Protein AF-0000000076950188 (afdb_homodimer)

pLDDT: mean 85.74, std 15.19, range [21.48, 97.94]

Organism: Aegilops tauschii subsp. strangulata (NCBI:txid200361)

InterPro domains:
  IPR053253 Sexual differentiation modulator [PTHR33087] (4-220)

Sequence (520 aa):
MAWSGDHSQRPAEVFTVIHGSPAMHQEAALLGSYTMVAWLDRDLRASTQDIAAAIAFELGALTDDVSVVKHFPEAYLVRFFHQHHCIDATGRRDLPFRETRLQLRPWSMEAHSRSVDLVHHVRLCLDGLPLQAWDDHAVAQAIGPGCSIDYIEAASRLKMDCEVLAVWAWTASPANVPRVNWVTLPTRAGDEPAFGRRGRERRVIIHLSIHEDPTQGPRVVTKGYNFQKGVVNGERQARDPRGRISRPDNNHRRDRDDDQMAWSGDHSQRPAEVFTVIHGSPAMHQEAALLGSYTMVAWLDRDLRASTQDIAAAIAFELGALTDDVSVVKHFPEAYLVRFFHQHHCIDATGRRDLPFRETRLQLRPWSMEAHSRSVDLVHHVRLCLDGLPLQAWDDHAVAQAIGPGCSIDYIEAASRLKMDCEVLAVWAWTASPANVPRVNWVTLPTRAGDEPAFGRRGRERRVIIHLSIHEDPTQGPRVVTKGYNFQKGVVNGERQARDPRGRISRPDNNHRRDRDDDQ

Nearest PDB structures (foldseek):
  8hni-assembly6_F  TM=4.416E-01  e=1.213E-01  Homo sapiens
  5wwe-assembly1_A  TM=4.268E-01  e=1.081E-01  Homo sapiens
  8s1u-assembly1_V  TM=3.968E-01  e=1.019E+00  Bacillus subtilis subsp. subtilis str. 168
  5mq0-assembly1_C  TM=3.886E-01  e=2.710E+00  Saccharomyces cerevisiae
  2npf-assembly2_B  TM=3.507E-01  e=1.812E+00  Saccharomyces cerevisiae

Radius of gyration: 26.9 Å; Cα contacts (8 Å, |Δi|>4): 1092; chains: 2; bounding box: 69×87×73 Å

Structure (mmCIF, N/CA/C/O backbone):
data_AF-0000000076950188-model_v1
#
loop_
_entity.id
_entity.type
_entity.pdbx_description
1 polymer 'DUF4283 domain-containing protein'
#
loop_
_atom_site.group_PDB
_atom_site.id
_atom_site.type_symbol
_atom_site.label_atom_id
_atom_site.label_alt_id
_atom_site.label_comp_id
_atom_site.label_asym_id
_atom_site.label_entity_id
_atom_site.label_seq_id
_atom_site.pdbx_PDB_ins_code
_atom_site.Cartn_x
_atom_site.Cartn_y
_atom_site.Cartn_z
_atom_site.occupancy
_atom_site.B_iso_or_equiv
_atom_site.auth_seq_id
_atom_site.auth_comp_id
_atom_site.auth_asym_id
_atom_site.auth_atom_id
_atom_site.pdbx_PDB_model_num
ATOM 1 N N . MET A 1 1 ? -21.359 1.715 -24.219 1 46.66 1 MET A N 1
ATOM 2 C CA . MET A 1 1 ? -20.453 2.322 -23.266 1 46.66 1 MET A CA 1
ATOM 3 C C . MET A 1 1 ? -19.688 1.254 -22.484 1 46.66 1 MET A C 1
ATOM 5 O O . MET A 1 1 ? -20.266 0.235 -22.094 1 46.66 1 MET A O 1
ATOM 9 N N . ALA A 1 2 ? -18.453 1.276 -22.625 1 59.12 2 ALA A N 1
ATOM 10 C CA . ALA A 1 2 ? -17.672 0.208 -21.984 1 59.12 2 ALA A CA 1
ATOM 11 C C . ALA A 1 2 ? -17.891 0.188 -20.484 1 59.12 2 ALA A C 1
ATOM 13 O O . ALA A 1 2 ? -18.078 1.238 -19.859 1 59.12 2 ALA A O 1
ATOM 14 N N . TRP A 1 3 ? -18.141 -0.943 -20 1 73.12 3 TRP A N 1
ATOM 15 C CA . TRP A 1 3 ? -18.297 -1.155 -18.578 1 73.12 3 TRP A CA 1
ATOM 16 C C . TRP A 1 3 ? -17.047 -0.692 -17.828 1 73.12 3 TRP A C 1
ATOM 18 O O . TRP A 1 3 ? -15.938 -0.784 -18.344 1 73.12 3 TRP A O 1
ATOM 28 N N . SER A 1 4 ? -17.188 0.014 -16.812 1 75.75 4 SER A N 1
ATOM 29 C CA . SER A 1 4 ? -16.109 0.582 -16 1 75.75 4 SER A CA 1
ATOM 30 C C . SER A 1 4 ? -15.055 -0.468 -15.672 1 75.75 4 SER A C 1
ATOM 32 O O . SER A 1 4 ? -13.883 -0.137 -15.477 1 75.75 4 SER A O 1
ATOM 34 N N . GLY A 1 5 ? -15.406 -1.711 -15.891 1 77.31 5 GLY A N 1
ATOM 35 C CA . GLY A 1 5 ? -14.477 -2.787 -15.602 1 77.31 5 GLY A CA 1
ATOM 36 C C . GLY A 1 5 ? -13.703 -3.258 -16.812 1 77.31 5 GLY A C 1
ATOM 37 O O . GLY A 1 5 ? -12.836 -4.129 -16.719 1 77.31 5 GLY A O 1
ATOM 38 N N . ASP A 1 6 ? -13.953 -2.549 -17.922 1 85.62 6 ASP A N 1
ATOM 39 C CA . ASP A 1 6 ? -13.258 -2.916 -19.156 1 85.62 6 ASP A CA 1
ATOM 40 C C . ASP A 1 6 ? -11.75 -2.699 -19.016 1 85.62 6 ASP A C 1
ATOM 42 O O . ASP A 1 6 ? -11.312 -1.683 -18.469 1 85.62 6 ASP A O 1
ATOM 46 N N . HIS A 1 7 ? -10.977 -3.664 -19.562 1 86.69 7 HIS A N 1
ATOM 47 C CA . HIS A 1 7 ? -9.531 -3.627 -19.422 1 86.69 7 HIS A CA 1
ATOM 48 C C . HIS A 1 7 ? -8.945 -2.371 -20.047 1 86.69 7 HIS A C 1
ATOM 50 O O . HIS A 1 7 ? -7.895 -1.884 -19.625 1 86.69 7 HIS A O 1
ATOM 56 N N . SER A 1 8 ? -9.57 -1.855 -21.078 1 83.75 8 SER A N 1
ATOM 57 C CA . SER A 1 8 ? -9.055 -0.696 -21.797 1 83.75 8 SER A CA 1
ATOM 58 C C . SER A 1 8 ? -9.102 0.56 -20.922 1 83.75 8 SER A C 1
ATOM 60 O O . SER A 1 8 ? -8.398 1.532 -21.188 1 83.75 8 SER A O 1
ATOM 62 N N . GLN A 1 9 ? -9.898 0.505 -19.891 1 82.25 9 GLN A N 1
ATOM 63 C CA . GLN A 1 9 ? -10.062 1.67 -19.031 1 82.25 9 GLN A CA 1
ATOM 64 C C . GLN A 1 9 ? -9.164 1.571 -17.797 1 82.25 9 GLN A C 1
ATOM 66 O O . GLN A 1 9 ? -9.031 2.535 -17.031 1 82.25 9 GLN A O 1
ATOM 71 N N . ARG A 1 10 ? -8.578 0.5 -17.656 1 85.5 10 ARG A N 1
ATOM 72 C CA . ARG A 1 10 ? -7.797 0.243 -16.453 1 85.5 10 ARG A CA 1
ATOM 73 C C . ARG A 1 10 ? -6.328 0.598 -16.656 1 85.5 10 ARG A C 1
ATOM 75 O O . ARG A 1 10 ? -5.809 0.465 -17.766 1 85.5 10 ARG A O 1
ATOM 82 N N . PRO A 1 11 ? -5.699 1.09 -15.609 1 80.12 11 PRO A N 1
ATOM 83 C CA . PRO A 1 11 ? -4.262 1.333 -15.75 1 80.12 11 PRO A CA 1
ATOM 84 C C . PRO A 1 11 ? -3.494 0.091 -16.203 1 80.12 11 PRO A C 1
ATOM 86 O O . PRO A 1 11 ? -3.795 -1.02 -15.75 1 80.12 11 PRO A O 1
ATOM 89 N N . ALA A 1 12 ? -2.473 0.297 -17.016 1 84.44 12 ALA A N 1
ATOM 90 C CA . ALA A 1 12 ? -1.725 -0.828 -17.578 1 84.44 12 ALA A CA 1
ATOM 91 C C . ALA A 1 12 ? -0.834 -1.471 -16.516 1 84.44 12 ALA A C 1
ATOM 93 O O . ALA A 1 12 ? -0.873 -2.688 -16.312 1 84.44 12 ALA A O 1
ATOM 94 N N . GLU A 1 13 ? -0.074 -0.646 -15.852 1 86.44 13 GLU A N 1
ATOM 95 C CA . GLU A 1 13 ? 0.845 -1.197 -14.859 1 86.44 13 GLU A CA 1
ATOM 96 C C . GLU A 1 13 ? 1.058 -0.224 -13.703 1 86.44 13 GLU A C 1
ATOM 98 O O . GLU A 1 13 ? 0.966 0.992 -13.883 1 86.44 13 GLU A O 1
ATOM 103 N N . VAL A 1 14 ? 1.215 -0.782 -12.555 1 82.56 14 VAL A N 1
ATOM 104 C CA . VAL A 1 14 ? 1.592 -0.034 -11.359 1 82.56 14 VAL A CA 1
ATOM 105 C C . VAL A 1 14 ? 2.736 -0.748 -10.648 1 82.56 14 VAL A C 1
ATOM 107 O O . VAL A 1 14 ? 3.1 -1.869 -11.008 1 82.56 14 VAL A O 1
ATOM 110 N N . PHE A 1 15 ? 3.398 -0.055 -9.727 1 83.06 15 PHE A N 1
ATOM 111 C CA . PHE A 1 15 ? 4.508 -0.584 -8.945 1 83.06 15 PHE A CA 1
ATOM 112 C C . PHE A 1 15 ? 4.219 -0.472 -7.449 1 83.06 15 PHE A C 1
ATOM 114 O O . PHE A 1 15 ? 3.691 0.543 -6.992 1 83.06 15 PHE A O 1
ATOM 121 N N . THR A 1 16 ? 4.461 -1.588 -6.766 1 87.19 16 THR A N 1
ATOM 122 C CA . THR A 1 16 ? 4.195 -1.586 -5.332 1 87.19 16 THR A CA 1
ATOM 123 C C . THR A 1 16 ? 5.316 -2.291 -4.57 1 87.19 16 THR A C 1
ATOM 125 O O . THR A 1 16 ? 5.766 -3.365 -4.977 1 87.19 16 THR A O 1
ATOM 128 N N . VAL A 1 17 ? 5.785 -1.635 -3.551 1 87.56 17 VAL A N 1
ATOM 129 C CA . VAL A 1 17 ? 6.707 -2.279 -2.619 1 87.56 17 VAL A CA 1
ATOM 130 C C . VAL A 1 17 ? 5.941 -2.766 -1.391 1 87.56 17 VAL A C 1
ATOM 132 O O . VAL A 1 17 ? 5.25 -1.983 -0.732 1 87.56 17 VAL A O 1
ATOM 135 N N . ILE A 1 18 ? 6.012 -4.039 -1.143 1 88.19 18 ILE A N 1
ATOM 136 C CA . ILE A 1 18 ? 5.348 -4.625 0.016 1 88.19 18 ILE A CA 1
ATOM 137 C C . ILE A 1 18 ? 6.387 -5.059 1.045 1 88.19 18 ILE A C 1
ATOM 139 O O . ILE A 1 18 ? 7.203 -5.949 0.778 1 88.19 18 ILE A O 1
ATOM 143 N N . HIS A 1 19 ? 6.266 -4.414 2.184 1 83.62 19 HIS A N 1
ATOM 144 C CA . HIS A 1 19 ? 7.18 -4.812 3.252 1 83.62 19 HIS A CA 1
ATOM 145 C C . HIS A 1 19 ? 6.754 -6.137 3.877 1 83.62 19 HIS A C 1
ATOM 147 O O . HIS A 1 19 ? 5.566 -6.359 4.121 1 83.62 19 HIS A O 1
ATOM 153 N N . GLY A 1 20 ? 7.781 -6.91 4.113 1 83.38 20 GLY A N 1
ATOM 154 C CA . GLY A 1 20 ? 7.516 -8.227 4.68 1 83.38 20 GLY A CA 1
ATOM 155 C C . GLY A 1 20 ? 6.941 -8.164 6.082 1 83.38 20 GLY A C 1
ATOM 156 O O . GLY A 1 20 ? 7.34 -7.312 6.883 1 83.38 20 GLY A O 1
ATOM 157 N N . SER A 1 21 ? 5.984 -9.008 6.297 1 82.94 21 SER A N 1
ATOM 158 C CA . SER A 1 21 ? 5.441 -9.203 7.637 1 82.94 21 SER A CA 1
ATOM 159 C C . SER A 1 21 ? 6.023 -10.453 8.289 1 82.94 21 SER A C 1
ATOM 161 O O . SER A 1 21 ? 6.562 -11.32 7.602 1 82.94 21 SER A O 1
ATOM 163 N N . PRO A 1 22 ? 5.926 -10.492 9.625 1 85.69 22 PRO A N 1
ATOM 164 C CA . PRO A 1 22 ? 6.371 -11.727 10.273 1 85.69 22 PRO A CA 1
ATOM 165 C C . PRO A 1 22 ? 5.664 -12.969 9.727 1 85.69 22 PRO A C 1
ATOM 167 O O . PRO A 1 22 ? 6.293 -14.016 9.562 1 85.69 22 PRO A O 1
ATOM 170 N N . ALA A 1 23 ? 4.406 -12.844 9.406 1 89.38 23 ALA A N 1
ATOM 171 C CA . ALA A 1 23 ? 3.645 -13.969 8.859 1 89.38 23 ALA A CA 1
ATOM 172 C C . ALA A 1 23 ? 4.188 -14.383 7.5 1 89.38 23 ALA A C 1
ATOM 174 O O . ALA A 1 23 ? 4.289 -15.578 7.203 1 89.38 23 ALA A O 1
ATOM 175 N N . MET A 1 24 ? 4.562 -13.469 6.723 1 90.12 24 MET A N 1
ATOM 176 C CA . MET A 1 24 ? 5.129 -13.758 5.406 1 90.12 24 MET A CA 1
ATOM 177 C C . MET A 1 24 ? 6.449 -14.508 5.539 1 90.12 24 MET A C 1
ATOM 179 O O . MET A 1 24 ? 6.711 -15.445 4.781 1 90.12 24 MET A O 1
ATOM 183 N N . HIS A 1 25 ? 7.238 -14.031 6.488 1 89.38 25 HIS A N 1
ATOM 184 C CA . HIS A 1 25 ? 8.531 -14.68 6.695 1 89.38 25 HIS A CA 1
ATOM 185 C C . HIS A 1 25 ? 8.359 -16.109 7.176 1 89.38 25 HIS A C 1
ATOM 187 O O . HIS A 1 25 ? 9.086 -17.016 6.734 1 89.38 25 HIS A O 1
ATOM 193 N N . GLN A 1 26 ? 7.457 -16.266 8.047 1 92.62 26 GLN A N 1
ATOM 194 C CA . GLN A 1 26 ? 7.168 -17.609 8.539 1 92.62 26 GLN A CA 1
ATOM 195 C C . GLN A 1 26 ? 6.676 -18.516 7.414 1 92.62 26 GLN A C 1
ATOM 197 O O . GLN A 1 26 ? 7.117 -19.656 7.293 1 92.62 26 GLN A O 1
ATOM 202 N N . GLU A 1 27 ? 5.816 -17.984 6.633 1 94 27 GLU A N 1
ATOM 203 C CA . GLU A 1 27 ? 5.293 -18.75 5.508 1 94 27 GLU A CA 1
ATOM 204 C C . GLU A 1 27 ? 6.402 -19.109 4.523 1 94 27 GLU A C 1
ATOM 206 O O . GLU A 1 27 ? 6.445 -20.234 4.012 1 94 27 GLU A O 1
ATOM 211 N N . ALA A 1 28 ? 7.215 -18.203 4.289 1 92.38 28 ALA A N 1
ATOM 212 C CA . ALA A 1 28 ? 8.336 -18.469 3.383 1 92.38 28 ALA A CA 1
ATOM 213 C C . ALA A 1 28 ? 9.227 -19.578 3.912 1 92.38 28 ALA A C 1
ATOM 215 O O . ALA A 1 28 ? 9.664 -20.453 3.152 1 92.38 28 ALA A O 1
ATOM 216 N N . ALA A 1 29 ? 9.5 -19.5 5.145 1 93.31 29 ALA A N 1
ATOM 217 C CA . ALA A 1 29 ? 10.32 -20.531 5.77 1 93.31 29 ALA A CA 1
ATOM 218 C C . ALA A 1 29 ? 9.664 -21.906 5.656 1 93.31 29 ALA A C 1
ATOM 220 O O . ALA A 1 29 ? 10.328 -22.891 5.332 1 93.31 29 ALA A O 1
ATOM 221 N N . LEU A 1 30 ? 8.383 -21.938 5.895 1 94.81 30 LEU A N 1
ATOM 222 C CA . LEU A 1 30 ? 7.637 -23.188 5.809 1 94.81 30 LEU A CA 1
ATOM 223 C C . LEU A 1 30 ? 7.645 -23.734 4.383 1 94.81 30 LEU A C 1
ATOM 225 O O . LEU A 1 30 ? 7.922 -24.922 4.164 1 94.81 30 LEU A O 1
ATOM 229 N N . LEU A 1 31 ? 7.387 -22.891 3.479 1 94.75 31 LEU A N 1
ATOM 230 C CA . LEU A 1 31 ? 7.395 -23.281 2.076 1 94.75 31 LEU A CA 1
ATOM 231 C C . LEU A 1 31 ? 8.773 -23.781 1.661 1 94.75 31 LEU A C 1
ATOM 233 O O . LEU A 1 31 ? 8.891 -24.812 0.985 1 94.75 31 LEU A O 1
ATOM 237 N N . GLY A 1 32 ? 9.758 -23.078 2.088 1 93.69 32 GLY A N 1
ATOM 238 C CA . GLY A 1 32 ? 11.117 -23.453 1.742 1 93.69 32 GLY A CA 1
ATOM 239 C C . GLY A 1 32 ? 11.531 -24.797 2.303 1 93.69 32 GLY A C 1
ATOM 240 O O . GLY A 1 32 ? 12.359 -25.5 1.714 1 93.69 32 GLY A O 1
ATOM 241 N N . SER A 1 33 ? 10.914 -25.203 3.371 1 95.12 33 SER A N 1
ATOM 242 C CA . SER A 1 33 ? 11.359 -26.391 4.078 1 95.12 33 SER A CA 1
ATOM 243 C C . SER A 1 33 ? 10.492 -27.594 3.719 1 95.12 33 SER A C 1
ATOM 245 O O . SER A 1 33 ? 10.93 -28.75 3.852 1 95.12 33 SER A O 1
ATOM 247 N N . TYR A 1 34 ? 9.273 -27.359 3.18 1 96.75 34 TYR A N 1
ATOM 248 C CA . TYR A 1 34 ? 8.336 -28.484 3.119 1 96.75 34 TYR A CA 1
ATOM 249 C C . TYR A 1 34 ? 7.719 -28.594 1.729 1 96.75 34 TYR A C 1
ATOM 251 O O . TYR A 1 34 ? 6.871 -29.469 1.491 1 96.75 34 TYR A O 1
ATOM 259 N N . THR A 1 35 ? 8.164 -27.734 0.864 1 96.75 35 THR A N 1
ATOM 260 C CA . THR A 1 35 ? 7.418 -27.688 -0.388 1 96.75 35 THR A CA 1
ATOM 261 C C . THR A 1 35 ? 8.359 -27.828 -1.583 1 96.75 35 THR A C 1
ATOM 263 O O . THR A 1 35 ? 9.5 -27.375 -1.532 1 96.75 35 THR A O 1
ATOM 266 N N . MET A 1 36 ? 7.832 -28.422 -2.648 1 96.12 36 MET A N 1
ATOM 267 C CA . MET A 1 36 ? 8.477 -28.562 -3.953 1 96.12 36 MET A CA 1
ATOM 268 C C . MET A 1 36 ? 7.52 -28.156 -5.07 1 96.12 36 MET A C 1
ATOM 270 O O . MET A 1 36 ? 6.309 -28.078 -4.859 1 96.12 36 MET A O 1
ATOM 274 N N . VAL A 1 37 ? 8.078 -27.797 -6.152 1 95.88 37 VAL A N 1
ATOM 275 C CA . VAL A 1 37 ? 7.293 -27.609 -7.371 1 95.88 37 VAL A CA 1
ATOM 276 C C . VAL A 1 37 ? 7.586 -28.75 -8.352 1 95.88 37 VAL A C 1
ATOM 278 O O . VAL A 1 37 ? 8.703 -29.266 -8.391 1 95.88 37 VAL A O 1
ATOM 281 N N . ALA A 1 38 ? 6.523 -29.141 -9.117 1 95.19 38 ALA A N 1
ATOM 282 C CA . ALA A 1 38 ? 6.656 -30.281 -10.008 1 95.19 38 ALA A CA 1
ATOM 283 C C . ALA A 1 38 ? 5.953 -30.031 -11.344 1 95.19 38 ALA A C 1
ATOM 285 O O . ALA A 1 38 ? 4.984 -29.266 -11.398 1 95.19 38 ALA A O 1
ATOM 286 N N . TRP A 1 39 ? 6.469 -30.562 -12.32 1 94.06 39 TRP A N 1
ATOM 287 C CA . TRP A 1 39 ? 5.836 -30.516 -13.633 1 94.06 39 TRP A CA 1
ATOM 288 C C . TRP A 1 39 ? 6.188 -31.766 -14.445 1 94.06 39 TRP A C 1
ATOM 290 O O . TRP A 1 39 ? 7.164 -32.438 -14.141 1 94.06 39 TRP A O 1
ATOM 300 N N . LEU A 1 40 ? 5.375 -32.094 -15.383 1 93.31 40 LEU A N 1
ATOM 301 C CA . LEU A 1 40 ? 5.586 -33.25 -16.234 1 93.31 40 LEU A CA 1
ATOM 302 C C . LEU A 1 40 ? 6.328 -32.875 -17.5 1 93.31 40 LEU A C 1
ATOM 304 O O . LEU A 1 40 ? 6.078 -31.797 -18.078 1 93.31 40 LEU A O 1
ATOM 308 N N . ASP A 1 41 ? 7.176 -33.656 -17.969 1 87.5 41 ASP A N 1
ATOM 309 C CA . ASP A 1 41 ? 7.91 -33.406 -19.203 1 87.5 41 ASP A CA 1
ATOM 310 C C . ASP A 1 41 ? 6.973 -33.375 -20.406 1 87.5 41 ASP A C 1
ATOM 312 O O . ASP A 1 41 ? 7.215 -32.656 -21.375 1 87.5 41 ASP A O 1
ATOM 316 N N . ARG A 1 42 ? 5.945 -34.25 -20.25 1 81.25 42 ARG A N 1
ATOM 317 C CA . ARG A 1 42 ? 4.945 -34.312 -21.312 1 81.25 42 ARG A CA 1
ATOM 318 C C . ARG A 1 42 ? 3.609 -33.75 -20.828 1 81.25 42 ARG A C 1
ATOM 320 O O . ARG A 1 42 ? 3.309 -33.812 -19.641 1 81.25 42 ARG A O 1
ATOM 327 N N . ASP A 1 43 ? 3.078 -33.031 -21.734 1 69.19 43 ASP A N 1
ATOM 328 C CA . ASP A 1 43 ? 1.779 -32.438 -21.406 1 69.19 43 ASP A CA 1
ATOM 329 C C . ASP A 1 43 ? 0.726 -33.531 -21.219 1 69.19 43 ASP A C 1
ATOM 331 O O . ASP A 1 43 ? 0.027 -33.906 -22.156 1 69.19 43 ASP A O 1
ATOM 335 N N . LEU A 1 44 ? 0.811 -34.156 -20.109 1 72.19 44 LEU A N 1
ATOM 336 C CA . LEU A 1 44 ? -0.192 -35.156 -19.75 1 72.19 44 LEU A CA 1
ATOM 337 C C . LEU A 1 44 ? -1.167 -34.625 -18.719 1 72.19 44 LEU A C 1
ATOM 339 O O . LEU A 1 44 ? -0.784 -33.812 -17.859 1 72.19 44 LEU A O 1
ATOM 343 N N . ARG A 1 45 ? -2.332 -34.781 -18.953 1 74.75 45 ARG A N 1
ATOM 344 C CA . ARG A 1 45 ? -3.334 -34.406 -17.953 1 74.75 45 ARG A CA 1
ATOM 345 C C . ARG A 1 45 ? -3.273 -35.344 -16.75 1 74.75 45 ARG A C 1
ATOM 347 O O . ARG A 1 45 ? -3.561 -36.562 -16.875 1 74.75 45 ARG A O 1
ATOM 354 N N . ALA A 1 46 ? -2.607 -35.031 -15.797 1 88.44 46 ALA A N 1
ATOM 355 C CA . ALA A 1 46 ? -2.559 -35.844 -14.57 1 88.44 46 ALA A CA 1
ATOM 356 C C . ALA A 1 46 ? -3.275 -35.125 -13.43 1 88.44 46 ALA A C 1
ATOM 358 O O . ALA A 1 46 ? -3.172 -33.906 -13.281 1 88.44 46 ALA A O 1
ATOM 359 N N . SER A 1 47 ? -4.09 -35.969 -12.727 1 92 47 SER A N 1
ATOM 360 C CA . SER A 1 47 ? -4.746 -35.406 -11.547 1 92 47 SER A CA 1
ATOM 361 C C . SER A 1 47 ? -3.748 -35.188 -10.414 1 92 47 SER A C 1
ATOM 363 O O . SER A 1 47 ? -2.709 -35.844 -10.359 1 92 47 SER A O 1
ATOM 365 N N . THR A 1 48 ? -4.102 -34.312 -9.555 1 94.31 48 THR A N 1
ATOM 366 C CA . THR A 1 48 ? -3.248 -34.031 -8.406 1 94.31 48 THR A CA 1
ATOM 367 C C . THR A 1 48 ? -3.146 -35.25 -7.5 1 94.31 48 THR A C 1
ATOM 369 O O . THR A 1 48 ? -2.1 -35.5 -6.898 1 94.31 48 THR A O 1
ATOM 372 N N . GLN A 1 49 ? -4.18 -36.031 -7.465 1 94.19 49 GLN A N 1
ATOM 373 C CA . GLN A 1 49 ? -4.188 -37.25 -6.645 1 94.19 49 GLN A CA 1
ATOM 374 C C . GLN A 1 49 ? -3.215 -38.281 -7.184 1 94.19 49 GLN A C 1
ATOM 376 O O . GLN A 1 49 ? -2.51 -38.938 -6.414 1 94.19 49 GLN A O 1
ATOM 381 N N . ASP A 1 50 ? -3.189 -38.406 -8.484 1 94 50 ASP A N 1
ATOM 382 C CA . ASP A 1 50 ? -2.275 -39.344 -9.109 1 94 50 ASP A CA 1
ATOM 383 C C . ASP A 1 50 ? -0.82 -38.969 -8.859 1 94 50 ASP A C 1
ATOM 385 O O . ASP A 1 50 ? 0.022 -39.844 -8.602 1 94 50 ASP A O 1
ATOM 389 N N . ILE A 1 51 ? -0.584 -37.719 -8.969 1 94.88 51 ILE A N 1
ATOM 390 C CA . ILE A 1 51 ? 0.765 -37.219 -8.742 1 94.88 51 ILE A CA 1
ATOM 391 C C . ILE A 1 51 ? 1.172 -37.438 -7.293 1 94.88 51 ILE A C 1
ATOM 393 O O . ILE A 1 51 ? 2.283 -37.906 -7.02 1 94.88 51 ILE A O 1
ATOM 397 N N . ALA A 1 52 ? 0.259 -37.156 -6.375 1 96.38 52 ALA A N 1
ATOM 398 C CA . ALA A 1 52 ? 0.527 -37.375 -4.953 1 96.38 52 ALA A CA 1
ATOM 399 C C . ALA A 1 52 ? 0.843 -38.844 -4.652 1 96.38 52 ALA A C 1
ATOM 401 O O . ALA A 1 52 ? 1.795 -39.125 -3.93 1 96.38 52 ALA A O 1
ATOM 402 N N . ALA A 1 53 ? 0.098 -39.656 -5.238 1 95.62 53 ALA A N 1
ATOM 403 C CA . ALA A 1 53 ? 0.279 -41.094 -5.02 1 95.62 53 ALA A CA 1
ATOM 404 C C . ALA A 1 53 ? 1.632 -41.562 -5.547 1 95.62 53 ALA A C 1
ATOM 406 O O . ALA A 1 53 ? 2.312 -42.375 -4.902 1 95.62 53 ALA A O 1
ATOM 407 N N . ALA A 1 54 ? 1.954 -41.062 -6.688 1 94.69 54 ALA A N 1
ATOM 408 C CA . ALA A 1 54 ? 3.227 -41.438 -7.293 1 94.69 54 ALA A CA 1
ATOM 409 C C . ALA A 1 54 ? 4.402 -41 -6.434 1 94.69 54 ALA A C 1
ATOM 411 O O . ALA A 1 54 ? 5.348 -41.75 -6.211 1 94.69 54 ALA A O 1
ATOM 412 N N . ILE A 1 55 ? 4.344 -39.812 -5.934 1 96 55 ILE A N 1
ATOM 413 C CA . ILE A 1 55 ? 5.414 -39.281 -5.109 1 96 55 ILE A CA 1
ATOM 414 C C . ILE A 1 55 ? 5.512 -40.062 -3.801 1 96 55 ILE A C 1
ATOM 416 O O . ILE A 1 55 ? 6.605 -40.438 -3.381 1 96 55 ILE A O 1
ATOM 420 N N . ALA A 1 56 ? 4.367 -40.281 -3.213 1 96.31 56 ALA A N 1
ATOM 421 C CA . ALA A 1 56 ? 4.336 -41 -1.954 1 96.31 56 ALA A CA 1
ATOM 422 C C . ALA A 1 56 ? 4.941 -42.406 -2.119 1 96.31 56 ALA A C 1
ATOM 424 O O . ALA A 1 56 ? 5.742 -42.844 -1.287 1 96.31 56 ALA A O 1
ATOM 425 N N . PHE A 1 57 ? 4.629 -43.031 -3.197 1 95.44 57 PHE A N 1
ATOM 426 C CA . PHE A 1 57 ? 5.121 -44.375 -3.482 1 95.44 57 PHE A CA 1
ATOM 427 C C . PHE A 1 57 ? 6.637 -44.375 -3.633 1 95.44 57 PHE A C 1
ATOM 429 O O . PHE A 1 57 ? 7.324 -45.188 -3.01 1 95.44 57 PHE A O 1
ATOM 436 N N . GLU A 1 58 ? 7.125 -43.469 -4.379 1 94.31 58 GLU A N 1
ATOM 437 C CA . GLU A 1 58 ? 8.555 -43.406 -4.68 1 94.31 58 GLU A CA 1
ATOM 438 C C . GLU A 1 58 ? 9.367 -43.031 -3.439 1 94.31 58 GLU A C 1
ATOM 440 O O . GLU A 1 58 ? 10.516 -43.469 -3.295 1 94.31 58 GLU A O 1
ATOM 445 N N . LEU A 1 59 ? 8.781 -42.281 -2.594 1 94.12 59 LEU A N 1
ATOM 446 C CA . LEU A 1 59 ? 9.523 -41.812 -1.428 1 94.12 59 LEU A CA 1
ATOM 447 C C . LEU A 1 59 ? 9.266 -42.688 -0.219 1 94.12 59 LEU A C 1
ATOM 449 O O . LEU A 1 59 ? 9.867 -42.5 0.839 1 94.12 59 LEU A O 1
ATOM 453 N N . GLY A 1 60 ? 8.328 -43.625 -0.355 1 93.5 60 GLY A N 1
ATOM 454 C CA . GLY A 1 60 ? 7.969 -44.469 0.772 1 93.5 60 GLY A CA 1
ATOM 455 C C . GLY A 1 60 ? 7.199 -43.719 1.851 1 93.5 60 GLY A C 1
ATOM 456 O O . GLY A 1 60 ? 7.387 -44 3.041 1 93.5 60 GLY A O 1
ATOM 457 N N . ALA A 1 61 ? 6.48 -42.75 1.43 1 94.31 61 ALA A N 1
ATOM 458 C CA . ALA A 1 61 ? 5.68 -41.938 2.361 1 94.31 61 ALA A CA 1
ATOM 459 C C . ALA A 1 61 ? 4.219 -42.406 2.342 1 94.31 61 ALA A C 1
ATOM 461 O O . ALA A 1 61 ? 3.803 -43.125 1.451 1 94.31 61 ALA A O 1
ATOM 462 N N . LEU A 1 62 ? 3.494 -42 3.422 1 94.38 62 LEU A N 1
ATOM 463 C CA . LEU A 1 62 ? 2.045 -42.156 3.379 1 94.38 62 LEU A CA 1
ATOM 464 C C . LEU A 1 62 ? 1.414 -41.156 2.422 1 94.38 62 LEU A C 1
ATOM 466 O O . LEU A 1 62 ? 1.859 -40 2.338 1 94.38 62 LEU A O 1
ATOM 470 N N . THR A 1 63 ? 0.472 -41.594 1.753 1 91.62 63 THR A N 1
ATOM 471 C CA . THR A 1 63 ? -0.19 -40.75 0.777 1 91.62 63 THR A CA 1
ATOM 472 C C . THR A 1 63 ? -0.729 -39.469 1.443 1 91.62 63 THR A C 1
ATOM 474 O O . THR A 1 63 ? -0.694 -38.406 0.854 1 91.62 63 THR A O 1
ATOM 477 N N . ASP A 1 64 ? -1.1 -39.594 2.709 1 92.69 64 ASP A N 1
ATOM 478 C CA . ASP A 1 64 ? -1.688 -38.469 3.42 1 92.69 64 ASP A CA 1
ATOM 479 C C . ASP A 1 64 ? -0.612 -37.469 3.859 1 92.69 64 ASP A C 1
ATOM 481 O O . ASP A 1 64 ? -0.921 -36.344 4.25 1 92.69 64 ASP A O 1
ATOM 485 N N . ASP A 1 65 ? 0.612 -37.938 3.701 1 95.44 65 ASP A N 1
ATOM 486 C CA . ASP A 1 65 ? 1.722 -37.062 4.105 1 95.44 65 ASP A CA 1
ATOM 487 C C . ASP A 1 65 ? 2.213 -36.219 2.938 1 95.44 65 ASP A C 1
ATOM 489 O O . ASP A 1 65 ? 3.174 -35.469 3.078 1 95.44 65 ASP A O 1
ATOM 493 N N . VAL A 1 66 ? 1.557 -36.438 1.796 1 96.62 66 VAL A N 1
ATOM 494 C CA . VAL A 1 66 ? 1.911 -35.688 0.603 1 96.62 66 VAL A CA 1
ATOM 495 C C . VAL A 1 66 ? 0.67 -34.969 0.044 1 96.62 66 VAL A C 1
ATOM 497 O O . VAL A 1 66 ? -0.348 -35.625 -0.211 1 96.62 66 VAL A O 1
ATOM 500 N N . SER A 1 67 ? 0.726 -33.656 -0.048 1 96.44 67 SER A N 1
ATOM 501 C CA . SER A 1 67 ? -0.346 -32.875 -0.654 1 96.44 67 SER A CA 1
ATOM 502 C C . SER A 1 67 ? 0.111 -32.219 -1.955 1 96.44 67 SER A C 1
ATOM 504 O O . SER A 1 67 ? 1.195 -31.641 -2.016 1 96.44 67 SER A O 1
ATOM 506 N N . VAL A 1 68 ? -0.71 -32.406 -2.975 1 96.62 68 VAL A N 1
ATOM 507 C CA . VAL A 1 68 ? -0.399 -31.828 -4.277 1 96.62 68 VAL A CA 1
ATOM 508 C C . VAL A 1 68 ? -1.556 -30.953 -4.738 1 96.62 68 VAL A C 1
ATOM 510 O O . VAL A 1 68 ? -2.719 -31.359 -4.672 1 96.62 68 VAL A O 1
ATOM 513 N N . VAL A 1 69 ? -1.213 -29.734 -5.121 1 96.12 69 VAL A N 1
ATOM 514 C CA . VAL A 1 69 ? -2.211 -28.828 -5.676 1 96.12 69 VAL A CA 1
ATOM 515 C C . VAL A 1 69 ? -1.702 -28.25 -6.992 1 96.12 69 VAL A C 1
ATOM 517 O O . VAL A 1 69 ? -0.504 -28.297 -7.281 1 96.12 69 VAL A O 1
ATOM 520 N N . LYS A 1 70 ? -2.637 -27.75 -7.789 1 94 70 LYS A N 1
ATOM 521 C CA . LYS A 1 70 ? -2.223 -27.078 -9.016 1 94 70 LYS A CA 1
ATOM 522 C C . LYS A 1 70 ? -1.452 -25.797 -8.695 1 94 70 LYS A C 1
ATOM 524 O O . LYS A 1 70 ? -1.736 -25.125 -7.707 1 94 70 LYS A O 1
ATOM 529 N N . HIS A 1 71 ? -0.457 -25.484 -9.516 1 93.31 71 HIS A N 1
ATOM 530 C CA . HIS A 1 71 ? 0.433 -24.359 -9.289 1 93.31 71 HIS A CA 1
ATOM 531 C C . HIS A 1 71 ? 0.89 -23.75 -10.609 1 93.31 71 HIS A C 1
ATOM 533 O O . HIS A 1 71 ? 1.339 -24.453 -11.508 1 93.31 71 HIS A O 1
ATOM 539 N N . PHE A 1 72 ? 0.721 -22.453 -10.711 1 84.81 72 PHE A N 1
ATOM 540 C CA . PHE A 1 72 ? 1.177 -21.734 -11.898 1 84.81 72 PHE A CA 1
ATOM 541 C C . PHE A 1 72 ? 2.471 -20.984 -11.617 1 84.81 72 PHE A C 1
ATOM 543 O O . PHE A 1 72 ? 2.619 -20.375 -10.555 1 84.81 72 PHE A O 1
ATOM 550 N N . PRO A 1 73 ? 3.373 -20.828 -12.453 1 81.5 73 PRO A N 1
ATOM 551 C CA . PRO A 1 73 ? 3.223 -21.297 -13.828 1 81.5 73 PRO A CA 1
ATOM 552 C C . PRO A 1 73 ? 3.578 -22.781 -13.992 1 81.5 73 PRO A C 1
ATOM 554 O O . PRO A 1 73 ? 3.391 -23.344 -15.07 1 81.5 73 PRO A O 1
ATOM 557 N N . GLU A 1 74 ? 4.137 -23.281 -12.891 1 80.75 74 GLU A N 1
ATOM 558 C CA . GLU A 1 74 ? 4.422 -24.719 -12.992 1 80.75 74 GLU A CA 1
ATOM 559 C C . GLU A 1 74 ? 3.145 -25.531 -12.883 1 80.75 74 GLU A C 1
ATOM 561 O O . GLU A 1 74 ? 2.064 -24.984 -12.648 1 80.75 74 GLU A O 1
ATOM 566 N N . ALA A 1 75 ? 3.189 -26.766 -12.953 1 87 75 ALA A N 1
ATOM 567 C CA . ALA A 1 75 ? 1.998 -27.609 -13.008 1 87 75 ALA A CA 1
ATOM 568 C C . ALA A 1 75 ? 1.475 -27.906 -11.602 1 87 75 ALA A C 1
ATOM 570 O O . ALA A 1 75 ? 0.274 -27.797 -11.344 1 87 75 ALA A O 1
ATOM 571 N N . TYR A 1 76 ? 2.496 -28.203 -10.68 1 95.25 76 TYR A N 1
ATOM 572 C CA . TYR A 1 76 ? 2.025 -28.672 -9.383 1 95.25 76 TYR A CA 1
ATOM 573 C C . TYR A 1 76 ? 2.875 -28.109 -8.25 1 95.25 76 TYR A C 1
ATOM 575 O O . TYR A 1 76 ? 4.078 -27.906 -8.414 1 95.25 76 TYR A O 1
ATOM 583 N N . LEU A 1 77 ? 2.219 -27.828 -7.102 1 96.44 77 LEU A N 1
ATOM 584 C CA . LEU A 1 77 ? 2.873 -27.578 -5.82 1 96.44 77 LEU A CA 1
ATOM 585 C C . LEU A 1 77 ? 2.732 -28.781 -4.895 1 96.44 77 LEU A C 1
ATOM 587 O O . LEU A 1 77 ? 1.618 -29.25 -4.633 1 96.44 77 LEU A O 1
ATOM 591 N N . VAL A 1 78 ? 3.844 -29.234 -4.469 1 97.06 78 VAL A N 1
ATOM 592 C CA . VAL A 1 78 ? 3.877 -30.422 -3.621 1 97.06 78 VAL A CA 1
ATOM 593 C C . VAL A 1 78 ? 4.25 -30.031 -2.193 1 97.06 78 VAL A C 1
ATOM 595 O O . VAL A 1 78 ? 5.305 -29.438 -1.962 1 97.06 78 VAL A O 1
ATOM 598 N N . ARG A 1 79 ? 3.432 -30.406 -1.26 1 97.06 79 ARG A N 1
ATOM 599 C CA . ARG A 1 79 ? 3.691 -30.141 0.152 1 97.06 79 ARG A CA 1
ATOM 600 C C . ARG A 1 79 ? 3.85 -31.453 0.932 1 97.06 79 ARG A C 1
ATOM 602 O O . ARG A 1 79 ? 3.012 -32.344 0.826 1 97.06 79 ARG A O 1
ATOM 609 N N . PHE A 1 80 ? 4.93 -31.484 1.704 1 97.19 80 PHE A N 1
ATOM 610 C CA . PHE A 1 80 ? 5.18 -32.656 2.543 1 97.19 80 PHE A CA 1
ATOM 611 C C . PHE A 1 80 ? 4.867 -32.344 4.004 1 97.19 80 PHE A C 1
ATOM 613 O O . PHE A 1 80 ? 5.168 -31.25 4.492 1 97.19 80 PHE A O 1
ATOM 620 N N . PHE A 1 81 ? 4.301 -33.25 4.629 1 95.44 81 PHE A N 1
ATOM 621 C CA . PHE A 1 81 ? 4.02 -33.125 6.051 1 95.44 81 PHE A CA 1
ATOM 622 C C . PHE A 1 81 ? 5.305 -33.188 6.867 1 95.44 81 PHE A C 1
ATOM 624 O O . PHE A 1 81 ? 5.445 -32.5 7.879 1 95.44 81 PHE A O 1
ATOM 631 N N . HIS A 1 82 ? 6.191 -34.031 6.348 1 94.88 82 HIS A N 1
ATOM 632 C CA . HIS A 1 82 ? 7.465 -34.188 7.039 1 94.88 82 HIS A CA 1
ATOM 633 C C . HIS A 1 82 ? 8.617 -33.625 6.211 1 94.88 82 HIS A C 1
ATOM 635 O O . HIS A 1 82 ? 8.75 -33.969 5.023 1 94.88 82 HIS A O 1
ATOM 641 N N . GLN A 1 83 ? 9.492 -32.906 6.891 1 94.75 83 GLN A N 1
ATOM 642 C CA . GLN A 1 83 ? 10.609 -32.219 6.234 1 94.75 83 GLN A CA 1
ATOM 643 C C . GLN A 1 83 ? 11.555 -33.219 5.582 1 94.75 83 GLN A C 1
ATOM 645 O O . GLN A 1 83 ? 12.133 -32.938 4.527 1 94.75 83 GLN A O 1
ATOM 650 N N . HIS A 1 84 ? 11.75 -34.375 6.195 1 94.75 84 HIS A N 1
ATOM 651 C CA . HIS A 1 84 ? 12.703 -35.375 5.668 1 94.75 84 HIS A CA 1
ATOM 652 C C . HIS A 1 84 ? 12.258 -35.875 4.309 1 94.75 84 HIS A C 1
ATOM 654 O O . HIS A 1 84 ? 13.102 -36.188 3.457 1 94.75 84 HIS A O 1
ATOM 660 N N . HIS A 1 85 ? 10.953 -36 4.074 1 94.62 85 HIS A N 1
ATOM 661 C CA . HIS A 1 85 ? 10.484 -36.375 2.754 1 94.62 85 HIS A CA 1
ATOM 662 C C . HIS A 1 85 ? 10.844 -35.344 1.702 1 94.62 85 HIS A C 1
ATOM 664 O O . HIS A 1 85 ? 11.164 -35.688 0.562 1 94.62 85 HIS A O 1
ATOM 670 N N . CYS A 1 86 ? 10.766 -34.125 2.172 1 95 86 CYS A N 1
ATOM 671 C CA . CYS A 1 86 ? 11.141 -33.031 1.26 1 95 86 CYS A CA 1
ATOM 672 C C . CYS A 1 86 ? 12.625 -33.125 0.915 1 95 86 CYS A C 1
ATOM 674 O O . CYS A 1 86 ? 13.008 -32.969 -0.246 1 95 86 CYS A O 1
ATOM 676 N N . ILE A 1 87 ? 13.445 -33.344 1.845 1 94.12 87 ILE A N 1
ATOM 677 C CA . ILE A 1 87 ? 14.883 -33.469 1.656 1 94.12 87 ILE A CA 1
ATOM 678 C C . ILE A 1 87 ? 15.18 -34.656 0.725 1 94.12 87 ILE A C 1
ATOM 680 O O . ILE A 1 87 ? 15.992 -34.531 -0.196 1 94.12 87 ILE A O 1
ATOM 684 N N . ASP A 1 88 ? 14.523 -35.75 0.899 1 93.62 88 ASP A N 1
ATOM 685 C CA . ASP A 1 88 ? 14.695 -36.938 0.06 1 93.62 88 ASP A CA 1
ATOM 686 C C . ASP A 1 88 ? 14.328 -36.625 -1.392 1 93.62 88 ASP A C 1
ATOM 688 O O . ASP A 1 88 ? 15.031 -37.062 -2.314 1 93.62 88 ASP A O 1
ATOM 692 N N . ALA A 1 89 ? 13.227 -35.938 -1.514 1 94.06 89 ALA A N 1
ATOM 693 C CA . ALA A 1 89 ? 12.773 -35.594 -2.855 1 94.06 89 ALA A CA 1
ATOM 694 C C . ALA A 1 89 ? 13.781 -34.688 -3.562 1 94.06 89 ALA A C 1
ATOM 696 O O . ALA A 1 89 ? 13.984 -34.812 -4.773 1 94.06 89 ALA A O 1
ATOM 697 N N . THR A 1 90 ? 14.312 -33.75 -2.828 1 91.69 90 THR A N 1
ATOM 698 C CA . THR A 1 90 ? 15.297 -32.812 -3.371 1 91.69 90 THR A CA 1
ATOM 699 C C . THR A 1 90 ? 16.5 -33.594 -3.939 1 91.69 90 THR A C 1
ATOM 701 O O . THR A 1 90 ? 17.094 -33.156 -4.938 1 91.69 90 THR A O 1
ATOM 704 N N . GLY A 1 91 ? 16.812 -34.688 -3.367 1 90.94 91 GLY A N 1
ATOM 705 C CA . GLY A 1 91 ? 17.938 -35.5 -3.811 1 90.94 91 GLY A CA 1
ATOM 706 C C . GLY A 1 91 ? 17.656 -36.219 -5.102 1 90.94 91 GLY A C 1
ATOM 707 O O . GLY A 1 91 ? 18.578 -36.625 -5.812 1 90.94 91 GLY A O 1
ATOM 708 N N . ARG A 1 92 ? 16.516 -36.531 -5.527 1 89.25 92 ARG A N 1
ATOM 709 C CA . ARG A 1 92 ? 16.156 -37.344 -6.691 1 89.25 92 ARG A CA 1
ATOM 710 C C . ARG A 1 92 ? 15.938 -36.469 -7.918 1 89.25 92 ARG A C 1
ATOM 712 O O . ARG A 1 92 ? 16.094 -36.938 -9.055 1 89.25 92 ARG A O 1
ATOM 719 N N . ARG A 1 93 ? 15.625 -35.281 -7.941 1 84.12 93 ARG A N 1
ATOM 720 C CA . ARG A 1 93 ? 15.398 -34.25 -8.977 1 84.12 93 ARG A CA 1
ATOM 721 C C . ARG A 1 93 ? 14.227 -34.656 -9.867 1 84.12 93 ARG A C 1
ATOM 723 O O . ARG A 1 93 ? 13.547 -33.781 -10.43 1 84.12 93 ARG A O 1
ATOM 730 N N . ASP A 1 94 ? 14.055 -36.031 -10.172 1 92.12 94 ASP A N 1
ATOM 731 C CA . ASP A 1 94 ? 12.898 -36.469 -10.93 1 92.12 94 ASP A CA 1
ATOM 732 C C . ASP A 1 94 ? 12.414 -37.844 -10.438 1 92.12 94 ASP A C 1
ATOM 734 O O . ASP A 1 94 ? 13.133 -38.531 -9.727 1 92.12 94 ASP A O 1
ATOM 738 N N . LEU A 1 95 ? 11.125 -38.188 -10.75 1 93.81 95 LEU A N 1
ATOM 739 C CA . LEU A 1 95 ? 10.484 -39.469 -10.391 1 93.81 95 LEU A CA 1
ATOM 740 C C . LEU A 1 95 ? 9.727 -40.031 -11.578 1 93.81 95 LEU A C 1
ATOM 742 O O . LEU A 1 95 ? 9.188 -39.312 -12.398 1 93.81 95 LEU A O 1
ATOM 746 N N . PRO A 1 96 ? 9.75 -41.344 -11.641 1 92.38 96 PRO A N 1
ATOM 747 C CA . PRO A 1 96 ? 8.93 -41.938 -12.688 1 92.38 96 PRO A CA 1
ATOM 748 C C . PRO A 1 96 ? 7.438 -41.688 -12.492 1 92.38 96 PRO A C 1
ATOM 750 O O . PRO A 1 96 ? 6.949 -41.688 -11.359 1 92.38 96 PRO A O 1
ATOM 753 N N . PHE A 1 97 ? 6.781 -41.312 -13.562 1 93.5 97 PHE A N 1
ATOM 754 C CA . PHE A 1 97 ? 5.336 -41.125 -13.562 1 93.5 97 PHE A CA 1
ATOM 755 C C . PHE A 1 97 ? 4.73 -41.625 -14.875 1 93.5 97 PHE A C 1
ATOM 757 O O . PHE A 1 97 ? 4.84 -40.969 -15.906 1 93.5 97 PHE A O 1
ATOM 764 N N . ARG A 1 98 ? 4.098 -42.781 -14.75 1 88.62 98 ARG A N 1
ATOM 765 C CA . ARG A 1 98 ? 3.521 -43.438 -15.93 1 88.62 98 ARG A CA 1
ATOM 766 C C . ARG A 1 98 ? 4.547 -43.531 -17.062 1 88.62 98 ARG A C 1
ATOM 768 O O . ARG A 1 98 ? 5.637 -44.062 -16.875 1 88.62 98 ARG A O 1
ATOM 775 N N . GLU A 1 99 ? 4.262 -42.938 -18.234 1 87.38 99 GLU A N 1
ATOM 776 C CA . GLU A 1 99 ? 5.152 -43.031 -19.391 1 87.38 99 GLU A CA 1
ATOM 777 C C . GLU A 1 99 ? 6.066 -41.812 -19.484 1 87.38 99 GLU A C 1
ATOM 779 O O . GLU A 1 99 ? 6.594 -41.5 -20.547 1 87.38 99 GLU A O 1
ATOM 784 N N . THR A 1 100 ? 6.129 -41.094 -18.453 1 92.38 100 THR A N 1
ATOM 785 C CA . THR A 1 100 ? 6.969 -39.906 -18.453 1 92.38 100 THR A CA 1
ATOM 786 C C . THR A 1 100 ? 7.672 -39.75 -17.125 1 92.38 100 THR A C 1
ATOM 788 O O . THR A 1 100 ? 7.855 -40.719 -16.375 1 92.38 100 THR A O 1
ATOM 791 N N . ARG A 1 101 ? 8.234 -38.562 -16.969 1 93.5 101 ARG A N 1
ATOM 792 C CA . ARG A 1 101 ? 8.922 -38.281 -15.719 1 93.5 101 ARG A CA 1
ATOM 793 C C . ARG A 1 101 ? 8.367 -37 -15.07 1 93.5 101 ARG A C 1
ATOM 795 O O . ARG A 1 101 ? 7.934 -36.094 -15.773 1 93.5 101 ARG A O 1
ATOM 802 N N . LEU A 1 102 ? 8.336 -37.094 -13.781 1 94.81 102 LEU A N 1
ATOM 803 C CA . LEU A 1 102 ? 7.953 -35.969 -12.961 1 94.81 102 LEU A CA 1
ATOM 804 C C . LEU A 1 102 ? 9.188 -35.219 -12.461 1 94.81 102 LEU A C 1
ATOM 806 O O . LEU A 1 102 ? 9.969 -35.75 -11.68 1 94.81 102 LEU A O 1
ATOM 810 N N . GLN A 1 103 ? 9.344 -34 -13.008 1 94.69 103 GLN A N 1
ATOM 811 C CA . GLN A 1 103 ? 10.453 -33.156 -12.555 1 94.69 103 GLN A CA 1
ATOM 812 C C . GLN A 1 103 ? 10.117 -32.469 -11.234 1 94.69 103 GLN A C 1
ATOM 814 O O . GLN A 1 103 ? 8.977 -32.031 -11.031 1 94.69 103 GLN A O 1
ATOM 819 N N . LEU A 1 104 ? 11.109 -32.469 -10.328 1 94.81 104 LEU A N 1
ATOM 820 C CA . LEU A 1 104 ? 10.914 -31.828 -9.031 1 94.81 104 LEU A CA 1
ATOM 821 C C . LEU A 1 104 ? 12.039 -30.844 -8.742 1 94.81 104 LEU A C 1
ATOM 823 O O . LEU A 1 104 ? 13.203 -31.094 -9.055 1 94.81 104 LEU A O 1
ATOM 827 N N . ARG A 1 105 ? 11.672 -29.703 -8.234 1 94.31 105 ARG A N 1
ATOM 828 C CA . ARG A 1 105 ? 12.625 -28.734 -7.707 1 94.31 105 ARG A CA 1
ATOM 829 C C . ARG A 1 105 ? 12.109 -28.094 -6.426 1 94.31 105 ARG A C 1
ATOM 831 O O . ARG A 1 105 ? 10.898 -27.922 -6.262 1 94.31 105 ARG A O 1
ATOM 838 N N . PRO A 1 106 ? 13.016 -27.75 -5.527 1 94.56 106 PRO A N 1
ATOM 839 C CA . PRO A 1 106 ? 12.562 -27.062 -4.312 1 94.56 106 PRO A CA 1
ATOM 840 C C . PRO A 1 106 ? 11.883 -25.734 -4.609 1 94.56 106 PRO A C 1
ATOM 842 O O . PRO A 1 106 ? 12.289 -25.016 -5.531 1 94.56 106 PRO A O 1
ATOM 845 N N . TRP A 1 107 ? 10.836 -25.5 -3.855 1 93.62 107 TRP A N 1
ATOM 846 C CA . TRP A 1 107 ? 10.219 -24.172 -3.943 1 93.62 107 TRP A CA 1
ATOM 847 C C . TRP A 1 107 ? 11.211 -23.078 -3.574 1 93.62 107 TRP A C 1
ATOM 849 O O . TRP A 1 107 ? 12.008 -23.25 -2.645 1 93.62 107 TRP A O 1
ATOM 859 N N . SER A 1 108 ? 11.195 -22.031 -4.355 1 89.56 108 SER A N 1
ATOM 860 C CA . SER A 1 108 ? 12.078 -20.906 -4.07 1 89.56 108 SER A CA 1
ATOM 861 C C . SER A 1 108 ? 11.359 -19.578 -4.234 1 89.56 108 SER A C 1
ATOM 863 O O . SER A 1 108 ? 10.578 -19.391 -5.176 1 89.56 108 SER A O 1
ATOM 865 N N . MET A 1 109 ? 11.719 -18.688 -3.316 1 82.44 109 MET A N 1
ATOM 866 C CA . MET A 1 109 ? 11.156 -17.344 -3.373 1 82.44 109 MET A CA 1
ATOM 867 C C . MET A 1 109 ? 11.68 -16.594 -4.59 1 82.44 109 MET A C 1
ATOM 869 O O . MET A 1 109 ? 11.039 -15.656 -5.066 1 82.44 109 MET A O 1
ATOM 873 N N . GLU A 1 110 ? 12.75 -16.984 -5.059 1 82.31 110 GLU A N 1
ATOM 874 C CA . GLU A 1 110 ? 13.445 -16.25 -6.113 1 82.31 110 GLU A CA 1
ATOM 875 C C . GLU A 1 110 ? 12.945 -16.672 -7.492 1 82.31 110 GLU A C 1
ATOM 877 O O . GLU A 1 110 ? 13.188 -15.984 -8.484 1 82.31 110 GLU A O 1
ATOM 882 N N . ALA A 1 111 ? 12.219 -17.766 -7.379 1 85.19 111 ALA A N 1
ATOM 883 C CA . ALA A 1 111 ? 11.766 -18.25 -8.68 1 85.19 111 ALA A CA 1
ATOM 884 C C . ALA A 1 111 ? 10.852 -17.234 -9.359 1 85.19 111 ALA A C 1
ATOM 886 O O . ALA A 1 111 ? 9.992 -16.641 -8.711 1 85.19 111 ALA A O 1
ATOM 887 N N . HIS A 1 112 ? 11.094 -16.906 -10.531 1 84.94 112 HIS A N 1
ATOM 888 C CA . HIS A 1 112 ? 10.297 -16.062 -11.406 1 84.94 112 HIS A CA 1
ATOM 889 C C . HIS A 1 112 ? 10.367 -14.602 -10.977 1 84.94 112 HIS A C 1
ATOM 891 O O . HIS A 1 112 ? 9.508 -13.797 -11.344 1 84.94 112 HIS A O 1
ATOM 897 N N . SER A 1 113 ? 11.227 -14.312 -10.062 1 88.56 113 SER A N 1
ATOM 898 C CA . SER A 1 113 ? 11.422 -12.938 -9.633 1 88.56 113 SER A CA 1
ATOM 899 C C . SER A 1 113 ? 12.672 -12.328 -10.258 1 88.56 113 SER A C 1
ATOM 901 O O . SER A 1 113 ? 13.547 -13.055 -10.734 1 88.56 113 SER A O 1
ATOM 903 N N . ARG A 1 114 ? 12.664 -11.078 -10.328 1 88.25 114 ARG A N 1
ATOM 904 C CA . ARG A 1 114 ? 13.859 -10.344 -10.734 1 88.25 114 ARG A CA 1
ATOM 905 C C . ARG A 1 114 ? 14.391 -9.492 -9.578 1 88.25 114 ARG A C 1
ATOM 907 O O . ARG A 1 114 ? 13.609 -8.945 -8.797 1 88.25 114 ARG A O 1
ATOM 914 N N . SER A 1 115 ? 15.703 -9.477 -9.586 1 87.19 115 SER A N 1
ATOM 915 C CA . SER A 1 115 ? 16.312 -8.633 -8.57 1 87.19 115 SER A CA 1
ATOM 916 C C . SER A 1 115 ? 16.203 -7.156 -8.93 1 87.19 115 SER A C 1
ATOM 918 O O . SER A 1 115 ? 16.375 -6.777 -10.094 1 87.19 115 SER A O 1
ATOM 920 N N . VAL A 1 116 ? 15.719 -6.449 -7.973 1 85.75 116 VAL A N 1
ATOM 921 C CA . VAL A 1 116 ? 15.664 -5 -8.148 1 85.75 116 VAL A CA 1
ATOM 922 C C . VAL A 1 116 ? 16.422 -4.312 -7.02 1 85.75 116 VAL A C 1
ATOM 924 O O . VAL A 1 116 ? 16.344 -4.727 -5.859 1 85.75 116 VAL A O 1
ATOM 927 N N . ASP A 1 117 ? 17.172 -3.334 -7.43 1 85.88 117 ASP A N 1
ATOM 928 C CA . ASP A 1 117 ? 17.922 -2.547 -6.449 1 85.88 117 ASP A CA 1
ATOM 929 C C . ASP A 1 117 ? 17.266 -1.181 -6.238 1 85.88 117 ASP A C 1
ATOM 931 O O . ASP A 1 117 ? 17.125 -0.405 -7.188 1 85.88 117 ASP A O 1
ATOM 935 N N . LEU A 1 118 ? 16.844 -0.975 -5.09 1 89.19 118 LEU A N 1
ATOM 936 C CA . LEU A 1 118 ? 16.391 0.354 -4.695 1 89.19 118 LEU A CA 1
ATOM 937 C C . LEU A 1 118 ? 17.547 1.193 -4.176 1 89.19 118 LEU A C 1
ATOM 939 O O . LEU A 1 118 ? 17.844 1.182 -2.979 1 89.19 118 LEU A O 1
ATOM 943 N N . VAL A 1 119 ? 18.094 1.963 -5.094 1 88.75 119 VAL A N 1
ATOM 944 C CA . VAL A 1 119 ? 19.391 2.566 -4.754 1 88.75 119 VAL A CA 1
ATOM 945 C C . VAL A 1 119 ? 19.219 4.074 -4.574 1 88.75 119 VAL A C 1
ATOM 947 O O . VAL A 1 119 ? 20.094 4.742 -4.035 1 88.75 119 VAL A O 1
ATOM 950 N N . HIS A 1 120 ? 18.125 4.559 -5.082 1 90.81 120 HIS A N 1
ATOM 951 C CA . HIS A 1 120 ? 17.891 5.988 -4.926 1 90.81 120 HIS A CA 1
ATOM 952 C C . HIS A 1 120 ? 17.297 6.305 -3.561 1 90.81 120 HIS A C 1
ATOM 954 O O . HIS A 1 120 ? 16.25 5.754 -3.191 1 90.81 120 HIS A O 1
ATOM 960 N N . HIS A 1 121 ? 17.953 7.117 -2.875 1 94.19 121 HIS A N 1
ATOM 961 C CA . HIS A 1 121 ? 17.484 7.582 -1.579 1 94.19 121 HIS A CA 1
ATOM 962 C C . HIS A 1 121 ? 16.828 8.953 -1.693 1 94.19 121 HIS A C 1
ATOM 964 O O . HIS A 1 121 ? 17.438 9.898 -2.203 1 94.19 121 HIS A O 1
ATOM 970 N N . VAL A 1 122 ? 15.57 8.984 -1.28 1 95.19 122 VAL A N 1
ATOM 971 C CA . VAL A 1 122 ? 14.836 10.227 -1.497 1 95.19 122 VAL A CA 1
ATOM 972 C C . VAL A 1 122 ? 14.211 10.695 -0.181 1 95.19 122 VAL A C 1
ATOM 974 O O . VAL A 1 122 ? 13.781 9.875 0.634 1 95.19 122 VAL A O 1
ATOM 977 N N . ARG A 1 123 ? 14.234 12 -0.022 1 97.19 123 ARG A N 1
ATOM 978 C CA . ARG A 1 123 ? 13.453 12.641 1.032 1 97.19 123 ARG A CA 1
ATOM 979 C C . ARG A 1 123 ? 12.125 13.164 0.491 1 97.19 123 ARG A C 1
ATOM 981 O O . ARG A 1 123 ? 12.109 13.984 -0.427 1 97.19 123 ARG A O 1
ATOM 988 N N . LEU A 1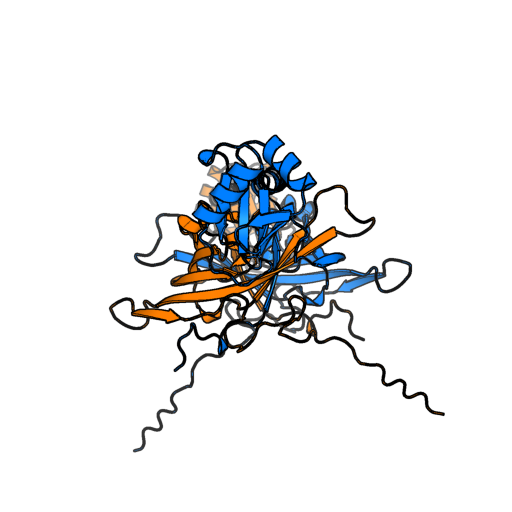 124 ? 11.094 12.633 1.024 1 97.06 124 LEU A N 1
ATOM 989 C CA . LEU A 1 124 ? 9.75 13.008 0.604 1 97.06 124 LEU A CA 1
ATOM 990 C C . LEU A 1 124 ? 9.031 13.781 1.705 1 97.06 124 LEU A C 1
ATOM 992 O O . LEU A 1 124 ? 9.156 13.453 2.887 1 97.06 124 LEU A O 1
ATOM 996 N N . CYS A 1 125 ? 8.352 14.812 1.312 1 97.31 125 CYS A N 1
ATOM 997 C CA . CYS A 1 125 ? 7.496 15.57 2.217 1 97.31 125 CYS A CA 1
ATOM 998 C C . CYS A 1 125 ? 6.027 15.391 1.854 1 97.31 125 CYS A C 1
ATOM 1000 O O . CYS A 1 125 ? 5.59 15.82 0.786 1 97.31 125 CYS A O 1
ATOM 1002 N N . LEU A 1 126 ? 5.348 14.703 2.697 1 96.94 126 LEU A N 1
ATOM 1003 C CA . LEU A 1 126 ? 3.928 14.453 2.482 1 96.94 126 LEU A CA 1
ATOM 1004 C C . LEU A 1 126 ? 3.084 15.594 3.043 1 96.94 126 LEU A C 1
ATOM 1006 O O . LEU A 1 126 ? 3.074 15.828 4.254 1 96.94 126 LEU A O 1
ATOM 1010 N N . ASP A 1 127 ? 2.4 16.234 2.15 1 95.69 127 ASP A N 1
ATOM 1011 C CA . ASP A 1 127 ? 1.535 17.375 2.457 1 95.69 127 ASP A CA 1
ATOM 1012 C C . ASP A 1 127 ? 0.062 16.984 2.363 1 95.69 127 ASP A C 1
ATOM 1014 O O . ASP A 1 127 ? -0.46 16.766 1.269 1 95.69 127 ASP A O 1
ATOM 1018 N N . GLY A 1 128 ? -0.521 16.859 3.65 1 93.44 128 GLY A N 1
ATOM 1019 C CA . GLY A 1 128 ? -1.945 16.562 3.625 1 93.44 128 GLY A CA 1
ATOM 1020 C C . GLY A 1 128 ? -2.289 15.219 4.223 1 93.44 128 GLY A C 1
ATOM 1021 O O . GLY A 1 128 ? -3.465 14.875 4.363 1 93.44 128 GLY A O 1
ATOM 1022 N N . LEU A 1 129 ? -1.299 14.406 4.531 1 94.25 129 LEU A N 1
ATOM 1023 C CA . LEU A 1 129 ? -1.604 13.141 5.195 1 94.25 129 LEU A CA 1
ATOM 1024 C C . LEU A 1 129 ? -2.209 13.383 6.574 1 94.25 129 LEU A C 1
ATOM 1026 O O . LEU A 1 129 ? -1.645 14.125 7.383 1 94.25 129 LEU A O 1
ATOM 1030 N N . PRO A 1 130 ? -3.385 12.828 6.801 1 92.56 130 PRO A N 1
ATOM 1031 C CA . PRO A 1 130 ? -3.992 13.07 8.109 1 92.56 130 PRO A CA 1
ATOM 1032 C C . PRO A 1 130 ? -3.088 12.648 9.266 1 92.56 130 PRO A C 1
ATOM 1034 O O . PRO A 1 130 ? -2.379 11.641 9.164 1 92.56 130 PRO A O 1
ATOM 1037 N N . LEU A 1 131 ? -3.23 13.281 10.383 1 93.5 131 LEU A N 1
ATOM 1038 C CA . LEU A 1 131 ? -2.277 13.141 11.477 1 93.5 131 LEU A CA 1
ATOM 1039 C C . LEU A 1 131 ? -2.34 11.742 12.07 1 93.5 131 LEU A C 1
ATOM 1041 O O . LEU A 1 131 ? -1.322 11.211 12.523 1 93.5 131 LEU A O 1
ATOM 1045 N N . GLN A 1 132 ? -3.514 11.156 12.102 1 92.19 132 GLN A N 1
ATOM 1046 C CA . GLN A 1 132 ? -3.635 9.82 12.68 1 92.19 132 GLN A CA 1
ATOM 1047 C C . GLN A 1 132 ? -2.896 8.789 11.828 1 92.19 132 GLN A C 1
ATOM 1049 O O . GLN A 1 132 ? -2.662 7.664 12.281 1 92.19 132 GLN A O 1
ATOM 1054 N N . ALA A 1 133 ? -2.545 9.172 10.625 1 93.06 133 ALA A N 1
ATOM 1055 C CA . ALA A 1 133 ? -1.883 8.25 9.703 1 93.06 133 ALA A CA 1
ATOM 1056 C C . ALA A 1 133 ? -0.38 8.516 9.648 1 93.06 133 ALA A C 1
ATOM 1058 O O . ALA A 1 133 ? 0.313 8.023 8.758 1 93.06 133 ALA A O 1
ATOM 1059 N N . TRP A 1 134 ? 0.126 9.359 10.594 1 95.06 134 TRP A N 1
ATOM 1060 C CA . TRP A 1 134 ? 1.56 9.625 10.633 1 95.06 134 TRP A CA 1
ATOM 1061 C C . TRP A 1 134 ? 2.309 8.5 11.336 1 95.06 134 TRP A C 1
ATOM 1063 O O . TRP A 1 134 ? 2.959 8.727 12.359 1 95.06 134 TRP A O 1
ATOM 1073 N N . ASP A 1 135 ? 2.246 7.34 10.82 1 92.06 135 ASP A N 1
ATOM 1074 C CA . ASP A 1 135 ? 2.984 6.18 11.312 1 92.06 135 ASP A CA 1
ATOM 1075 C C . ASP A 1 135 ? 3.582 5.383 10.156 1 92.06 135 ASP A C 1
ATOM 1077 O O . ASP A 1 135 ? 3.307 5.668 8.984 1 92.06 135 ASP A O 1
ATOM 1081 N N . ASP A 1 136 ? 4.453 4.43 10.477 1 89.75 136 ASP A N 1
ATOM 1082 C CA . ASP A 1 136 ? 5.215 3.705 9.469 1 89.75 136 ASP A CA 1
ATOM 1083 C C . ASP A 1 136 ? 4.281 2.953 8.516 1 89.75 136 ASP A C 1
ATOM 1085 O O . ASP A 1 136 ? 4.523 2.908 7.309 1 89.75 136 ASP A O 1
ATOM 1089 N N . HIS A 1 137 ? 3.25 2.426 9.031 1 85.81 137 HIS A N 1
ATOM 1090 C CA . HIS A 1 137 ? 2.328 1.611 8.25 1 85.81 137 HIS A CA 1
ATOM 1091 C C . HIS A 1 137 ? 1.624 2.443 7.18 1 85.81 137 HIS A C 1
ATOM 1093 O O . HIS A 1 137 ? 1.672 2.111 5.996 1 85.81 137 HIS A O 1
ATOM 1099 N N . ALA A 1 138 ? 1.018 3.463 7.582 1 90.56 138 ALA A N 1
ATOM 1100 C CA . ALA A 1 138 ? 0.265 4.312 6.664 1 90.56 138 ALA A CA 1
ATOM 1101 C C . ALA A 1 138 ? 1.199 5.051 5.711 1 90.56 138 ALA A C 1
ATOM 1103 O O . ALA A 1 138 ? 0.912 5.168 4.516 1 90.56 138 ALA A O 1
ATOM 1104 N N . VAL A 1 139 ? 2.303 5.5 6.227 1 93.88 139 VAL A N 1
ATOM 1105 C CA . VAL A 1 139 ? 3.236 6.281 5.426 1 93.88 139 VAL A CA 1
ATOM 1106 C C . VAL A 1 139 ? 3.83 5.406 4.324 1 93.88 139 VAL A C 1
ATOM 1108 O O . VAL A 1 139 ? 3.971 5.852 3.182 1 93.88 139 VAL A O 1
ATOM 1111 N N . ALA A 1 140 ? 4.125 4.203 4.613 1 90.12 140 ALA A N 1
ATOM 1112 C CA . ALA A 1 140 ? 4.668 3.279 3.619 1 90.12 140 ALA A CA 1
ATOM 1113 C C . ALA A 1 140 ? 3.723 3.133 2.432 1 90.12 140 ALA A C 1
ATOM 1115 O O . ALA A 1 140 ? 4.164 3.016 1.286 1 90.12 140 ALA A O 1
ATOM 1116 N N . GLN A 1 141 ? 2.523 3.203 2.711 1 87.44 141 GLN A N 1
ATOM 1117 C CA . GLN A 1 141 ? 1.53 3.057 1.652 1 87.44 141 GLN A CA 1
ATOM 1118 C C . GLN A 1 141 ? 1.293 4.379 0.934 1 87.44 141 GLN A C 1
ATOM 1120 O O . GLN A 1 141 ? 1.066 4.402 -0.278 1 87.44 141 GLN A O 1
ATOM 1125 N N . ALA A 1 142 ? 1.412 5.422 1.638 1 90.69 142 ALA A N 1
ATOM 1126 C CA . ALA A 1 142 ? 1.1 6.742 1.1 1 90.69 142 ALA A CA 1
ATOM 1127 C C . ALA A 1 142 ? 2.172 7.203 0.115 1 90.69 142 ALA A C 1
ATOM 1129 O O . ALA A 1 142 ? 1.874 7.902 -0.854 1 90.69 142 ALA A O 1
ATOM 1130 N N . ILE A 1 143 ? 3.408 6.961 0.416 1 89.62 143 ILE A N 1
ATOM 1131 C CA . ILE A 1 143 ? 4.496 7.48 -0.409 1 89.62 143 ILE A CA 1
ATOM 1132 C C . ILE A 1 143 ? 4.527 6.738 -1.744 1 89.62 143 ILE A C 1
ATOM 1134 O O . ILE A 1 143 ? 5.223 7.148 -2.674 1 89.62 143 ILE A O 1
ATOM 1138 N N . GLY A 1 144 ? 3.727 5.883 -1.857 1 70.62 144 GLY A N 1
ATOM 1139 C CA . GLY A 1 144 ? 3.52 5.305 -3.176 1 70.62 144 GLY A CA 1
ATOM 1140 C C . GLY A 1 144 ? 4.191 3.955 -3.346 1 70.62 144 GLY A C 1
ATOM 1141 O O . GLY A 1 144 ? 5.09 3.602 -2.576 1 70.62 144 GLY A O 1
ATOM 1142 N N . PRO A 1 145 ? 3.693 3.381 -4.43 1 64.81 145 PRO A N 1
ATOM 1143 C CA . PRO A 1 145 ? 3.955 1.954 -4.629 1 64.81 145 PRO A CA 1
ATOM 1144 C C . PRO A 1 145 ? 5.414 1.666 -4.977 1 64.81 145 PRO A C 1
ATOM 1146 O O . PRO A 1 145 ? 5.918 0.576 -4.691 1 64.81 145 PRO A O 1
ATOM 1149 N N . GLY A 1 146 ? 6.129 2.635 -5.379 1 75.69 146 GLY A N 1
ATOM 1150 C CA . GLY A 1 146 ? 7.48 2.301 -5.805 1 75.69 146 GLY A CA 1
ATOM 1151 C C . GLY A 1 146 ? 8.539 2.67 -4.781 1 75.69 146 GLY A C 1
ATOM 1152 O O . GLY A 1 146 ? 9.727 2.711 -5.098 1 75.69 146 GLY A O 1
ATOM 1153 N N . CYS A 1 147 ? 8.086 2.902 -3.557 1 88.44 147 CYS A N 1
ATOM 1154 C CA . CYS A 1 147 ? 9.023 3.359 -2.535 1 88.44 147 CYS A CA 1
ATOM 1155 C C . CYS A 1 147 ? 8.992 2.439 -1.32 1 88.44 147 CYS A C 1
ATOM 1157 O O . CYS A 1 147 ? 7.941 1.908 -0.96 1 88.44 147 CYS A O 1
ATOM 1159 N N . SER A 1 148 ? 10.188 2.293 -0.771 1 89.56 148 SER A N 1
ATOM 1160 C CA . SER A 1 148 ? 10.344 1.612 0.51 1 89.56 148 SER A CA 1
ATOM 1161 C C . SER A 1 148 ? 10.766 2.584 1.606 1 89.56 148 SER A C 1
ATOM 1163 O O . SER A 1 148 ? 11.828 3.205 1.517 1 89.56 148 SER A O 1
ATOM 1165 N N . ILE A 1 149 ? 9.977 2.596 2.602 1 91.31 149 ILE A N 1
ATOM 1166 C CA . ILE A 1 149 ? 10.266 3.537 3.68 1 91.31 149 ILE A CA 1
ATOM 1167 C C . ILE A 1 149 ? 11.578 3.154 4.359 1 91.31 149 ILE A C 1
ATOM 1169 O O . ILE A 1 149 ? 11.844 1.973 4.586 1 91.31 149 ILE A O 1
ATOM 1173 N N . ASP A 1 150 ? 12.469 4.117 4.539 1 92.81 150 ASP A N 1
ATOM 1174 C CA . ASP A 1 150 ? 13.641 3.949 5.391 1 92.81 150 ASP A CA 1
ATOM 1175 C C . ASP A 1 150 ? 13.352 4.418 6.816 1 92.81 150 ASP A C 1
ATOM 1177 O O . ASP A 1 150 ? 13.375 3.621 7.754 1 92.81 150 ASP A O 1
ATOM 1181 N N . TYR A 1 151 ? 12.969 5.723 6.875 1 93.88 151 TYR A N 1
ATOM 1182 C CA . TYR A 1 151 ? 12.562 6.203 8.195 1 93.88 151 TYR A CA 1
ATOM 1183 C C . TYR A 1 151 ? 11.781 7.508 8.078 1 93.88 151 TYR A C 1
ATOM 1185 O O . TYR A 1 151 ? 11.961 8.258 7.117 1 93.88 151 TYR A O 1
ATOM 1193 N N . ILE A 1 152 ? 10.93 7.734 9.031 1 96.19 152 ILE A N 1
ATOM 1194 C CA . ILE A 1 152 ? 10.273 9.023 9.211 1 96.19 152 ILE A CA 1
ATOM 1195 C C . ILE A 1 152 ? 11.156 9.938 10.062 1 96.19 152 ILE A C 1
ATOM 1197 O O . ILE A 1 152 ? 11.672 9.516 11.102 1 96.19 152 ILE A O 1
ATOM 1201 N N . GLU A 1 153 ? 11.344 11.133 9.633 1 97.25 153 GLU A N 1
ATOM 1202 C CA . GLU A 1 153 ? 12.18 12.047 10.406 1 97.25 153 GLU A CA 1
ATOM 1203 C C . GLU A 1 153 ? 11.625 12.258 11.812 1 97.25 153 GLU A C 1
ATOM 1205 O O . GLU A 1 153 ? 10.414 12.297 12 1 97.25 153 GLU A O 1
ATOM 1210 N N . ALA A 1 154 ? 12.492 12.484 12.703 1 95.5 154 ALA A N 1
ATOM 1211 C CA . ALA A 1 154 ? 12.148 12.555 14.125 1 95.5 154 ALA A CA 1
ATOM 1212 C C . ALA A 1 154 ? 11.141 13.672 14.391 1 95.5 154 ALA A C 1
ATOM 1214 O O . ALA A 1 154 ? 10.172 13.484 15.133 1 95.5 154 ALA A O 1
ATOM 1215 N N . ALA A 1 155 ? 11.336 14.828 13.812 1 94.06 155 ALA A N 1
ATOM 1216 C CA . ALA A 1 155 ? 10.43 15.953 14.016 1 94.06 155 ALA A CA 1
ATOM 1217 C C . ALA A 1 155 ? 9.008 15.594 13.586 1 94.06 155 ALA A C 1
ATOM 1219 O O . ALA A 1 155 ? 8.039 15.984 14.242 1 94.06 155 ALA A O 1
ATOM 1220 N N . SER A 1 156 ? 8.891 14.836 12.516 1 95 156 SER A N 1
ATOM 1221 C CA . SER A 1 156 ? 7.586 14.398 12.031 1 95 156 SER A CA 1
ATOM 1222 C C . SER A 1 156 ? 7.008 13.297 12.914 1 95 156 SER A C 1
ATOM 1224 O O . SER A 1 156 ? 5.816 13.305 13.219 1 95 156 SER A O 1
ATOM 1226 N N . ARG A 1 157 ? 7.828 12.414 13.297 1 93.25 157 ARG A N 1
ATOM 1227 C CA . ARG A 1 157 ? 7.395 11.305 14.141 1 93.25 157 ARG A CA 1
ATOM 1228 C C . ARG A 1 157 ? 6.828 11.812 15.461 1 93.25 157 ARG A C 1
ATOM 1230 O O . ARG A 1 157 ? 5.84 11.273 15.969 1 93.25 157 ARG A O 1
ATOM 1237 N N . LEU A 1 158 ? 7.48 12.844 15.961 1 91.69 158 LEU A N 1
ATOM 1238 C CA . LEU A 1 158 ? 7.078 13.406 17.25 1 91.69 158 LEU A CA 1
ATOM 1239 C C . LEU A 1 158 ? 6.051 14.516 17.062 1 91.69 158 LEU A C 1
ATOM 1241 O O . LEU A 1 158 ? 5.625 15.141 18.031 1 91.69 158 LEU A O 1
ATOM 1245 N N . LYS A 1 159 ? 5.719 14.781 15.82 1 92.62 159 LYS A N 1
ATOM 1246 C CA . LYS A 1 159 ? 4.73 15.789 15.461 1 92.62 159 LYS A CA 1
ATOM 1247 C C . LYS A 1 159 ? 5.082 17.141 16.078 1 92.62 159 LYS A C 1
ATOM 1249 O O . LYS A 1 159 ? 4.219 17.812 16.656 1 92.62 159 LYS A O 1
ATOM 1254 N N . MET A 1 160 ? 6.398 17.469 15.945 1 90.94 160 MET A N 1
ATOM 1255 C CA . MET A 1 160 ? 6.887 18.766 16.406 1 90.94 160 MET A CA 1
ATOM 1256 C C . MET A 1 160 ? 6.488 19.875 15.445 1 90.94 160 MET A C 1
ATOM 1258 O O . MET A 1 160 ? 6.516 21.062 15.797 1 90.94 160 MET A O 1
ATOM 1262 N N . ASP A 1 161 ? 6.246 19.5 14.281 1 90.25 161 ASP A N 1
ATOM 1263 C CA . ASP A 1 161 ? 5.723 20.297 13.172 1 90.25 161 ASP A CA 1
ATOM 1264 C C . ASP A 1 161 ? 4.805 19.453 12.281 1 90.25 161 ASP A C 1
ATOM 1266 O O . ASP A 1 161 ? 5.191 18.391 11.812 1 90.25 161 ASP A O 1
ATOM 1270 N N . CYS A 1 162 ? 3.598 19.984 12.148 1 92.94 162 CYS A N 1
ATOM 1271 C CA . CYS A 1 162 ? 2.611 19.156 11.477 1 92.94 162 CYS A CA 1
ATOM 1272 C C . CYS A 1 162 ? 2.223 19.734 10.125 1 92.94 162 CYS A C 1
ATOM 1274 O O . CYS A 1 162 ? 1.126 19.484 9.625 1 92.94 162 CYS A O 1
ATOM 1276 N N . GLU A 1 163 ? 3.086 20.547 9.609 1 93 163 GLU A N 1
ATOM 1277 C CA . GLU A 1 163 ? 2.793 21.109 8.297 1 93 163 GLU A CA 1
ATOM 1278 C C . GLU A 1 163 ? 2.975 20.078 7.191 1 93 163 GLU A C 1
ATOM 1280 O O . GLU A 1 163 ? 2.146 19.984 6.281 1 93 163 GLU A O 1
ATOM 1285 N N . VAL A 1 164 ? 4.078 19.391 7.34 1 95.12 164 VAL A N 1
ATOM 1286 C CA . VAL A 1 164 ? 4.367 18.312 6.387 1 95.12 164 VAL A CA 1
ATOM 1287 C C . VAL A 1 164 ? 5.047 17.156 7.102 1 95.12 164 VAL A C 1
ATOM 1289 O O . VAL A 1 164 ? 5.773 17.359 8.078 1 95.12 164 VAL A O 1
ATOM 1292 N N . LEU A 1 165 ? 4.777 15.992 6.645 1 97.06 165 LEU A N 1
ATOM 1293 C CA . LEU A 1 165 ? 5.473 14.812 7.148 1 97.06 165 LEU A CA 1
ATOM 1294 C C . LEU A 1 165 ? 6.684 14.484 6.281 1 97.06 165 LEU A C 1
ATOM 1296 O O . LEU A 1 165 ? 6.543 14.227 5.082 1 97.06 165 LEU A O 1
ATOM 1300 N N . ALA A 1 166 ? 7.805 14.5 6.977 1 97.88 166 ALA A N 1
ATOM 1301 C CA . ALA A 1 166 ? 9.039 14.211 6.246 1 97.88 166 ALA A CA 1
ATOM 1302 C C . ALA A 1 166 ? 9.477 12.766 6.457 1 97.88 166 ALA A C 1
ATOM 1304 O O . ALA A 1 166 ? 9.547 12.297 7.594 1 97.88 166 ALA A O 1
ATOM 1305 N N . VAL A 1 167 ? 9.766 12.117 5.324 1 97.5 167 VAL A N 1
ATOM 1306 C CA . VAL A 1 167 ? 10.133 10.703 5.367 1 97.5 167 VAL A CA 1
ATOM 1307 C C . VAL A 1 167 ? 11.242 10.43 4.352 1 97.5 167 VAL A C 1
ATOM 1309 O O . VAL A 1 167 ? 11.273 11.039 3.277 1 97.5 167 VAL A O 1
ATOM 1312 N N . TRP A 1 168 ? 12.094 9.609 4.746 1 96.44 168 TRP A N 1
ATOM 1313 C CA . TRP A 1 168 ? 13.109 9.102 3.83 1 96.44 168 TRP A CA 1
ATOM 1314 C C . TRP A 1 168 ? 12.742 7.715 3.314 1 96.44 168 TRP A C 1
ATOM 1316 O O . TRP A 1 168 ? 12.266 6.871 4.078 1 96.44 168 TRP A O 1
ATOM 1326 N N . ALA A 1 169 ? 12.961 7.559 1.99 1 94.81 169 ALA A N 1
ATOM 1327 C CA . ALA A 1 169 ? 12.578 6.297 1.365 1 94.81 169 ALA A CA 1
ATOM 1328 C C . ALA A 1 169 ? 13.602 5.871 0.312 1 94.81 169 ALA A C 1
ATOM 1330 O O . ALA A 1 169 ? 14.367 6.699 -0.185 1 94.81 169 ALA A O 1
ATOM 1331 N N . TRP A 1 170 ? 13.656 4.637 0.029 1 92.38 170 TRP A N 1
ATOM 1332 C CA . TRP A 1 170 ? 14.414 4.062 -1.074 1 92.38 170 TRP A CA 1
ATOM 1333 C C . TRP A 1 170 ? 13.508 3.75 -2.26 1 92.38 170 TRP A C 1
ATOM 1335 O O . TRP A 1 170 ? 12.391 3.266 -2.082 1 92.38 170 TRP A O 1
ATOM 1345 N N . THR A 1 171 ? 13.977 4.043 -3.453 1 90.56 171 THR A N 1
ATOM 1346 C CA . THR A 1 171 ? 13.227 3.729 -4.664 1 90.56 171 THR A CA 1
ATOM 1347 C C . THR A 1 171 ? 14.164 3.307 -5.789 1 90.56 171 THR A C 1
ATOM 1349 O O . THR A 1 171 ? 15.352 3.645 -5.773 1 90.56 171 THR A O 1
ATOM 1352 N N . ALA A 1 172 ? 13.617 2.465 -6.695 1 86.12 172 ALA A N 1
ATOM 1353 C CA . ALA A 1 172 ? 14.391 2.088 -7.871 1 86.12 172 ALA A CA 1
ATOM 1354 C C . ALA A 1 172 ? 14.547 3.268 -8.828 1 86.12 172 ALA A C 1
ATOM 1356 O O . ALA A 1 172 ? 15.539 3.359 -9.555 1 86.12 172 ALA A O 1
ATOM 1357 N N . SER A 1 173 ? 13.555 4.09 -8.805 1 85.88 173 SER A N 1
ATOM 1358 C CA . SER A 1 173 ? 13.547 5.266 -9.664 1 85.88 173 SER A CA 1
ATOM 1359 C C . SER A 1 173 ? 12.703 6.387 -9.055 1 85.88 173 SER A C 1
ATOM 1361 O O . SER A 1 173 ? 11.508 6.219 -8.828 1 85.88 173 SER A O 1
ATOM 1363 N N . PRO A 1 174 ? 13.297 7.535 -8.891 1 88.88 174 PRO A N 1
ATOM 1364 C CA . PRO A 1 174 ? 12.523 8.656 -8.359 1 88.88 174 PRO A CA 1
ATOM 1365 C C . PRO A 1 174 ? 11.359 9.047 -9.273 1 88.88 174 PRO A C 1
ATOM 1367 O O . PRO A 1 174 ? 10.422 9.719 -8.828 1 88.88 174 PRO A O 1
ATOM 1370 N N . ALA A 1 175 ? 11.469 8.633 -10.523 1 84.88 175 ALA A N 1
ATOM 1371 C CA . ALA A 1 175 ? 10.398 8.914 -11.469 1 84.88 175 ALA A CA 1
ATOM 1372 C C . ALA A 1 175 ? 9.133 8.141 -11.117 1 84.88 175 ALA A C 1
ATOM 1374 O O . ALA A 1 175 ? 8.047 8.438 -11.625 1 84.88 175 ALA A O 1
ATOM 1375 N N . ASN A 1 176 ? 9.266 7.254 -10.172 1 80.88 176 ASN A N 1
ATOM 1376 C CA . ASN A 1 176 ? 8.117 6.449 -9.758 1 80.88 176 ASN A CA 1
ATOM 1377 C C . ASN A 1 176 ? 7.371 7.094 -8.602 1 80.88 176 ASN A C 1
ATOM 1379 O O . ASN A 1 176 ? 6.297 6.629 -8.211 1 80.88 176 ASN A O 1
ATOM 1383 N N . VAL A 1 177 ? 7.887 8.156 -8.102 1 89 177 VAL A N 1
ATOM 1384 C CA . VAL A 1 177 ? 7.242 8.836 -6.98 1 89 177 VAL A CA 1
ATOM 1385 C C . VAL A 1 177 ? 6.105 9.719 -7.492 1 89 177 VAL A C 1
ATOM 1387 O O . VAL A 1 177 ? 6.34 10.664 -8.25 1 89 177 VAL A O 1
ATOM 1390 N N . PRO A 1 178 ? 4.961 9.43 -7.074 1 89.06 178 PRO A N 1
ATOM 1391 C CA . PRO A 1 178 ? 3.865 10.266 -7.555 1 89.06 178 PRO A CA 1
ATOM 1392 C C . PRO A 1 178 ? 3.898 11.68 -6.969 1 89.06 178 PRO A C 1
ATOM 1394 O O . PRO A 1 178 ? 4.512 11.898 -5.918 1 89.06 178 PRO A O 1
ATOM 1397 N N . ARG A 1 179 ? 3.232 12.562 -7.625 1 92.94 179 ARG A N 1
ATOM 1398 C CA . ARG A 1 179 ? 3.143 13.93 -7.117 1 92.94 179 ARG A CA 1
ATOM 1399 C C . ARG A 1 179 ? 1.962 14.086 -6.168 1 92.94 179 ARG A C 1
ATOM 1401 O O . ARG A 1 179 ? 2.018 14.875 -5.223 1 92.94 179 ARG A O 1
ATOM 1408 N N . VAL A 1 180 ? 0.922 13.359 -6.527 1 92.06 180 VAL A N 1
ATOM 1409 C CA . VAL A 1 180 ? -0.262 13.375 -5.676 1 92.06 180 VAL A CA 1
ATOM 1410 C C . VAL A 1 180 ? -0.734 11.945 -5.418 1 92.06 180 VAL A C 1
ATOM 1412 O O . VAL A 1 180 ? -0.759 11.117 -6.336 1 92.06 180 VAL A O 1
ATOM 1415 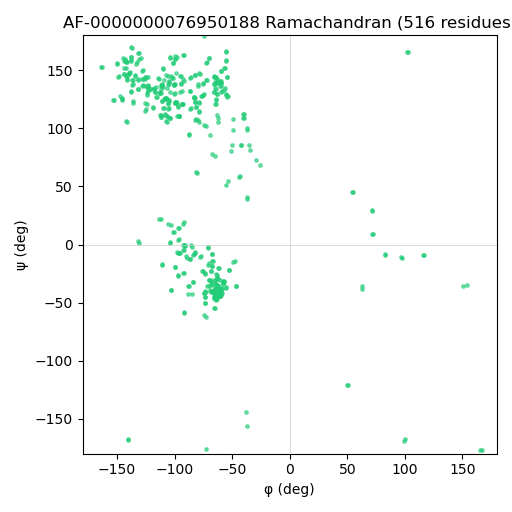N N . ASN A 1 181 ? -1.013 11.68 -4.199 1 91.62 181 ASN A N 1
ATOM 1416 C CA . ASN A 1 181 ? -1.686 10.438 -3.814 1 91.62 181 ASN A CA 1
ATOM 1417 C C . ASN A 1 181 ? -3.025 10.719 -3.139 1 91.62 181 ASN A C 1
ATOM 1419 O O . ASN A 1 181 ? -3.076 11.375 -2.1 1 91.62 181 ASN A O 1
ATOM 1423 N N . TRP A 1 182 ? -4.051 10.25 -3.748 1 90.5 182 TRP A N 1
ATOM 1424 C CA . TRP A 1 182 ? -5.355 10.289 -3.092 1 90.5 182 TRP A CA 1
ATOM 1425 C C . TRP A 1 182 ? -5.52 9.125 -2.129 1 90.5 182 TRP A C 1
ATOM 1427 O O . TRP A 1 182 ? -5.734 7.984 -2.553 1 90.5 182 TRP A O 1
ATOM 1437 N N . VAL A 1 183 ? -5.457 9.445 -0.902 1 91 183 VAL A N 1
ATOM 1438 C CA . VAL A 1 183 ? -5.449 8.422 0.133 1 91 183 VAL A CA 1
ATOM 1439 C C . VAL A 1 183 ? -6.848 8.266 0.726 1 91 183 VAL A C 1
ATOM 1441 O O . VAL A 1 183 ? -7.426 9.234 1.227 1 91 183 VAL A O 1
ATOM 1444 N N . THR A 1 184 ? -7.352 7.07 0.657 1 90.19 184 THR A N 1
ATOM 1445 C CA . THR A 1 184 ? -8.656 6.77 1.232 1 90.19 184 THR A CA 1
ATOM 1446 C C . THR A 1 184 ? -8.508 5.93 2.498 1 90.19 184 THR A C 1
ATOM 1448 O O . THR A 1 184 ? -7.836 4.895 2.488 1 90.19 184 THR A O 1
ATOM 1451 N N . LEU A 1 185 ? -9.07 6.391 3.518 1 89.12 185 LEU A N 1
ATOM 1452 C CA . LEU A 1 185 ? -9.164 5.637 4.766 1 89.12 185 LEU A CA 1
ATOM 1453 C C . LEU A 1 185 ? -10.586 5.129 4.984 1 89.12 185 LEU A C 1
ATOM 1455 O O . LEU A 1 185 ? -11.5 5.914 5.25 1 89.12 185 LEU A O 1
ATOM 1459 N N . PRO A 1 186 ? -10.68 3.855 4.875 1 81.62 186 PRO A N 1
ATOM 1460 C CA . PRO A 1 186 ? -12.023 3.326 5.113 1 81.62 186 PRO A CA 1
ATOM 1461 C C . PRO A 1 186 ? -12.516 3.58 6.539 1 81.62 186 PRO A C 1
ATOM 1463 O O . PRO A 1 186 ? -11.727 3.539 7.484 1 81.62 186 PRO A O 1
ATOM 1466 N N . THR A 1 187 ? -13.758 3.857 6.555 1 76.12 187 THR A N 1
ATOM 1467 C CA . THR A 1 187 ? -14.359 4.102 7.859 1 76.12 187 THR A CA 1
ATOM 1468 C C . THR A 1 187 ? -14.641 2.785 8.578 1 76.12 187 THR A C 1
ATOM 1470 O O . THR A 1 187 ? -14.68 1.724 7.953 1 76.12 187 THR A O 1
ATOM 1473 N N . ARG A 1 188 ? -14.516 2.883 9.945 1 60.94 188 ARG A N 1
ATOM 1474 C CA . ARG A 1 188 ? -14.758 1.695 10.758 1 60.94 188 ARG A CA 1
ATOM 1475 C C . ARG A 1 188 ? -16.141 1.105 10.469 1 60.94 188 ARG A C 1
ATOM 1477 O O . ARG A 1 188 ? -17.016 1.794 9.945 1 60.94 188 ARG A O 1
ATOM 1484 N N . ALA A 1 189 ? -16.078 -0.206 11.07 1 54.47 189 ALA A N 1
ATOM 1485 C CA . ALA A 1 189 ? -17.281 -1.035 11.07 1 54.47 189 ALA A CA 1
ATOM 1486 C C . ALA A 1 189 ? -18.406 -0.371 11.859 1 54.47 189 ALA A C 1
ATOM 1488 O O . ALA A 1 189 ? -18.172 0.207 12.922 1 54.47 189 ALA A O 1
ATOM 1489 N N . GLY A 1 190 ? -19.516 0.161 11.234 1 54.12 190 GLY A N 1
ATOM 1490 C CA . GLY A 1 190 ? -20.766 0.703 11.742 1 54.12 190 GLY A CA 1
ATOM 1491 C C . GLY A 1 190 ? -21.359 1.773 10.852 1 54.12 190 GLY A C 1
ATOM 1492 O O . GLY A 1 190 ? -22.578 2.014 10.891 1 54.12 190 GLY A O 1
ATOM 1493 N N . ASP A 1 191 ? -20.5 2.432 10.367 1 55.88 191 ASP A N 1
ATOM 1494 C CA . ASP A 1 191 ? -21.031 3.461 9.477 1 55.88 191 ASP A CA 1
ATOM 1495 C C . ASP A 1 191 ? -21.109 2.953 8.039 1 55.88 191 ASP A C 1
ATOM 1497 O O . ASP A 1 191 ? -21.094 3.742 7.094 1 55.88 191 ASP A O 1
ATOM 1501 N N . GLU A 1 192 ? -21.078 1.677 8.016 1 61.62 192 GLU A N 1
ATOM 1502 C CA . GLU A 1 192 ? -21 1.116 6.672 1 61.62 192 GLU A CA 1
ATOM 1503 C C . GLU A 1 192 ? -22.359 1.156 5.973 1 61.62 192 GLU A C 1
ATOM 1505 O O . GLU A 1 192 ? -23.391 0.967 6.609 1 61.62 192 GLU A O 1
ATOM 1510 N N . PRO A 1 193 ? -22.25 1.729 4.816 1 60.78 193 PRO A N 1
ATOM 1511 C CA . PRO A 1 193 ? -23.469 1.688 4.004 1 60.78 193 PRO A CA 1
ATOM 1512 C C . PRO A 1 193 ? -24 0.269 3.801 1 60.78 193 PRO A C 1
ATOM 1514 O O . PRO A 1 193 ? -23.312 -0.701 4.141 1 60.78 193 PRO A O 1
ATOM 1517 N N . ALA A 1 194 ? -25.266 0.244 3.496 1 61.84 194 ALA A N 1
ATOM 1518 C CA . ALA A 1 194 ? -25.906 -1.035 3.197 1 61.84 194 ALA A CA 1
ATOM 1519 C C . ALA A 1 194 ? -25.062 -1.858 2.232 1 61.84 194 ALA A C 1
ATOM 1521 O O . ALA A 1 194 ? -24.984 -3.082 2.357 1 61.84 194 ALA A O 1
ATOM 1522 N N . PHE A 1 195 ? -24.406 -1.113 1.293 1 73.06 195 PHE A N 1
ATOM 1523 C CA . PHE A 1 195 ? -23.578 -1.767 0.293 1 73.06 195 PHE A CA 1
ATOM 1524 C C . PHE A 1 195 ? -22.25 -1.019 0.119 1 73.06 195 PHE A C 1
ATOM 1526 O O . PHE A 1 195 ? -22.234 0.211 0.036 1 73.06 195 PHE A O 1
ATOM 1533 N N . GLY A 1 196 ? -21.266 -1.82 0.357 1 82.19 196 GLY A N 1
ATOM 1534 C CA . GLY A 1 196 ? -19.969 -1.204 0.097 1 82.19 196 GLY A CA 1
ATOM 1535 C C . GLY A 1 196 ? -19.281 -0.712 1.355 1 82.19 196 GLY A C 1
ATOM 1536 O O . GLY A 1 196 ? -19.547 -1.214 2.449 1 82.19 196 GLY A O 1
ATOM 1537 N N . ARG A 1 197 ? -18.297 0.043 1.165 1 84.12 197 ARG A N 1
ATOM 1538 C CA . ARG A 1 197 ? -17.531 0.669 2.236 1 84.12 197 ARG A CA 1
ATOM 1539 C C . ARG A 1 197 ? -17.453 2.182 2.047 1 84.12 197 ARG A C 1
ATOM 1541 O O . ARG A 1 197 ? -17.438 2.67 0.915 1 84.12 197 ARG A O 1
ATOM 1548 N N . ARG A 1 198 ? -17.656 2.777 3.141 1 86.75 198 ARG A N 1
ATOM 1549 C CA . ARG A 1 198 ? -17.453 4.223 3.111 1 86.75 198 ARG A CA 1
ATOM 1550 C C . ARG A 1 198 ? -16.031 4.578 3.557 1 86.75 198 ARG A C 1
ATOM 1552 O O . ARG A 1 198 ? -15.469 3.918 4.43 1 86.75 198 ARG A O 1
ATOM 1559 N N . GLY A 1 199 ? -15.484 5.566 2.797 1 87.56 199 GLY A N 1
ATOM 1560 C CA . GLY A 1 199 ? -14.148 6.016 3.166 1 87.56 199 GLY A CA 1
ATOM 1561 C C . GLY A 1 199 ? -13.984 7.52 3.096 1 87.56 199 GLY A C 1
ATOM 1562 O O . GLY A 1 199 ? -14.875 8.227 2.613 1 87.56 199 GLY A O 1
ATOM 1563 N N . ARG A 1 200 ? -13.008 7.98 3.736 1 89.5 200 ARG A N 1
ATOM 1564 C CA . ARG A 1 200 ? -12.602 9.375 3.656 1 89.5 200 ARG A CA 1
ATOM 1565 C C . ARG A 1 200 ? -11.328 9.531 2.826 1 89.5 200 ARG A C 1
ATOM 1567 O O . ARG A 1 200 ? -10.312 8.898 3.117 1 89.5 200 ARG A O 1
ATOM 1574 N N . GLU A 1 201 ? -11.508 10.305 1.82 1 91.19 201 GLU A N 1
ATOM 1575 C CA . GLU A 1 201 ? -10.383 10.5 0.905 1 91.19 201 GLU A CA 1
ATOM 1576 C C . GLU A 1 201 ? -9.742 11.867 1.104 1 91.19 201 GLU A C 1
ATOM 1578 O O . GLU A 1 201 ? -10.438 12.867 1.276 1 91.19 201 GLU A O 1
ATOM 1583 N N . ARG A 1 202 ? -8.422 11.875 1.072 1 92.12 202 ARG A N 1
ATOM 1584 C CA . ARG A 1 202 ? -7.641 13.102 1.197 1 92.12 202 ARG A CA 1
ATOM 1585 C C . ARG A 1 202 ? -6.57 13.18 0.112 1 92.12 202 ARG A C 1
ATOM 1587 O O . ARG A 1 202 ? -5.973 12.164 -0.252 1 92.12 202 ARG A O 1
ATOM 1594 N N . ARG A 1 203 ? -6.434 14.391 -0.329 1 93.56 203 ARG A N 1
ATOM 1595 C CA . ARG A 1 203 ? -5.32 14.633 -1.241 1 93.56 203 ARG A CA 1
ATOM 1596 C C . ARG A 1 203 ? -4.004 14.758 -0.48 1 93.56 203 ARG A C 1
ATOM 1598 O O . ARG A 1 203 ? -3.875 15.602 0.409 1 93.56 203 ARG A O 1
ATOM 1605 N N . VAL A 1 204 ? -3.094 13.938 -0.831 1 94.31 204 VAL A N 1
ATOM 1606 C CA . VAL A 1 204 ? -1.747 14.031 -0.276 1 94.31 204 VAL A CA 1
ATOM 1607 C C . VAL A 1 204 ? -0.764 14.438 -1.372 1 94.31 204 VAL A C 1
ATOM 1609 O O . VAL A 1 204 ? -0.512 13.664 -2.303 1 94.31 204 VAL A O 1
ATOM 1612 N N . ILE A 1 205 ? -0.263 15.633 -1.24 1 95.31 205 ILE A N 1
ATOM 1613 C CA . ILE A 1 205 ? 0.769 16.078 -2.172 1 95.31 205 ILE A CA 1
ATOM 1614 C C . ILE A 1 205 ? 2.131 15.555 -1.717 1 95.31 205 ILE A C 1
ATOM 1616 O O . ILE A 1 205 ? 2.518 15.734 -0.559 1 95.31 205 ILE A O 1
ATOM 1620 N N . ILE A 1 206 ? 2.816 14.875 -2.615 1 96 206 ILE A N 1
ATOM 1621 C CA . ILE A 1 206 ? 4.121 14.297 -2.299 1 96 206 ILE A CA 1
ATOM 1622 C C . ILE A 1 206 ? 5.223 15.141 -2.936 1 96 206 ILE A C 1
ATOM 1624 O O . ILE A 1 206 ? 5.418 15.102 -4.152 1 96 206 ILE A O 1
ATOM 1628 N N . HIS A 1 207 ? 5.934 15.844 -2.096 1 96.12 207 HIS A N 1
ATOM 1629 C CA . HIS A 1 207 ? 7.047 16.672 -2.555 1 96.12 207 HIS A CA 1
ATOM 1630 C C . HIS A 1 207 ? 8.367 15.906 -2.479 1 96.12 207 HIS A C 1
ATOM 1632 O O . HIS A 1 207 ? 8.734 15.398 -1.414 1 96.12 207 HIS A O 1
ATOM 1638 N N . LEU A 1 208 ? 8.977 15.789 -3.57 1 95.88 208 LEU A N 1
ATOM 1639 C CA . LEU A 1 208 ? 10.367 15.344 -3.541 1 95.88 208 LEU A CA 1
ATOM 1640 C C . LEU A 1 208 ? 11.297 16.484 -3.158 1 95.88 208 LEU A C 1
ATOM 1642 O O . LEU A 1 208 ? 11.414 17.469 -3.893 1 95.88 208 LEU A O 1
ATOM 1646 N N . SER A 1 209 ? 11.922 16.359 -2.018 1 96.31 209 SER A N 1
ATOM 1647 C CA . SER A 1 209 ? 12.727 17.469 -1.521 1 96.31 209 SER A CA 1
ATOM 1648 C C . SER A 1 209 ? 14.211 17.219 -1.726 1 96.31 209 SER A C 1
ATOM 1650 O O . SER A 1 209 ? 14.977 18.156 -1.978 1 96.31 209 SER A O 1
ATOM 1652 N N . ILE A 1 210 ? 14.625 16 -1.524 1 96.19 210 ILE A N 1
ATOM 1653 C CA . ILE A 1 210 ? 16.031 15.641 -1.726 1 96.19 210 ILE A CA 1
ATOM 1654 C C . ILE A 1 210 ? 16.109 14.312 -2.475 1 96.19 210 ILE A C 1
ATOM 1656 O O . ILE A 1 210 ? 15.328 13.398 -2.223 1 96.19 210 ILE A O 1
ATOM 1660 N N . HIS A 1 211 ? 17 14.227 -3.412 1 94.56 211 HIS A N 1
ATOM 1661 C CA . HIS A 1 211 ? 17.328 13 -4.129 1 94.56 211 HIS A CA 1
ATOM 1662 C C . HIS A 1 211 ? 18.828 12.703 -4.051 1 94.56 211 HIS A C 1
ATOM 1664 O O . HIS A 1 211 ? 19.641 13.508 -4.516 1 94.56 211 HIS A O 1
ATOM 1670 N N . GLU A 1 212 ? 19.156 11.648 -3.426 1 92.5 212 GLU A N 1
ATOM 1671 C CA . GLU A 1 212 ? 20.516 11.109 -3.432 1 92.5 212 GLU A CA 1
ATOM 1672 C C . GLU A 1 212 ? 20.672 10.023 -4.492 1 92.5 212 GLU A C 1
ATOM 1674 O O . GLU A 1 212 ? 20.109 8.938 -4.363 1 92.5 212 GLU A O 1
ATOM 1679 N N . ASP A 1 213 ? 21.422 10.312 -5.516 1 87.12 213 ASP A N 1
ATOM 1680 C CA . ASP A 1 213 ? 21.578 9.445 -6.676 1 87.12 213 ASP A CA 1
ATOM 1681 C C . ASP A 1 213 ? 22.969 8.805 -6.699 1 87.12 213 ASP A C 1
ATOM 1683 O O . ASP A 1 213 ? 23.969 9.477 -6.941 1 87.12 213 ASP A O 1
ATOM 1687 N N . PRO A 1 214 ? 23 7.547 -6.52 1 83.5 214 PRO A N 1
ATOM 1688 C CA . PRO A 1 214 ? 24.297 6.879 -6.543 1 83.5 214 PRO A CA 1
ATOM 1689 C C . PRO A 1 214 ? 24.781 6.566 -7.961 1 83.5 214 PRO A C 1
ATOM 1691 O O . PRO A 1 214 ? 25.906 6.102 -8.148 1 83.5 214 PRO A O 1
ATOM 1694 N N . THR A 1 215 ? 23.953 6.793 -8.922 1 78.69 215 THR A N 1
ATOM 1695 C CA . THR A 1 215 ? 24.281 6.336 -10.273 1 78.69 215 THR A CA 1
ATOM 1696 C C . 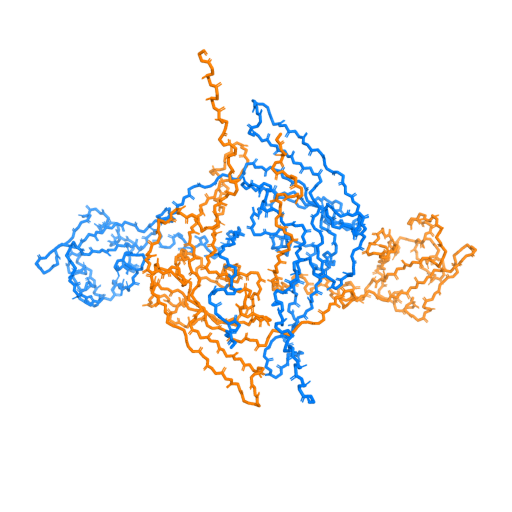THR A 1 215 ? 25.047 7.406 -11.039 1 78.69 215 THR A C 1
ATOM 1698 O O . THR A 1 215 ? 25.531 7.16 -12.141 1 78.69 215 THR A O 1
ATOM 1701 N N . GLN A 1 216 ? 25.172 8.594 -10.602 1 74.44 216 GLN A N 1
ATOM 1702 C CA . GLN A 1 216 ? 25.75 9.711 -11.336 1 74.44 216 GLN A CA 1
ATOM 1703 C C . GLN A 1 216 ? 27.266 9.734 -11.172 1 74.44 216 GLN A C 1
ATOM 1705 O O . GLN A 1 216 ? 27.953 10.523 -11.828 1 74.44 216 GLN A O 1
ATOM 1710 N N . GLY A 1 217 ? 27.891 8.922 -10.508 1 68.81 217 GLY A N 1
ATOM 1711 C CA . GLY A 1 217 ? 29.344 8.945 -10.336 1 68.81 217 GLY A CA 1
ATOM 1712 C C . GLY A 1 217 ? 29.812 8.062 -9.195 1 68.81 217 GLY A C 1
ATOM 1713 O O . GLY A 1 217 ? 29.062 7.242 -8.68 1 68.81 217 GLY A O 1
ATOM 1714 N N . PRO A 1 218 ? 31.062 8.156 -9.023 1 75.62 218 PRO A N 1
ATOM 1715 C CA . PRO A 1 218 ? 31.672 7.34 -7.969 1 75.62 218 PRO A CA 1
ATOM 1716 C C . PRO A 1 218 ? 31.156 7.699 -6.578 1 75.62 218 PRO A C 1
ATOM 1718 O O . PRO A 1 218 ? 31.219 6.875 -5.66 1 75.62 218 PRO A O 1
ATOM 1721 N N . ARG A 1 219 ? 30.797 8.977 -6.531 1 82.38 219 ARG A N 1
ATOM 1722 C CA . ARG A 1 219 ? 30.219 9.414 -5.262 1 82.38 219 ARG A CA 1
ATOM 1723 C C . ARG A 1 219 ? 28.719 9.695 -5.41 1 82.38 219 ARG A C 1
ATOM 1725 O O . ARG A 1 219 ? 28.25 10.008 -6.508 1 82.38 219 ARG A O 1
ATOM 1732 N N . VAL A 1 220 ? 27.969 9.523 -4.316 1 85.62 220 VAL A N 1
ATOM 1733 C CA . VAL A 1 220 ? 26.547 9.828 -4.285 1 85.62 220 VAL A CA 1
ATOM 1734 C C . VAL A 1 220 ? 26.328 11.328 -4.508 1 85.62 220 VAL A C 1
ATOM 1736 O O . VAL A 1 220 ? 26.953 12.156 -3.846 1 85.62 220 VAL A O 1
ATOM 1739 N N . VAL A 1 221 ? 25.578 11.625 -5.551 1 88.38 221 VAL A N 1
ATOM 1740 C CA . VAL A 1 221 ? 25.25 13.016 -5.836 1 88.38 221 VAL A CA 1
ATOM 1741 C C . VAL A 1 221 ? 23.891 13.367 -5.223 1 88.38 221 VAL A C 1
ATOM 1743 O O . VAL A 1 221 ? 22.938 12.609 -5.359 1 88.38 221 VAL A O 1
ATOM 1746 N N . THR A 1 222 ? 23.859 14.5 -4.512 1 91.56 222 THR A N 1
ATOM 1747 C CA . THR A 1 222 ? 22.641 14.938 -3.844 1 91.56 222 THR A CA 1
ATOM 1748 C C . THR A 1 222 ? 22.031 16.141 -4.555 1 91.56 222 THR A C 1
ATOM 1750 O O . THR A 1 222 ? 22.719 17.109 -4.855 1 91.56 222 THR A O 1
ATOM 1753 N N . LYS A 1 223 ? 20.812 16.016 -4.891 1 92.38 223 LYS A N 1
ATOM 1754 C CA . LYS A 1 223 ? 20.078 17.109 -5.492 1 92.38 223 LYS A CA 1
ATOM 1755 C C . LYS A 1 223 ? 18.906 17.531 -4.609 1 92.38 223 LYS A C 1
ATOM 1757 O O . LYS A 1 223 ? 18.141 16.688 -4.133 1 92.38 223 LYS A O 1
ATOM 1762 N N . GLY A 1 224 ? 18.766 18.844 -4.426 1 93.19 224 GLY A N 1
ATOM 1763 C CA . GLY A 1 224 ? 17.641 19.391 -3.689 1 93.19 224 GLY A CA 1
ATOM 1764 C C . GLY A 1 224 ? 16.562 19.969 -4.59 1 93.19 224 GLY A C 1
ATOM 1765 O O . GLY A 1 224 ? 16.844 20.469 -5.672 1 93.19 224 GLY A O 1
ATOM 1766 N N . TYR A 1 225 ? 15.359 19.766 -4.16 1 92.88 225 TYR A N 1
ATOM 1767 C CA . TYR A 1 225 ? 14.211 20.328 -4.859 1 92.88 225 TYR A CA 1
ATOM 1768 C C . TYR A 1 225 ? 13.406 21.25 -3.943 1 92.88 225 TYR A C 1
ATOM 1770 O O . TYR A 1 225 ? 13.133 20.891 -2.793 1 92.88 225 TYR A O 1
ATOM 1778 N N . ASN A 1 226 ? 13.086 22.391 -4.504 1 92.38 226 ASN A N 1
ATOM 1779 C CA . ASN A 1 226 ? 12.203 23.281 -3.766 1 92.38 226 ASN A CA 1
ATOM 1780 C C . ASN A 1 226 ? 10.734 22.969 -4.02 1 92.38 226 ASN A C 1
ATOM 1782 O O . ASN A 1 226 ? 10.375 22.484 -5.094 1 92.38 226 ASN A O 1
ATOM 1786 N N . PHE A 1 227 ? 10.016 23.125 -2.996 1 93.69 227 PHE A N 1
ATOM 1787 C CA . PHE A 1 227 ? 8.578 22.953 -3.154 1 93.69 227 PHE A CA 1
ATOM 1788 C C . PHE A 1 227 ? 7.809 23.953 -2.303 1 93.69 227 PHE A C 1
ATOM 1790 O O . PHE A 1 227 ? 8.375 24.578 -1.402 1 93.69 227 PHE A O 1
ATOM 1797 N N . GLN A 1 228 ? 6.621 24.188 -2.691 1 93.69 228 GLN A N 1
ATOM 1798 C CA . GLN A 1 228 ? 5.691 25.016 -1.937 1 93.69 228 GLN A CA 1
ATOM 1799 C C . GLN A 1 228 ? 4.547 24.188 -1.36 1 93.69 228 GLN A C 1
ATOM 1801 O O . GLN A 1 228 ? 3.896 23.438 -2.084 1 93.69 228 GLN A O 1
ATOM 1806 N N . LYS A 1 229 ? 4.352 24.406 -0.107 1 92.44 229 LYS A N 1
ATOM 1807 C CA . LYS A 1 229 ? 3.258 23.688 0.543 1 92.44 229 LYS A CA 1
ATOM 1808 C C . LYS A 1 229 ? 1.921 24.016 -0.118 1 92.44 229 LYS A C 1
ATOM 1810 O O . LYS A 1 229 ? 1.648 25.172 -0.45 1 92.44 229 LYS A O 1
ATOM 1815 N N . GLY A 1 230 ? 1.16 22.938 -0.251 1 93.25 230 GLY A N 1
ATOM 1816 C CA . GLY A 1 230 ? -0.171 23.109 -0.811 1 93.25 230 GLY A CA 1
ATOM 1817 C C . GLY A 1 230 ? -0.181 23.141 -2.326 1 93.25 230 GLY A C 1
ATOM 1818 O O . GLY A 1 230 ? -1.247 23.125 -2.947 1 93.25 230 GLY A O 1
ATOM 1819 N N . VAL A 1 231 ? 0.981 23.188 -2.928 1 94.69 231 VAL A N 1
ATOM 1820 C CA . VAL A 1 231 ? 1.062 23.281 -4.383 1 94.69 231 VAL A CA 1
ATOM 1821 C C . VAL A 1 231 ? 1.738 22.031 -4.941 1 94.69 231 VAL A C 1
ATOM 1823 O O . VAL A 1 231 ? 2.834 21.672 -4.512 1 94.69 231 VAL A O 1
ATOM 1826 N N . VAL A 1 232 ? 1.086 21.422 -5.867 1 94.75 232 VAL A N 1
ATOM 1827 C CA . VAL A 1 232 ? 1.636 20.234 -6.496 1 94.75 232 VAL A CA 1
ATOM 1828 C C . VAL A 1 232 ? 2.932 20.578 -7.223 1 94.75 232 VAL A C 1
ATOM 1830 O O . VAL A 1 232 ? 3.016 21.609 -7.898 1 94.75 232 VAL A O 1
ATOM 1833 N N . ASN A 1 233 ? 3.916 19.672 -7.102 1 92.94 233 ASN A N 1
ATOM 1834 C CA . ASN A 1 233 ? 5.184 19.906 -7.785 1 92.94 233 ASN A CA 1
ATOM 1835 C C . ASN A 1 233 ? 4.98 20.125 -9.281 1 92.94 233 ASN A C 1
ATOM 1837 O O . ASN A 1 233 ? 4.32 19.328 -9.945 1 92.94 233 ASN A O 1
ATOM 1841 N N . GLY A 1 234 ? 5.527 21.188 -9.836 1 90.44 234 GLY A N 1
ATOM 1842 C CA . GLY A 1 234 ? 5.395 21.484 -11.25 1 90.44 234 GLY A CA 1
ATOM 1843 C C . GLY A 1 234 ? 4.289 22.484 -11.547 1 90.44 234 GLY A C 1
ATOM 1844 O O . GLY A 1 234 ? 4.18 22.984 -12.664 1 90.44 234 GLY A O 1
ATOM 1845 N N . GLU A 1 235 ? 3.471 22.75 -10.547 1 91.62 235 GLU A N 1
ATOM 1846 C CA . GLU A 1 235 ? 2.4 23.719 -10.719 1 91.62 235 GLU A CA 1
ATOM 1847 C C . GLU A 1 235 ? 2.746 25.047 -10.039 1 91.62 235 GLU A C 1
ATOM 1849 O O . GLU A 1 235 ? 3.623 25.094 -9.18 1 91.62 235 GLU A O 1
ATOM 1854 N N . ARG A 1 236 ? 2.1 26.094 -10.406 1 90.12 236 ARG A N 1
ATOM 1855 C CA . ARG A 1 236 ? 2.432 27.422 -9.906 1 90.12 236 ARG A CA 1
ATOM 1856 C C . ARG A 1 236 ? 1.527 27.812 -8.742 1 90.12 236 ARG A C 1
ATOM 1858 O O . ARG A 1 236 ? 1.919 28.594 -7.879 1 90.12 236 ARG A O 1
ATOM 1865 N N . GLN A 1 237 ? 0.354 27.203 -8.812 1 90.88 237 GLN A N 1
ATOM 1866 C CA . GLN A 1 237 ? -0.609 27.562 -7.77 1 90.88 237 GLN A CA 1
ATOM 1867 C C . GLN A 1 237 ? -1.334 26.312 -7.254 1 90.88 237 GLN A C 1
ATOM 1869 O O . GLN A 1 237 ? -1.359 25.281 -7.922 1 90.88 237 GLN A O 1
ATOM 1874 N N . ALA A 1 238 ? -1.837 26.562 -6.062 1 90.56 238 ALA A N 1
ATOM 1875 C CA . ALA A 1 238 ? -2.598 25.484 -5.445 1 90.56 238 ALA A CA 1
ATOM 1876 C C . ALA A 1 238 ? -3.863 25.188 -6.242 1 90.56 238 ALA A C 1
ATOM 1878 O O . ALA A 1 238 ? -4.52 26.094 -6.75 1 90.56 238 ALA A O 1
ATOM 1879 N N . ARG A 1 239 ? -4.176 23.906 -6.27 1 85.44 239 ARG A N 1
ATOM 1880 C CA . ARG A 1 239 ? -5.406 23.453 -6.914 1 85.44 239 ARG A CA 1
ATOM 1881 C C . ARG A 1 239 ? -6.551 23.375 -5.91 1 85.44 239 ARG A C 1
ATOM 1883 O O . ARG A 1 239 ? -6.328 23.422 -4.699 1 85.44 239 ARG A O 1
ATOM 1890 N N . ASP A 1 240 ? -7.707 23.328 -6.594 1 84.88 240 ASP A N 1
ATOM 1891 C CA . ASP A 1 240 ? -8.836 22.938 -5.758 1 84.88 240 ASP A CA 1
ATOM 1892 C C . ASP A 1 240 ? -8.562 21.625 -5.035 1 84.88 240 ASP A C 1
ATOM 1894 O O . ASP A 1 240 ? -8.094 20.672 -5.645 1 84.88 240 ASP A O 1
ATOM 1898 N N . PRO A 1 241 ? -8.758 21.719 -3.76 1 79.56 241 PRO A N 1
ATOM 1899 C CA . PRO A 1 241 ? -8.453 20.516 -2.965 1 79.56 241 PRO A CA 1
ATOM 1900 C C . PRO A 1 241 ? -9.141 19.266 -3.488 1 79.56 241 PRO A C 1
ATOM 1902 O O . PRO A 1 241 ? -8.703 18.156 -3.201 1 79.56 241 PRO A O 1
ATOM 1905 N N . ARG A 1 242 ? -10.18 19.422 -4.215 1 78.25 242 ARG A N 1
ATOM 1906 C CA . ARG A 1 242 ? -10.914 18.281 -4.73 1 78.25 242 ARG A CA 1
ATOM 1907 C C . ARG A 1 242 ? -10.617 18.062 -6.211 1 78.25 242 ARG A C 1
ATOM 1909 O O . ARG A 1 242 ? -11.086 17.094 -6.805 1 78.25 242 ARG A O 1
ATOM 1916 N N . GLY A 1 243 ? -9.789 18.875 -6.711 1 80.06 243 GLY A N 1
ATOM 1917 C CA . GLY A 1 243 ? -9.508 18.812 -8.133 1 80.06 243 GLY A CA 1
ATOM 1918 C C . GLY A 1 243 ? -8.477 17.766 -8.492 1 80.06 243 GLY A C 1
ATOM 1919 O O . GLY A 1 243 ? -7.391 17.734 -7.914 1 80.06 243 GLY A O 1
ATOM 1920 N N . ARG A 1 244 ? -8.852 16.875 -9.469 1 81.19 244 ARG A N 1
ATOM 1921 C CA . ARG A 1 244 ? -7.934 15.867 -9.977 1 81.19 244 ARG A CA 1
ATOM 1922 C C . ARG A 1 244 ? -7.016 16.453 -11.047 1 81.19 244 ARG A C 1
ATOM 1924 O O . ARG A 1 244 ? -7.348 17.453 -11.68 1 81.19 244 ARG A O 1
ATOM 1931 N N . ILE A 1 245 ? -5.801 15.883 -11 1 75.31 245 ILE A N 1
ATOM 1932 C CA . ILE A 1 245 ? -4.891 16.328 -12.047 1 75.31 245 ILE A CA 1
ATOM 1933 C C . ILE A 1 245 ? -5.285 15.703 -13.383 1 75.31 245 ILE A C 1
ATOM 1935 O O . ILE A 1 245 ? -5.363 16.391 -14.398 1 75.31 245 ILE A O 1
ATOM 1939 N N . SER A 1 246 ? -5.23 14.406 -13.352 1 63.41 246 SER A N 1
ATOM 1940 C CA . SER A 1 246 ? -5.605 13.695 -14.57 1 63.41 246 SER A CA 1
ATOM 1941 C C . SER A 1 246 ? -7.117 13.617 -14.727 1 63.41 246 SER A C 1
ATOM 1943 O O . SER A 1 246 ? -7.844 13.484 -13.742 1 63.41 246 SER A O 1
ATOM 1945 N N . ARG A 1 247 ? -7.789 14.43 -15.672 1 50.44 247 ARG A N 1
ATOM 1946 C CA . ARG A 1 247 ? -9.219 14.344 -15.953 1 50.44 247 ARG A CA 1
ATOM 1947 C C . ARG A 1 247 ? -9.695 12.898 -15.961 1 50.44 247 ARG A C 1
ATOM 1949 O O . ARG A 1 247 ? -9.086 12.047 -16.609 1 50.44 247 ARG A O 1
ATOM 1956 N N . PRO A 1 248 ? -10.43 12.555 -14.961 1 42.44 248 PRO A N 1
ATOM 1957 C CA . PRO A 1 248 ? -11.07 11.281 -15.312 1 42.44 248 PRO A CA 1
ATOM 1958 C C . PRO A 1 248 ? -11.539 11.227 -16.766 1 42.44 248 PRO A C 1
ATOM 1960 O O . PRO A 1 248 ? -11.875 12.266 -17.344 1 42.44 248 PRO A O 1
ATOM 1963 N N . ASP A 1 249 ? -10.969 10.438 -17.578 1 38.03 249 ASP A N 1
ATOM 1964 C CA . ASP A 1 249 ? -11.695 10.32 -18.844 1 38.03 249 ASP A CA 1
ATOM 1965 C C . ASP A 1 249 ? -13.211 10.336 -18.609 1 38.03 249 ASP A C 1
ATOM 1967 O O . ASP A 1 249 ? -13.797 9.312 -18.266 1 38.03 249 ASP A O 1
ATOM 1971 N N . ASN A 1 250 ? -13.672 11.094 -17.812 1 35.06 250 ASN A N 1
ATOM 1972 C CA . ASN A 1 250 ? -15.125 11.062 -17.797 1 35.06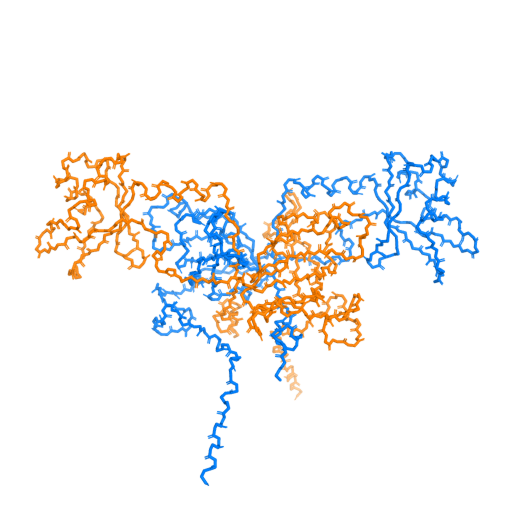 250 ASN A CA 1
ATOM 1973 C C . ASN A 1 250 ? -15.703 10.883 -19.188 1 35.06 250 ASN A C 1
ATOM 1975 O O . ASN A 1 250 ? -14.992 11.078 -20.188 1 35.06 250 ASN A O 1
ATOM 1979 N N . ASN A 1 251 ? -17.109 11.398 -19.328 1 32.56 251 ASN A N 1
ATOM 1980 C CA . ASN A 1 251 ? -18.344 11.414 -20.109 1 32.56 251 ASN A CA 1
ATOM 1981 C C . ASN A 1 251 ? -18.125 12.023 -21.484 1 32.56 251 ASN A C 1
ATOM 1983 O O . ASN A 1 251 ? -17.531 13.094 -21.609 1 32.56 251 ASN A O 1
ATOM 1987 N N . HIS A 1 252 ? -18.219 11.156 -22.469 1 31.42 252 HIS A N 1
ATOM 1988 C CA . HIS A 1 252 ? -19.094 11.43 -23.594 1 31.42 252 HIS A CA 1
ATOM 1989 C C . HIS A 1 252 ? -20.234 12.367 -23.203 1 31.42 252 HIS A C 1
ATOM 1991 O O . HIS A 1 252 ? -21.188 11.945 -22.547 1 31.42 252 HIS A O 1
ATOM 1997 N N . ARG A 1 253 ? -20.047 13.57 -22.906 1 30.28 253 ARG A N 1
ATOM 1998 C CA . ARG A 1 253 ? -21.234 14.406 -23.125 1 30.28 253 ARG A CA 1
ATOM 1999 C C . ARG A 1 253 ? -21.984 13.969 -24.375 1 30.28 253 ARG A C 1
ATOM 2001 O O . ARG A 1 253 ? -21.406 13.945 -25.469 1 30.28 253 ARG A O 1
ATOM 2008 N N . ARG A 1 254 ? -23.094 13.195 -24.172 1 33.25 254 ARG A N 1
ATOM 2009 C CA . ARG A 1 254 ? -24.141 13.148 -25.203 1 33.25 254 ARG A CA 1
ATOM 2010 C C . ARG A 1 254 ? -24.406 14.539 -25.766 1 33.25 254 ARG A C 1
ATOM 2012 O O . ARG A 1 254 ? -24.766 15.453 -25.016 1 33.25 254 ARG A O 1
ATOM 2019 N N . ASP A 1 255 ? -23.656 14.875 -26.703 1 31.36 255 ASP A N 1
ATOM 2020 C CA . ASP A 1 255 ? -24.25 15.875 -27.578 1 31.36 255 ASP A CA 1
ATOM 2021 C C . ASP A 1 255 ? -25.766 15.664 -27.703 1 31.36 255 ASP A C 1
ATOM 2023 O O . ASP A 1 255 ? -26.203 14.633 -28.219 1 31.36 255 ASP A O 1
ATOM 2027 N N . ARG A 1 256 ? -26.672 16.094 -26.781 1 32.72 256 ARG A N 1
ATOM 2028 C CA . ARG A 1 256 ? -28.062 16.375 -27.094 1 32.72 256 ARG A CA 1
ATOM 2029 C C . ARG A 1 256 ? -28.188 17.172 -28.391 1 32.72 256 ARG A C 1
ATOM 2031 O O . ARG A 1 256 ? -27.969 18.375 -28.406 1 32.72 256 ARG A O 1
ATOM 2038 N N . ASP A 1 257 ? -27.656 16.578 -29.453 1 31.48 257 ASP A N 1
ATOM 2039 C CA . ASP A 1 257 ? -28.281 17.078 -30.672 1 31.48 257 ASP A CA 1
ATOM 2040 C C . ASP A 1 257 ? -29.812 16.938 -30.609 1 31.48 257 ASP A C 1
ATOM 2042 O O . ASP A 1 257 ? -30.328 15.82 -30.703 1 31.48 257 ASP A O 1
ATOM 2046 N N . ASP A 1 258 ? -30.484 17.5 -29.547 1 30.95 258 ASP A N 1
ATOM 2047 C CA . ASP A 1 258 ? -31.875 17.828 -29.859 1 30.95 258 ASP A CA 1
ATOM 2048 C C . ASP A 1 258 ? -31.953 18.625 -31.172 1 30.95 258 ASP A C 1
ATOM 2050 O O . ASP A 1 258 ? -31.422 19.719 -31.266 1 30.95 258 ASP A O 1
ATOM 2054 N N . ASP A 1 259 ? -31.984 17.844 -32.219 1 30.2 259 ASP A N 1
ATOM 2055 C CA . ASP A 1 259 ? -32.719 18.281 -33.406 1 30.2 259 ASP A CA 1
ATOM 2056 C C . ASP A 1 259 ? -34.125 18.766 -33.031 1 30.2 259 ASP A C 1
ATOM 2058 O O . ASP A 1 259 ? -34.906 18.016 -32.438 1 30.2 259 ASP A O 1
ATOM 2062 N N . GLN A 1 260 ? -34.281 20.125 -32.906 1 21.48 260 GLN A N 1
ATOM 2063 C CA . GLN A 1 260 ? -35.469 20.75 -33.5 1 21.48 260 GLN A CA 1
ATOM 2064 C C . GLN A 1 260 ? -35.5 20.484 -35 1 21.48 260 GLN A C 1
ATOM 2066 O O . GLN A 1 260 ? -34.469 20.5 -35.688 1 21.48 260 GLN A O 1
ATOM 2071 N N . MET B 1 1 ? 19.781 16.719 -19.328 1 47.53 1 MET B N 1
ATOM 2072 C CA . MET B 1 1 ? 18.891 15.586 -19.094 1 47.53 1 MET B CA 1
ATOM 2073 C C . MET B 1 1 ? 18.203 15.711 -17.734 1 47.53 1 MET B C 1
ATOM 2075 O O . MET B 1 1 ? 18.812 16.125 -16.75 1 47.53 1 MET B O 1
ATOM 2079 N N . ALA B 1 2 ? 16.953 15.758 -17.781 1 59.47 2 ALA B N 1
ATOM 2080 C CA . ALA B 1 2 ? 16.234 15.984 -16.531 1 59.47 2 ALA B CA 1
ATOM 2081 C C . ALA B 1 2 ? 16.531 14.883 -15.516 1 59.47 2 ALA B C 1
ATOM 2083 O O . ALA B 1 2 ? 16.734 13.727 -15.883 1 59.47 2 ALA B O 1
ATOM 2084 N N . TRP B 1 3 ? 16.844 15.312 -14.359 1 73.94 3 TRP B N 1
ATOM 2085 C CA . TRP B 1 3 ? 17.062 14.391 -13.258 1 73.94 3 TRP B CA 1
ATOM 2086 C C . TRP B 1 3 ? 15.859 13.492 -13.031 1 73.94 3 TRP B C 1
ATOM 2088 O O . TRP B 1 3 ? 14.719 13.914 -13.25 1 73.94 3 TRP B O 1
ATOM 2098 N N . SER B 1 4 ? 16.016 12.289 -12.852 1 76.06 4 SER B N 1
ATOM 2099 C CA . SER B 1 4 ? 14.977 11.289 -12.664 1 76.06 4 SER B CA 1
ATOM 2100 C C . SER B 1 4 ? 13.977 11.727 -11.609 1 76.06 4 SER B C 1
ATOM 2102 O O . SER B 1 4 ? 12.805 11.328 -11.641 1 76.06 4 SER B O 1
ATOM 2104 N N . GLY B 1 5 ? 14.375 12.734 -10.852 1 77.5 5 GLY B N 1
ATOM 2105 C CA . GLY B 1 5 ? 13.492 13.219 -9.797 1 77.5 5 GLY B CA 1
ATOM 2106 C C . GLY B 1 5 ? 12.656 14.414 -10.227 1 77.5 5 GLY B C 1
ATOM 2107 O O . GLY B 1 5 ? 11.82 14.898 -9.461 1 77.5 5 GLY B O 1
ATOM 2108 N N . ASP B 1 6 ? 12.812 14.742 -11.508 1 86 6 ASP B N 1
ATOM 2109 C CA . ASP B 1 6 ? 12.039 15.875 -12.023 1 86 6 ASP B CA 1
ATOM 2110 C C . ASP B 1 6 ? 10.547 15.57 -11.992 1 86 6 ASP B C 1
ATOM 2112 O O . ASP B 1 6 ? 10.117 14.469 -12.344 1 86 6 ASP B O 1
ATOM 2116 N N . HIS B 1 7 ? 9.773 16.594 -11.617 1 86.56 7 HIS B N 1
ATOM 2117 C CA . HIS B 1 7 ? 8.336 16.406 -11.445 1 86.56 7 HIS B CA 1
ATOM 2118 C C . HIS B 1 7 ? 7.672 16 -12.758 1 86.56 7 HIS B C 1
ATOM 2120 O O . HIS B 1 7 ? 6.648 15.312 -12.75 1 86.56 7 HIS B O 1
ATOM 2126 N N . SER B 1 8 ? 8.211 16.422 -13.875 1 83.38 8 SER B N 1
ATOM 2127 C CA . SER B 1 8 ? 7.617 16.125 -15.18 1 83.38 8 SER B CA 1
ATOM 2128 C C . SER B 1 8 ? 7.699 14.641 -15.508 1 83.38 8 SER B C 1
ATOM 2130 O O . SER B 1 8 ? 6.949 14.148 -16.344 1 83.38 8 SER B O 1
ATOM 2132 N N . GLN B 1 9 ? 8.57 13.953 -14.812 1 82.31 9 GLN B N 1
ATOM 2133 C CA . GLN B 1 9 ? 8.766 12.539 -15.086 1 82.31 9 GLN B CA 1
ATOM 2134 C C . GLN B 1 9 ? 7.965 11.672 -14.109 1 82.31 9 GLN B C 1
ATOM 2136 O O . GLN B 1 9 ? 7.871 10.461 -14.289 1 82.31 9 GLN B O 1
ATOM 2141 N N . ARG B 1 10 ? 7.406 12.281 -13.195 1 85.31 10 ARG B N 1
ATOM 2142 C CA . ARG B 1 10 ? 6.719 11.555 -12.133 1 85.31 10 ARG B CA 1
ATOM 2143 C C . ARG B 1 10 ? 5.23 11.422 -12.43 1 85.31 10 ARG B C 1
ATOM 2145 O O . ARG B 1 10 ? 4.633 12.305 -13.047 1 85.31 10 ARG B O 1
ATOM 2152 N N . PRO B 1 11 ? 4.664 10.289 -12.039 1 79.62 11 PRO B N 1
ATOM 2153 C CA . PRO B 1 11 ? 3.213 10.18 -12.211 1 79.62 11 PRO B CA 1
ATOM 2154 C C . PRO B 1 11 ? 2.453 11.336 -11.555 1 79.62 11 PRO B C 1
ATOM 2156 O O . PRO B 1 11 ? 2.818 11.781 -10.461 1 79.62 11 PRO B O 1
ATOM 2159 N N . ALA B 1 12 ? 1.366 11.766 -12.18 1 84.25 12 ALA B N 1
ATOM 2160 C CA . ALA B 1 12 ? 0.614 12.914 -11.695 1 84.25 12 ALA B CA 1
ATOM 2161 C C . ALA B 1 12 ? -0.188 12.555 -10.445 1 84.25 12 ALA B C 1
ATOM 2163 O O . ALA B 1 12 ? -0.115 13.258 -9.43 1 84.25 12 ALA B O 1
ATOM 2164 N N . GLU B 1 13 ? -0.919 11.492 -10.539 1 86.25 13 GLU B N 1
ATOM 2165 C CA . GLU B 1 13 ? -1.75 11.117 -9.398 1 86.25 13 GLU B CA 1
ATOM 2166 C C . GLU B 1 13 ? -1.918 9.602 -9.312 1 86.25 13 GLU B C 1
ATOM 2168 O O . GLU B 1 13 ? -1.896 8.906 -10.336 1 86.25 13 GLU B O 1
ATOM 2173 N N . VAL B 1 14 ? -1.955 9.141 -8.109 1 82.5 14 VAL B N 1
ATOM 2174 C CA . VAL B 1 14 ? -2.271 7.75 -7.816 1 82.5 14 VAL B CA 1
ATOM 2175 C C . VAL B 1 14 ? -3.336 7.68 -6.727 1 82.5 14 VAL B C 1
ATOM 2177 O O . VAL B 1 14 ? -3.689 8.695 -6.129 1 82.5 14 VAL B O 1
ATOM 2180 N N . PHE B 1 15 ? -3.949 6.508 -6.562 1 83.56 15 PHE B N 1
ATOM 2181 C CA . PHE B 1 15 ? -4.98 6.266 -5.562 1 83.56 15 PHE B CA 1
ATOM 2182 C C . PHE B 1 15 ? -4.586 5.113 -4.645 1 83.56 15 PHE B C 1
ATOM 2184 O O . PHE B 1 15 ? -4.055 4.102 -5.105 1 83.56 15 PHE B O 1
ATOM 2191 N N . THR B 1 16 ? -4.762 5.375 -3.338 1 87.06 16 THR B N 1
ATOM 2192 C CA . THR B 1 16 ? -4.395 4.336 -2.381 1 87.06 16 THR B CA 1
ATOM 2193 C C . THR B 1 16 ? -5.441 4.227 -1.275 1 87.06 16 THR B C 1
ATOM 2195 O O . THR B 1 16 ? -5.898 5.242 -0.744 1 87.06 16 THR B O 1
ATOM 2198 N N . VAL B 1 17 ? -5.844 3.023 -1.019 1 87.44 17 VAL B N 1
ATOM 2199 C CA . VAL B 1 17 ? -6.68 2.754 0.148 1 87.44 17 VAL B CA 1
ATOM 2200 C C . VAL B 1 17 ? -5.816 2.205 1.283 1 87.44 17 VAL B C 1
ATOM 2202 O O . VAL B 1 17 ? -5.117 1.205 1.11 1 87.44 17 VAL B O 1
ATOM 2205 N N . ILE B 1 18 ? -5.84 2.887 2.381 1 88.44 18 ILE B N 1
ATOM 2206 C CA . ILE B 1 18 ? -5.074 2.455 3.547 1 88.44 18 ILE B CA 1
ATOM 2207 C C . ILE B 1 18 ? -6.027 1.96 4.633 1 88.44 18 ILE B C 1
ATOM 2209 O O . ILE B 1 18 ? -6.82 2.734 5.172 1 88.44 18 ILE B O 1
ATOM 2213 N N . HIS B 1 19 ? -5.84 0.686 4.918 1 83.81 19 HIS B N 1
ATOM 2214 C CA . HIS B 1 19 ? -6.656 0.144 5.996 1 83.81 19 HIS B CA 1
ATOM 2215 C C . HIS B 1 19 ? -6.156 0.613 7.355 1 83.81 19 HIS B C 1
ATOM 2217 O O . HIS B 1 19 ? -4.945 0.644 7.602 1 83.81 19 HIS B O 1
ATOM 2223 N N . GLY B 1 20 ? -7.148 0.948 8.164 1 83.44 20 GLY B N 1
ATOM 2224 C CA . GLY B 1 20 ? -6.805 1.444 9.484 1 83.44 20 GLY B CA 1
ATOM 2225 C C . GLY B 1 20 ? -6.129 0.402 10.359 1 83.44 20 GLY B C 1
ATOM 2226 O O . GLY B 1 20 ? -6.488 -0.776 10.32 1 83.44 20 GLY B O 1
ATOM 2227 N N . SER B 1 21 ? -5.125 0.844 11.055 1 83.19 21 SER B N 1
ATOM 2228 C CA . SER B 1 21 ? -4.477 0.022 12.07 1 83.19 21 SER B CA 1
ATOM 2229 C C . SER B 1 21 ? -4.965 0.386 13.469 1 83.19 21 SER B C 1
ATOM 2231 O O . SER B 1 21 ? -5.523 1.465 13.68 1 83.19 21 SER B O 1
ATOM 2233 N N . PRO B 1 22 ? -4.77 -0.542 14.398 1 85.88 22 PRO B N 1
ATOM 2234 C CA . PRO B 1 22 ? -5.121 -0.185 15.773 1 85.88 22 PRO B CA 1
ATOM 2235 C C . PRO B 1 22 ? -4.418 1.084 16.25 1 85.88 22 PRO B C 1
ATOM 2237 O O . PRO B 1 22 ? -5.027 1.904 16.953 1 85.88 22 PRO B O 1
ATOM 2240 N N . ALA B 1 23 ? -3.189 1.261 15.844 1 89.31 23 ALA B N 1
ATOM 2241 C CA . ALA B 1 23 ? -2.436 2.451 16.234 1 89.31 23 ALA B CA 1
ATOM 2242 C C . ALA B 1 23 ? -3.061 3.713 15.648 1 89.31 23 ALA B C 1
ATOM 2244 O O . ALA B 1 23 ? -3.145 4.742 16.328 1 89.31 23 ALA B O 1
ATOM 2245 N N . MET B 1 24 ? -3.523 3.639 14.477 1 90.25 24 MET B N 1
ATOM 2246 C CA . MET B 1 24 ? -4.176 4.773 13.828 1 90.25 24 MET B CA 1
ATOM 2247 C C . MET B 1 24 ? -5.461 5.148 14.562 1 90.25 24 MET B C 1
ATOM 2249 O O . MET B 1 24 ? -5.75 6.332 14.75 1 90.25 24 MET B O 1
ATOM 2253 N N . HIS B 1 25 ? -6.191 4.117 14.93 1 89.56 25 HIS B N 1
ATOM 2254 C CA . HIS B 1 25 ? -7.445 4.363 15.633 1 89.56 25 HIS B CA 1
ATOM 2255 C C . HIS B 1 25 ? -7.195 5.004 17 1 89.56 25 HIS B C 1
ATOM 2257 O O . HIS B 1 25 ? -7.918 5.914 17.406 1 89.56 25 HIS B O 1
ATOM 2263 N N . GLN B 1 26 ? -6.234 4.5 17.625 1 92.62 26 GLN B N 1
ATOM 2264 C CA . GLN B 1 26 ? -5.875 5.062 18.922 1 92.62 26 GLN B CA 1
ATOM 2265 C C . GLN B 1 26 ? -5.434 6.516 18.797 1 92.62 26 GLN B C 1
ATOM 2267 O O . GLN B 1 26 ? -5.844 7.375 19.578 1 92.62 26 GLN B O 1
ATOM 2272 N N . GLU B 1 27 ? -4.645 6.762 17.797 1 93.94 27 GLU B N 1
ATOM 2273 C CA . GLU B 1 27 ? -4.18 8.125 17.562 1 93.94 27 GLU B CA 1
ATOM 2274 C C . GLU B 1 27 ? -5.34 9.055 17.234 1 93.94 27 GLU B C 1
ATOM 2276 O O . GLU B 1 27 ? -5.383 10.195 17.703 1 93.94 27 GLU B O 1
ATOM 2281 N N . ALA B 1 28 ? -6.207 8.578 16.469 1 92.44 28 ALA B N 1
ATOM 2282 C CA . ALA B 1 28 ? -7.379 9.383 16.125 1 92.44 28 ALA B CA 1
ATOM 2283 C C . ALA B 1 28 ? -8.195 9.734 17.359 1 92.44 28 ALA B C 1
ATOM 2285 O O . ALA B 1 28 ? -8.656 10.867 17.5 1 92.44 28 ALA B O 1
ATOM 2286 N N . ALA B 1 29 ? -8.375 8.766 18.156 1 93.25 29 ALA B N 1
ATOM 2287 C CA . ALA B 1 29 ? -9.117 8.984 19.391 1 93.25 29 ALA B CA 1
ATOM 2288 C C . ALA B 1 29 ? -8.422 10.023 20.281 1 93.25 29 ALA B C 1
ATOM 2290 O O . ALA B 1 29 ? -9.078 10.914 20.828 1 93.25 29 ALA B O 1
ATOM 2291 N N . LEU B 1 30 ? -7.137 9.922 20.375 1 94.88 30 LEU B N 1
ATOM 2292 C CA . LEU B 1 30 ? -6.363 10.867 21.188 1 94.88 30 LEU B CA 1
ATOM 2293 C C . LEU B 1 30 ? -6.453 12.273 20.609 1 94.88 30 LEU B C 1
ATOM 2295 O O . LEU B 1 30 ? -6.703 13.234 21.344 1 94.88 30 LEU B O 1
ATOM 2299 N N . LEU B 1 31 ? -6.27 12.367 19.359 1 94.69 31 LEU B N 1
ATOM 2300 C CA . LEU B 1 31 ? -6.363 13.664 18.688 1 94.69 31 LEU B CA 1
ATOM 2301 C C . LEU B 1 31 ? -7.754 14.273 18.875 1 94.69 31 LEU B C 1
ATOM 2303 O O . LEU B 1 31 ? -7.883 15.461 19.172 1 94.69 31 LEU B O 1
ATOM 2307 N N . GLY B 1 32 ? -8.727 13.453 18.719 1 93.56 32 GLY B N 1
ATOM 2308 C CA . GLY B 1 32 ? -10.094 13.914 18.859 1 93.56 32 GLY B CA 1
ATOM 2309 C C . GLY B 1 32 ? -10.422 14.414 20.266 1 93.56 32 GLY B C 1
ATOM 2310 O O . GLY B 1 32 ? -11.258 15.297 20.422 1 93.56 32 GLY B O 1
ATOM 2311 N N . SER B 1 33 ? -9.719 13.914 21.219 1 95.06 33 SER B N 1
ATOM 2312 C CA . SER B 1 33 ? -10.07 14.203 22.594 1 95.06 33 SER B CA 1
ATOM 2313 C C . SER B 1 33 ? -9.188 15.305 23.172 1 95.06 33 SER B C 1
ATOM 2315 O O . SER B 1 33 ? -9.578 15.977 24.141 1 95.06 33 SER B O 1
ATOM 2317 N N . TYR B 1 34 ? -8.023 15.57 22.562 1 96.69 34 TYR B N 1
ATOM 2318 C CA . TYR B 1 34 ? -7.055 16.406 23.266 1 96.69 34 TYR B CA 1
ATOM 2319 C C . TYR B 1 34 ? -6.543 17.516 22.375 1 96.69 34 TYR B C 1
ATOM 2321 O O . TYR B 1 34 ? -5.684 18.312 22.781 1 96.69 34 TYR B O 1
ATOM 2329 N N . THR B 1 35 ? -7.059 17.547 21.188 1 96.62 35 THR B N 1
ATOM 2330 C CA . THR B 1 35 ? -6.41 18.469 20.25 1 96.62 35 THR B CA 1
ATOM 2331 C C . THR B 1 35 ? -7.434 19.391 19.609 1 96.62 35 THR B C 1
ATOM 2333 O O . THR B 1 35 ? -8.586 19.016 19.406 1 96.62 35 THR B O 1
ATOM 2336 N N . MET B 1 36 ? -6.965 20.594 19.266 1 96 36 MET B N 1
ATOM 2337 C CA . MET B 1 36 ? -7.703 21.609 18.531 1 96 36 MET B CA 1
ATOM 2338 C C . MET B 1 36 ? -6.852 22.203 17.406 1 96 36 MET B C 1
ATOM 2340 O O . MET B 1 36 ? -5.629 22.031 17.391 1 96 36 MET B O 1
ATOM 2344 N N . VAL B 1 37 ? -7.508 22.719 16.422 1 95.75 37 VAL B N 1
ATOM 2345 C CA . VAL B 1 37 ? -6.832 23.5 15.406 1 95.75 37 VAL B CA 1
ATOM 2346 C C . VAL B 1 37 ? -7.156 24.984 15.609 1 95.75 37 VAL B C 1
ATOM 2348 O O . VAL B 1 37 ? -8.258 25.328 16.047 1 95.75 37 VAL B O 1
ATOM 2351 N N . ALA B 1 38 ? -6.133 25.844 15.312 1 95.19 38 ALA B N 1
ATOM 2352 C CA . ALA B 1 38 ? -6.293 27.266 15.562 1 95.19 38 ALA B CA 1
ATOM 2353 C C . ALA B 1 38 ? -5.711 28.094 14.414 1 95.19 38 ALA B C 1
ATOM 2355 O O . ALA B 1 38 ? -4.773 27.656 13.742 1 95.19 38 ALA B O 1
ATOM 2356 N N . TRP B 1 39 ? -6.27 29.156 14.188 1 94 39 TRP B N 1
ATOM 2357 C CA . TRP B 1 39 ? -5.746 30.109 13.219 1 94 39 TRP B CA 1
ATOM 2358 C C . TRP B 1 39 ? -6.113 31.547 13.609 1 94 39 TRP B C 1
ATOM 2360 O O . TRP B 1 39 ? -7.039 31.766 14.398 1 94 39 TRP B O 1
ATOM 2370 N N . LEU B 1 40 ? -5.355 32.469 13.164 1 93.38 40 LEU B N 1
ATOM 2371 C CA . LEU B 1 40 ? -5.598 33.875 13.453 1 93.38 40 LEU B CA 1
ATOM 2372 C C . LEU B 1 40 ? -6.457 34.531 12.367 1 93.38 40 LEU B C 1
ATOM 2374 O O . LEU B 1 40 ? -6.297 34.219 11.18 1 93.38 40 LEU B O 1
ATOM 2378 N N . ASP B 1 41 ? -7.316 35.344 12.711 1 87.81 41 ASP B N 1
ATOM 2379 C CA . ASP B 1 41 ? -8.164 36.062 11.75 1 87.81 41 ASP B CA 1
ATOM 2380 C C . ASP B 1 41 ? -7.332 36.969 10.844 1 87.81 41 ASP B C 1
ATOM 2382 O O . ASP B 1 41 ? -7.68 37.156 9.68 1 87.81 41 ASP B O 1
ATOM 2386 N N . ARG B 1 42 ? -6.27 37.5 11.516 1 81.56 42 ARG B N 1
ATOM 2387 C CA . ARG B 1 42 ? -5.363 38.344 10.75 1 81.56 42 ARG B CA 1
ATOM 2388 C C . ARG B 1 42 ? -4.02 37.656 10.531 1 81.56 42 ARG B C 1
ATOM 2390 O O . ARG B 1 42 ? -3.619 36.812 11.328 1 81.56 42 ARG B O 1
ATOM 2397 N N . ASP B 1 43 ? -3.594 37.906 9.359 1 71.56 43 ASP B N 1
ATOM 2398 C CA . ASP B 1 43 ? -2.291 37.312 9.039 1 71.56 43 ASP B CA 1
ATOM 2399 C C . ASP B 1 43 ? -1.188 37.969 9.883 1 71.56 43 ASP B C 1
ATOM 2401 O O . ASP B 1 43 ? -0.582 38.969 9.477 1 71.56 43 ASP B O 1
ATOM 2405 N N . LEU B 1 44 ? -1.132 37.562 11.094 1 74.12 44 LEU B N 1
ATOM 2406 C CA . LEU B 1 44 ? -0.075 38 11.984 1 74.12 44 LEU B CA 1
ATOM 2407 C C . LEU B 1 44 ? 0.94 36.906 12.234 1 74.12 44 LEU B C 1
ATOM 2409 O O . LEU B 1 44 ? 0.579 35.719 12.281 1 74.12 44 LEU B O 1
ATOM 2413 N N . ARG B 1 45 ? 2.102 37.25 12.164 1 75.5 45 ARG B N 1
ATOM 2414 C CA . ARG B 1 45 ? 3.148 36.281 12.523 1 75.5 45 ARG B CA 1
ATOM 2415 C C . ARG B 1 45 ? 3.182 36.062 14.031 1 75.5 45 ARG B C 1
ATOM 2417 O O . ARG B 1 45 ? 3.393 36.969 14.805 1 75.5 45 ARG B O 1
ATOM 2424 N N . ALA B 1 46 ? 2.684 35.062 14.469 1 88.44 46 ALA B N 1
ATOM 2425 C CA . ALA B 1 46 ? 2.738 34.688 15.883 1 88.44 46 ALA B CA 1
ATOM 2426 C C . ALA B 1 46 ? 3.523 33.406 16.078 1 88.44 46 ALA B C 1
ATOM 2428 O O . ALA B 1 46 ? 3.406 32.469 15.281 1 88.44 46 ALA B O 1
ATOM 2429 N N . SER B 1 47 ? 4.391 33.469 17.109 1 92.19 47 SER B N 1
ATOM 2430 C CA . SER B 1 47 ? 5.113 32.25 17.453 1 92.19 47 SER B CA 1
ATOM 2431 C C . SER B 1 47 ? 4.195 31.25 18.125 1 92.19 47 SER B C 1
ATOM 2433 O O . SER B 1 47 ? 3.184 31.609 18.719 1 92.19 47 SER B O 1
ATOM 2435 N N . THR B 1 48 ? 4.582 30.031 18.031 1 94.31 48 THR B N 1
ATOM 2436 C CA . THR B 1 48 ? 3.807 28.969 18.656 1 94.31 48 THR B CA 1
ATOM 2437 C C . THR B 1 48 ? 3.818 29.125 20.172 1 94.31 48 THR B C 1
ATOM 2439 O O . THR B 1 48 ? 2.828 28.828 20.844 1 94.31 48 THR B O 1
ATOM 2442 N N . GLN B 1 49 ? 4.883 29.672 20.688 1 94.19 49 GLN B N 1
ATOM 2443 C CA . GLN B 1 49 ? 5 29.891 22.125 1 94.19 49 GLN B CA 1
ATOM 2444 C C . GLN B 1 49 ? 4.023 30.953 22.609 1 94.19 49 GLN B C 1
ATOM 2446 O O . GLN B 1 49 ? 3.404 30.812 23.656 1 94.19 49 GLN B O 1
ATOM 2451 N N . ASP B 1 50 ? 3.896 32 21.812 1 94.06 50 ASP B N 1
ATOM 2452 C CA . ASP B 1 50 ? 2.975 33.062 22.156 1 94.06 50 ASP B CA 1
ATOM 2453 C C . ASP B 1 50 ? 1.528 32.594 22.156 1 94.06 50 ASP B C 1
ATOM 2455 O O . ASP B 1 50 ? 0.738 32.938 23.031 1 94.06 50 ASP B O 1
ATOM 2459 N N . ILE B 1 51 ? 1.236 31.797 21.188 1 94.94 51 ILE B N 1
ATOM 2460 C CA . ILE B 1 51 ? -0.11 31.25 21.062 1 94.94 51 ILE B CA 1
ATOM 2461 C C . ILE B 1 51 ? -0.402 30.328 22.25 1 94.94 51 ILE B C 1
ATOM 2463 O O . ILE B 1 51 ? -1.475 30.406 22.859 1 94.94 51 ILE B O 1
ATOM 2467 N N . ALA B 1 52 ? 0.568 29.5 22.578 1 96.44 52 ALA B N 1
ATOM 2468 C CA . ALA B 1 52 ? 0.41 28.578 23.703 1 96.44 52 ALA B CA 1
ATOM 2469 C C . ALA B 1 52 ? 0.168 29.344 25.016 1 96.44 52 ALA B C 1
ATOM 2471 O O . ALA B 1 52 ? -0.715 28.984 25.797 1 96.44 52 ALA B O 1
ATOM 2472 N N . ALA B 1 53 ? 0.913 30.359 25.188 1 95.62 53 ALA B N 1
ATOM 2473 C CA . ALA B 1 53 ? 0.799 31.156 26.391 1 95.62 53 ALA B CA 1
ATOM 2474 C C . ALA B 1 53 ? -0.571 31.828 26.484 1 95.62 53 ALA B C 1
ATOM 2476 O O . ALA B 1 53 ? -1.174 31.875 27.562 1 95.62 53 ALA B O 1
ATOM 2477 N N . ALA B 1 54 ? -0.991 32.312 25.375 1 94.75 54 ALA B N 1
ATOM 2478 C CA . ALA B 1 54 ? -2.289 32.969 25.328 1 94.75 54 ALA B CA 1
ATOM 2479 C C . ALA B 1 54 ? -3.416 32 25.672 1 94.75 54 ALA B C 1
ATOM 2481 O O . ALA B 1 54 ? -4.324 32.344 26.438 1 94.75 54 ALA B O 1
ATOM 2482 N N . ILE B 1 55 ? -3.367 30.859 25.141 1 96 55 ILE B N 1
ATOM 2483 C CA . ILE B 1 55 ? -4.395 29.844 25.359 1 96 55 ILE B CA 1
ATOM 2484 C C . ILE B 1 55 ? -4.375 29.406 26.828 1 96 55 ILE B C 1
ATOM 2486 O O . ILE B 1 55 ? -5.426 29.328 27.469 1 96 55 ILE B O 1
ATOM 2490 N N . ALA B 1 56 ? -3.176 29.156 27.312 1 96.31 56 ALA B N 1
ATOM 2491 C CA . ALA B 1 56 ? -3.029 28.734 28.703 1 96.31 56 ALA B CA 1
ATOM 2492 C C . ALA B 1 56 ? -3.602 29.781 29.656 1 96.31 56 ALA B C 1
ATOM 2494 O O . ALA B 1 56 ? -4.316 29.453 30.594 1 96.31 56 ALA B O 1
ATOM 2495 N N . PHE B 1 57 ? -3.33 31.016 29.359 1 95.5 57 PHE B N 1
ATOM 2496 C CA . PHE B 1 57 ? -3.793 32.125 30.188 1 95.5 57 PHE B CA 1
ATOM 2497 C C . PHE B 1 57 ? -5.316 32.188 30.203 1 95.5 57 PHE B C 1
ATOM 2499 O O . PHE B 1 57 ? -5.93 32.25 31.266 1 95.5 57 PHE B O 1
ATOM 2506 N N . GLU B 1 58 ? -5.891 32.094 29.062 1 94.38 58 GLU B N 1
ATOM 2507 C CA . GLU B 1 58 ? -7.336 32.219 28.922 1 94.38 58 GLU B CA 1
ATOM 2508 C C . GLU B 1 58 ? -8.07 31.047 29.562 1 94.38 58 GLU B C 1
ATOM 2510 O O . GLU B 1 58 ? -9.188 31.203 30.047 1 94.38 58 GLU B O 1
ATOM 2515 N N . LEU B 1 59 ? -7.461 29.938 29.531 1 94.12 59 LEU B N 1
ATOM 2516 C CA . LEU B 1 59 ? -8.125 28.734 30.016 1 94.12 59 LEU B CA 1
ATOM 2517 C C . LEU B 1 59 ? -7.75 28.453 31.469 1 94.12 59 LEU B C 1
ATOM 2519 O O . LEU B 1 59 ? -8.289 27.531 32.094 1 94.12 59 LEU B O 1
ATOM 2523 N N . GLY B 1 60 ? -6.801 29.219 32 1 93.19 60 GLY B N 1
ATOM 2524 C CA . GLY B 1 60 ? -6.336 28.969 33.375 1 93.19 60 GLY B CA 1
ATOM 2525 C C . GLY B 1 60 ? -5.512 27.703 33.5 1 93.19 60 GLY B C 1
ATOM 2526 O O . GLY B 1 60 ? -5.605 27 34.5 1 93.19 60 GLY B O 1
ATOM 2527 N N . ALA B 1 61 ? -4.863 27.359 32.438 1 94.19 61 ALA B N 1
ATOM 2528 C CA . ALA B 1 61 ? -4.016 26.172 32.406 1 94.19 61 ALA B CA 1
ATOM 2529 C C . ALA B 1 61 ? -2.551 26.531 32.625 1 94.19 61 ALA B C 1
ATOM 2531 O O . ALA B 1 61 ? -2.178 27.703 32.531 1 94.19 61 ALA B O 1
ATOM 2532 N N . LEU B 1 62 ? -1.757 25.516 33 1 94.44 62 LEU B N 1
ATOM 2533 C CA . LEU B 1 62 ? -0.31 25.703 33 1 94.44 62 LEU B CA 1
ATOM 2534 C C . LEU B 1 62 ? 0.215 25.734 31.562 1 94.44 62 LEU B C 1
ATOM 2536 O O . LEU B 1 62 ? -0.269 24.984 30.703 1 94.44 62 LEU B O 1
ATOM 2540 N N . THR B 1 63 ? 1.114 26.531 31.359 1 91.5 63 THR B N 1
ATOM 2541 C CA . THR B 1 63 ? 1.672 26.688 30.016 1 91.5 63 THR B CA 1
ATOM 2542 C C . THR B 1 63 ? 2.215 25.344 29.516 1 91.5 63 THR B C 1
ATOM 2544 O O . THR B 1 63 ? 2.1 25.031 28.328 1 91.5 63 THR B O 1
ATOM 2547 N N . ASP B 1 64 ? 2.699 24.531 30.438 1 92.56 64 ASP B N 1
ATOM 2548 C CA . ASP B 1 64 ? 3.297 23.266 30.047 1 92.56 64 ASP B CA 1
ATOM 2549 C C . ASP B 1 64 ? 2.221 22.234 29.703 1 92.56 64 ASP B C 1
ATOM 2551 O O . ASP B 1 64 ? 2.52 21.188 29.109 1 92.56 64 ASP B O 1
ATOM 2555 N N . ASP B 1 65 ? 1.004 22.625 30.016 1 95.44 65 ASP B N 1
ATOM 2556 C CA . ASP B 1 65 ? -0.102 21.703 29.734 1 95.44 65 ASP B CA 1
ATOM 2557 C C . ASP B 1 65 ? -0.707 21.969 28.359 1 95.44 65 ASP B C 1
ATOM 2559 O O . ASP B 1 65 ? -1.681 21.328 27.969 1 95.44 65 ASP B O 1
ATOM 2563 N N . VAL B 1 66 ? -0.134 22.969 27.688 1 96.5 66 VAL B N 1
ATOM 2564 C CA . VAL B 1 66 ? -0.599 23.312 26.359 1 96.5 66 VAL B CA 1
ATOM 2565 C C . VAL B 1 66 ? 0.576 23.297 25.375 1 96.5 66 VAL B C 1
ATOM 2567 O O . VAL B 1 66 ? 1.591 23.969 25.609 1 96.5 66 VAL B O 1
ATOM 2570 N N . SER B 1 67 ? 0.477 22.484 24.344 1 96.44 67 SER B N 1
ATOM 2571 C CA . SER B 1 67 ? 1.475 22.438 23.281 1 96.44 67 SER B CA 1
ATOM 2572 C C . SER B 1 67 ? 0.895 22.938 21.969 1 96.44 67 SER B C 1
ATOM 2574 O O . SER B 1 67 ? -0.207 22.531 21.578 1 96.44 67 SER B O 1
ATOM 2576 N N . VAL B 1 68 ? 1.632 23.828 21.328 1 96.5 68 VAL B N 1
ATOM 2577 C CA . VAL B 1 68 ? 1.201 24.375 20.031 1 96.5 68 VAL B CA 1
ATOM 2578 C C . VAL B 1 68 ? 2.291 24.141 19 1 96.5 68 VAL B C 1
ATOM 2580 O O . VAL B 1 68 ? 3.467 24.406 19.25 1 96.5 68 VAL B O 1
ATOM 2583 N N . VAL B 1 69 ? 1.893 23.609 17.875 1 96.06 69 VAL B N 1
ATOM 2584 C CA . VAL B 1 69 ? 2.816 23.422 16.766 1 96.06 69 VAL B CA 1
ATOM 2585 C C . VAL B 1 69 ? 2.193 23.969 15.484 1 96.06 69 VAL B C 1
ATOM 2587 O O . VAL B 1 69 ? 0.979 24.172 15.414 1 96.06 69 VAL B O 1
ATOM 2590 N N . LYS B 1 70 ? 3.047 24.25 14.516 1 93.88 70 LYS B N 1
ATOM 2591 C CA . LYS B 1 70 ? 2.521 24.672 13.219 1 93.88 70 LYS B CA 1
ATOM 2592 C C . LYS B 1 70 ? 1.748 23.531 12.547 1 93.88 70 LYS B C 1
ATOM 2594 O O . LYS B 1 70 ? 2.098 22.359 12.703 1 93.88 70 LYS B O 1
ATOM 2599 N N . HIS B 1 71 ? 0.687 23.875 11.852 1 93.19 71 HIS B N 1
ATOM 2600 C CA . HIS B 1 71 ? -0.203 22.891 11.234 1 93.19 71 HIS B CA 1
ATOM 2601 C C . HIS B 1 71 ? -0.765 23.422 9.914 1 93.19 71 HIS B C 1
ATOM 2603 O O . HIS B 1 71 ? -1.306 24.516 9.859 1 93.19 71 HIS B O 1
ATOM 2609 N N . PHE B 1 72 ? -0.585 22.641 8.883 1 83.94 72 PHE B N 1
ATOM 2610 C CA . PHE B 1 72 ? -1.147 23 7.586 1 83.94 72 PHE B CA 1
ATOM 2611 C C . PHE B 1 72 ? -2.449 22.25 7.34 1 83.94 72 PHE B C 1
ATOM 2613 O O . PHE B 1 72 ? -2.549 21.047 7.641 1 83.94 72 PHE B O 1
ATOM 2620 N N . PRO B 1 73 ? -3.395 22.703 6.703 1 80.75 73 PRO B N 1
ATOM 2621 C CA . PRO B 1 73 ? -3.326 24.031 6.094 1 80.75 73 PRO B CA 1
ATOM 2622 C C . PRO B 1 73 ? -3.66 25.156 7.078 1 80.75 73 PRO B C 1
ATOM 2624 O O . PRO B 1 73 ? -3.553 26.328 6.734 1 80.75 73 PRO B O 1
ATOM 2627 N N . GLU B 1 74 ? -4.109 24.672 8.25 1 80 74 GLU B N 1
ATOM 2628 C CA . GLU B 1 74 ? -4.379 25.703 9.242 1 80 74 GLU B CA 1
ATOM 2629 C C . GLU B 1 74 ? -3.086 26.297 9.797 1 80 74 GLU B C 1
ATOM 2631 O O . GLU B 1 74 ? -1.992 25.875 9.414 1 80 74 GLU B O 1
ATOM 2636 N N . ALA B 1 75 ? -3.172 27.141 10.711 1 86.19 75 ALA B N 1
ATOM 2637 C CA . ALA B 1 75 ? -1.979 27.828 11.211 1 86.19 75 ALA B CA 1
ATOM 2638 C C . ALA B 1 75 ? -1.333 27.016 12.344 1 86.19 75 ALA B C 1
ATOM 2640 O O . ALA B 1 75 ? -0.123 26.781 12.328 1 86.19 75 ALA B O 1
ATOM 2641 N N . TYR B 1 76 ? -2.279 26.5 13.242 1 95.19 76 TYR B N 1
ATOM 2642 C CA . TYR B 1 76 ? -1.691 25.891 14.438 1 95.19 76 TYR B CA 1
ATOM 2643 C C . TYR B 1 76 ? -2.473 24.656 14.859 1 95.19 76 TYR B C 1
ATOM 2645 O O . TYR B 1 76 ? -3.693 24.594 14.695 1 95.19 76 TYR B O 1
ATOM 2653 N N . LEU B 1 77 ? -1.733 23.641 15.391 1 96.25 77 LEU B N 1
ATOM 2654 C CA . LEU B 1 77 ? -2.295 22.516 16.125 1 96.25 77 LEU B CA 1
ATOM 2655 C C . LEU B 1 77 ? -2.047 22.656 17.625 1 96.25 77 LEU B C 1
ATOM 2657 O O . LEU B 1 77 ? -0.903 22.828 18.062 1 96.25 77 LEU B O 1
ATOM 2661 N N . VAL B 1 78 ? -3.109 22.625 18.344 1 97 78 VAL B N 1
ATOM 2662 C CA . VAL B 1 78 ? -3.041 22.812 19.781 1 97 78 VAL B CA 1
ATOM 2663 C C . VAL B 1 78 ? -3.318 21.484 20.5 1 97 78 VAL B C 1
ATOM 2665 O O . VAL B 1 78 ? -4.371 20.875 20.297 1 97 78 VAL B O 1
ATOM 2668 N N . ARG B 1 79 ? -2.42 21.094 21.344 1 97 79 ARG B N 1
ATOM 2669 C CA . ARG B 1 79 ? -2.58 19.859 22.125 1 97 79 ARG B CA 1
ATOM 2670 C C . ARG B 1 79 ? -2.637 20.172 23.609 1 97 79 ARG B C 1
ATOM 2672 O O . ARG B 1 79 ? -1.784 20.891 24.141 1 97 79 ARG B O 1
ATOM 2679 N N . PHE B 1 80 ? -3.648 19.594 24.25 1 97.25 80 PHE B N 1
ATOM 2680 C CA . PHE B 1 80 ? -3.799 19.766 25.688 1 97.25 80 PHE B CA 1
ATOM 2681 C C . PHE B 1 80 ? -3.387 18.5 26.422 1 97.25 80 PHE B C 1
ATOM 2683 O O . PHE B 1 80 ? -3.686 17.391 25.984 1 97.25 80 PHE B O 1
ATOM 2690 N N . PHE B 1 81 ? -2.76 18.672 27.484 1 95.44 81 PHE B N 1
ATOM 2691 C CA . PHE B 1 81 ? -2.383 17.531 28.328 1 95.44 81 PHE B CA 1
ATOM 2692 C C . PHE B 1 81 ? -3.604 16.953 29.016 1 95.44 81 PHE B C 1
ATOM 2694 O O . PHE B 1 81 ? -3.697 15.734 29.203 1 95.44 81 PHE B O 1
ATOM 2701 N N . HIS B 1 82 ? -4.484 17.875 29.359 1 94.88 82 HIS B N 1
ATOM 2702 C CA . HIS B 1 82 ? -5.695 17.453 30.047 1 94.88 82 HIS B CA 1
ATOM 2703 C C . HIS B 1 82 ? -6.926 17.641 29.172 1 94.88 82 HIS B C 1
ATOM 2705 O O . HIS B 1 82 ? -7.133 18.719 28.609 1 94.88 82 HIS B O 1
ATOM 2711 N N . GLN B 1 83 ? -7.777 16.609 29.141 1 94.81 83 GLN B N 1
ATOM 2712 C CA . GLN B 1 83 ? -8.961 16.594 28.297 1 94.81 83 GLN B CA 1
ATOM 2713 C C . GLN B 1 83 ? -9.922 17.734 28.656 1 94.81 83 GLN B C 1
ATOM 2715 O O . GLN B 1 83 ? -10.586 18.281 27.781 1 94.81 83 GLN B O 1
ATOM 2720 N N . HIS B 1 84 ? -10.023 18.062 29.938 1 94.69 84 HIS B N 1
ATOM 2721 C CA . HIS B 1 84 ? -10.984 19.078 30.359 1 94.69 84 HIS B CA 1
ATOM 2722 C C . HIS B 1 84 ? -10.633 20.438 29.781 1 94.69 84 HIS B C 1
ATOM 2724 O O . HIS B 1 84 ? -11.523 21.25 29.5 1 94.69 84 HIS B O 1
ATOM 2730 N N . HIS B 1 85 ? -9.344 20.719 29.609 1 94.56 85 HIS B N 1
ATOM 2731 C CA . HIS B 1 85 ? -8.961 21.984 28.969 1 94.56 85 HIS B CA 1
ATOM 2732 C C . HIS B 1 85 ? -9.438 22.031 27.516 1 94.56 85 HIS B C 1
ATOM 2734 O O . HIS B 1 85 ? -9.82 23.094 27.031 1 94.56 85 HIS B O 1
ATOM 2740 N N . CYS B 1 86 ? -9.359 20.875 26.938 1 94.81 86 CYS B N 1
ATOM 2741 C CA . CYS B 1 86 ? -9.844 20.797 25.562 1 94.81 86 CYS B CA 1
ATOM 2742 C C . CYS B 1 86 ? -11.344 21.047 25.484 1 94.81 86 CYS B C 1
ATOM 2744 O O . CYS B 1 86 ? -11.812 21.766 24.609 1 94.81 86 CYS B O 1
ATOM 2746 N N . ILE B 1 87 ? -12.07 20.484 26.344 1 93.94 87 ILE B N 1
ATOM 2747 C CA . ILE B 1 87 ? -13.516 20.672 26.422 1 93.94 87 ILE B CA 1
ATOM 2748 C C . ILE B 1 87 ? -13.844 22.141 26.672 1 93.94 87 ILE B C 1
ATOM 2750 O O . ILE B 1 87 ? -14.727 22.703 26.031 1 93.94 87 ILE B O 1
ATOM 2754 N N . ASP B 1 88 ? -13.141 22.75 27.562 1 93.56 88 ASP B N 1
ATOM 2755 C CA . ASP B 1 88 ? -13.336 24.172 27.859 1 93.56 88 ASP B CA 1
ATOM 2756 C C . ASP B 1 88 ? -13.086 25.047 26.641 1 93.56 88 ASP B C 1
ATOM 2758 O O . ASP B 1 88 ? -13.844 25.984 26.375 1 93.56 88 ASP B O 1
ATOM 2762 N N . ALA B 1 89 ? -12.023 24.703 25.953 1 94 89 ALA B N 1
ATOM 2763 C CA . ALA B 1 89 ? -11.672 25.469 24.75 1 94 89 ALA B CA 1
ATOM 2764 C C . ALA B 1 89 ? -12.758 25.328 23.688 1 94 89 ALA B C 1
ATOM 2766 O O . ALA B 1 89 ? -13.047 26.297 22.969 1 94 89 ALA B O 1
ATOM 2767 N N . THR B 1 90 ? -13.266 24.141 23.547 1 91.56 90 THR B N 1
ATOM 2768 C CA . THR B 1 90 ? -14.32 23.875 22.562 1 91.56 90 THR B CA 1
ATOM 2769 C C . THR B 1 90 ? -15.531 24.766 22.828 1 91.56 90 THR B C 1
ATOM 2771 O O . THR B 1 90 ? -16.203 25.188 21.891 1 91.56 90 THR B O 1
ATOM 2774 N N . GLY B 1 91 ? -15.758 25.062 24.031 1 90.81 91 GLY B N 1
ATOM 2775 C CA . GLY B 1 91 ? -16.891 25.906 24.406 1 90.81 91 GLY B CA 1
ATOM 2776 C C . GLY B 1 91 ? -16.672 27.359 24.062 1 90.81 91 GLY B C 1
ATOM 2777 O O . GLY B 1 91 ? -17.641 28.125 23.938 1 90.81 91 GLY B O 1
ATOM 2778 N N . ARG B 1 92 ? -15.555 27.906 23.938 1 89.12 92 ARG B N 1
ATOM 2779 C CA . ARG B 1 92 ? -15.258 29.328 23.719 1 89.12 92 ARG B CA 1
ATOM 2780 C C . ARG B 1 92 ? -15.164 29.641 22.219 1 89.12 92 ARG B C 1
ATOM 2782 O O . ARG B 1 92 ? -15.398 30.781 21.812 1 89.12 92 ARG B O 1
ATOM 2789 N N . ARG B 1 93 ? -14.891 28.859 21.297 1 84.19 93 ARG B N 1
ATOM 2790 C CA . ARG B 1 93 ? -14.773 28.953 19.844 1 84.19 93 ARG B CA 1
ATOM 2791 C C . ARG B 1 93 ? -13.648 29.906 19.438 1 84.19 93 ARG B C 1
ATOM 2793 O O . ARG B 1 93 ? -13.039 29.734 18.391 1 84.19 93 ARG B O 1
ATOM 2800 N N . ASP B 1 94 ? -13.492 31.078 20.234 1 92.12 94 ASP B N 1
ATOM 2801 C CA . ASP B 1 94 ? -12.375 31.969 19.969 1 92.12 94 ASP B CA 1
ATOM 2802 C C . ASP B 1 94 ? -11.805 32.562 21.25 1 92.12 94 ASP B C 1
ATOM 2804 O O . ASP B 1 94 ? -12.445 32.469 22.312 1 92.12 94 ASP B O 1
ATOM 2808 N N . LEU B 1 95 ? -10.539 33.062 21.203 1 93.75 95 LEU B N 1
ATOM 2809 C CA . LEU B 1 95 ? -9.828 33.656 22.328 1 93.75 95 LEU B CA 1
ATOM 2810 C C . LEU B 1 95 ? -9.141 34.969 21.906 1 93.75 95 LEU B C 1
ATOM 2812 O O . LEU B 1 95 ? -8.695 35.094 20.766 1 93.75 95 LEU B O 1
ATOM 2816 N N . PRO B 1 96 ? -9.109 35.875 22.812 1 92.19 96 PRO B N 1
ATOM 2817 C CA . PRO B 1 96 ? -8.344 37.094 22.5 1 92.19 96 PRO B CA 1
ATOM 2818 C C . PRO B 1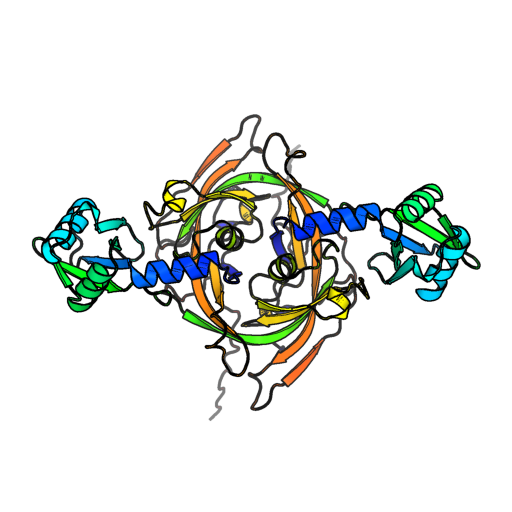 96 ? -6.852 36.812 22.312 1 92.19 96 PRO B C 1
ATOM 2820 O O . PRO B 1 96 ? -6.285 36 23.047 1 92.19 96 PRO B O 1
ATOM 2823 N N . PHE B 1 97 ? -6.297 37.375 21.266 1 93.5 97 PHE B N 1
ATOM 2824 C CA . PHE B 1 97 ? -4.863 37.281 21.031 1 93.5 97 PHE B CA 1
ATOM 2825 C C . PHE B 1 97 ? -4.336 38.594 20.453 1 93.5 97 PHE B C 1
ATOM 2827 O O . PHE B 1 97 ? -4.543 38.906 19.281 1 93.5 97 PHE B O 1
ATOM 2834 N N . ARG B 1 98 ? -3.654 39.281 21.328 1 88.5 98 ARG B N 1
ATOM 2835 C CA . ARG B 1 98 ? -3.143 40.625 20.953 1 88.5 98 ARG B CA 1
ATOM 2836 C C . ARG B 1 98 ? -4.242 41.469 20.344 1 88.5 98 ARG B C 1
ATOM 2838 O O . ARG B 1 98 ? -5.293 41.688 20.953 1 88.5 98 ARG B O 1
ATOM 2845 N N . GLU B 1 99 ? -4.082 41.938 19.094 1 87.5 99 GLU B N 1
ATOM 2846 C CA . GLU B 1 99 ? -5.051 42.844 18.453 1 87.5 99 GLU B CA 1
ATOM 2847 C C . GLU B 1 99 ? -6.012 42.031 17.562 1 87.5 99 GLU B C 1
ATOM 2849 O O . GLU B 1 99 ? -6.625 42.594 16.656 1 87.5 99 GLU B O 1
ATOM 2854 N N . THR B 1 100 ? -6.012 40.812 17.734 1 92.31 100 THR B N 1
ATOM 2855 C CA . THR B 1 100 ? -6.898 39.969 16.922 1 92.31 100 THR B CA 1
ATOM 2856 C C . THR B 1 100 ? -7.504 38.844 17.766 1 92.31 100 THR B C 1
ATOM 2858 O O . THR B 1 100 ? -7.586 38.969 18.984 1 92.31 100 THR B O 1
ATOM 2861 N N . ARG B 1 101 ? -8.102 37.938 17.047 1 93.5 101 ARG B N 1
ATOM 2862 C CA . ARG B 1 101 ? -8.703 36.781 17.734 1 93.5 101 ARG B CA 1
ATOM 2863 C C . ARG B 1 101 ? -8.141 35.469 17.203 1 93.5 101 ARG B C 1
ATOM 2865 O O . ARG B 1 101 ? -7.793 35.375 16.016 1 93.5 101 ARG B O 1
ATOM 2872 N N . LEU B 1 102 ? -8.023 34.594 18.156 1 94.88 102 LEU B N 1
ATOM 2873 C CA . LEU B 1 102 ? -7.617 33.25 17.844 1 94.88 102 LEU B CA 1
ATOM 2874 C C . LEU B 1 102 ? -8.836 32.312 17.734 1 94.88 102 LEU B C 1
ATOM 2876 O O . LEU B 1 102 ? -9.547 32.125 18.719 1 94.88 102 LEU B O 1
ATOM 2880 N N . GLN B 1 103 ? -9.07 31.906 16.484 1 94.69 103 GLN B N 1
ATOM 2881 C CA . GLN B 1 103 ? -10.164 30.969 16.266 1 94.69 103 GLN B CA 1
ATOM 2882 C C . GLN B 1 103 ? -9.75 29.547 16.625 1 94.69 103 GLN B C 1
ATOM 2884 O O . GLN B 1 103 ? -8.617 29.141 16.359 1 94.69 103 GLN B O 1
ATOM 2889 N N . LEU B 1 104 ? -10.68 28.844 17.297 1 94.69 104 LEU B N 1
ATOM 2890 C CA . LEU B 1 104 ? -10.414 27.469 17.703 1 94.69 104 LEU B CA 1
ATOM 2891 C C . LEU B 1 104 ? -11.539 26.547 17.25 1 94.69 104 LEU B C 1
ATOM 2893 O O . LEU B 1 104 ? -12.711 26.906 17.312 1 94.69 104 LEU B O 1
ATOM 2897 N N . ARG B 1 105 ? -11.156 25.422 16.734 1 94.06 105 ARG B N 1
ATOM 2898 C CA . ARG B 1 105 ? -12.094 24.344 16.438 1 94.06 105 ARG B CA 1
ATOM 2899 C C . ARG B 1 105 ? -11.5 22.984 16.797 1 94.06 105 ARG B C 1
ATOM 2901 O O . ARG B 1 105 ? -10.289 22.781 16.688 1 94.06 105 ARG B O 1
ATOM 2908 N N . PRO B 1 106 ? -12.367 22.078 17.234 1 94.38 106 PRO B N 1
ATOM 2909 C CA . PRO B 1 106 ? -11.852 20.734 17.516 1 94.38 106 PRO B CA 1
ATOM 2910 C C . PRO B 1 106 ? -11.242 20.078 16.297 1 94.38 106 PRO B C 1
ATOM 2912 O O . PRO B 1 106 ? -11.742 20.25 15.18 1 94.38 106 PRO B O 1
ATOM 2915 N N . TRP B 1 107 ? -10.148 19.375 16.547 1 93.5 107 TRP B N 1
ATOM 2916 C CA . TRP B 1 107 ? -9.586 18.562 15.469 1 93.5 107 TRP B CA 1
ATOM 2917 C C . TRP B 1 107 ? -10.594 17.516 15 1 93.5 107 TRP B C 1
ATOM 2919 O O . TRP B 1 107 ? -11.305 16.922 15.812 1 93.5 107 TRP B O 1
ATOM 2929 N N . SER B 1 108 ? -10.68 17.375 13.695 1 89.31 108 SER B N 1
ATOM 2930 C CA . SER B 1 108 ? -11.578 16.375 13.133 1 89.31 108 SER B CA 1
ATOM 2931 C C . SER B 1 108 ? -10.906 15.602 12 1 89.31 108 SER B C 1
ATOM 2933 O O . SER B 1 108 ? -10.219 16.188 11.164 1 89.31 108 SER B O 1
ATOM 2935 N N . MET B 1 109 ? -11.227 14.32 12 1 82.19 109 MET B N 1
ATOM 2936 C CA . MET B 1 109 ? -10.711 13.453 10.938 1 82.19 109 MET B CA 1
ATOM 2937 C C . MET B 1 109 ? -11.344 13.812 9.594 1 82.19 109 MET B C 1
ATOM 2939 O O . MET B 1 109 ? -10.766 13.547 8.539 1 82.19 109 MET B O 1
ATOM 2943 N N . GLU B 1 110 ? -12.43 14.391 9.633 1 82.31 110 GLU B N 1
ATOM 2944 C CA . GLU B 1 110 ? -13.219 14.648 8.438 1 82.31 110 GLU B CA 1
ATOM 2945 C C . GLU B 1 110 ? -12.805 15.953 7.77 1 82.31 110 GLU B C 1
ATOM 2947 O O . GLU B 1 110 ? -13.141 16.203 6.609 1 82.31 110 GLU B O 1
ATOM 2952 N N . ALA B 1 111 ? -12.039 16.641 8.586 1 85.25 111 ALA B N 1
ATOM 2953 C CA . ALA B 1 111 ? -11.656 17.938 8.031 1 85.25 111 ALA B CA 1
ATOM 2954 C C . ALA B 1 111 ? -10.828 17.766 6.766 1 85.25 111 ALA B C 1
ATOM 2956 O O . ALA B 1 111 ? -9.938 16.906 6.707 1 85.25 111 ALA B O 1
ATOM 2957 N N . HIS B 1 112 ? -11.148 18.391 5.738 1 84.69 112 HIS B N 1
ATOM 2958 C CA . HIS B 1 112 ? -10.445 18.469 4.465 1 84.69 112 HIS B CA 1
ATOM 2959 C C . HIS B 1 112 ? -10.531 17.156 3.699 1 84.69 112 HIS B C 1
ATOM 2961 O O . HIS B 1 112 ? -9.742 16.906 2.787 1 84.69 112 HIS B O 1
ATOM 2967 N N . SER B 1 113 ? -11.336 16.25 4.176 1 88.62 113 SER B N 1
ATOM 2968 C CA . SER B 1 113 ? -11.539 14.984 3.477 1 88.62 113 SER B CA 1
ATOM 2969 C C . SER B 1 113 ? -12.852 14.992 2.695 1 88.62 113 SER B C 1
ATOM 2971 O O . SER B 1 113 ? -13.734 15.805 2.961 1 88.62 113 SER B O 1
ATOM 2973 N N . ARG B 1 114 ? -12.867 14.188 1.731 1 88.38 114 ARG B N 1
ATOM 2974 C CA . ARG B 1 114 ? -14.109 13.945 1 1 88.38 114 ARG B CA 1
ATOM 2975 C C . ARG B 1 114 ? -14.586 12.508 1.197 1 88.38 114 ARG B C 1
ATOM 2977 O O . ARG B 1 114 ? -13.773 11.586 1.275 1 88.38 114 ARG B O 1
ATOM 2984 N N . SER B 1 115 ? -15.898 12.469 1.278 1 87.19 115 SER B N 1
ATOM 2985 C CA . SER B 1 115 ? -16.469 11.133 1.396 1 87.19 115 SER B CA 1
ATOM 2986 C C . SER B 1 115 ? -16.422 10.391 0.064 1 87.19 115 SER B C 1
ATOM 2988 O O . SER B 1 115 ? -16.688 10.977 -0.987 1 87.19 115 SER B O 1
ATOM 2990 N N . VAL B 1 116 ? -15.906 9.227 0.16 1 86 116 VAL B N 1
ATOM 2991 C CA . VAL B 1 116 ? -15.906 8.367 -1.021 1 86 116 VAL B CA 1
ATOM 2992 C C . VAL B 1 116 ? -16.609 7.055 -0.706 1 86 116 VAL B C 1
ATOM 2994 O O . VAL B 1 116 ? -16.438 6.492 0.376 1 86 116 VAL B O 1
ATOM 2997 N N . ASP B 1 117 ? -17.406 6.668 -1.649 1 86.12 117 ASP B N 1
ATOM 2998 C CA . ASP B 1 117 ? -18.109 5.398 -1.51 1 86.12 117 ASP B CA 1
ATOM 2999 C C . ASP B 1 117 ? -17.5 4.328 -2.406 1 86.12 117 ASP B C 1
ATOM 3001 O O . ASP B 1 117 ? -17.438 4.488 -3.627 1 86.12 117 ASP B O 1
ATOM 3005 N N . LEU B 1 118 ? -17 3.365 -1.784 1 89.31 118 LEU B N 1
ATOM 3006 C CA . LEU B 1 118 ? -16.547 2.184 -2.514 1 89.31 118 LEU B CA 1
ATOM 3007 C C . LEU B 1 118 ? -17.703 1.194 -2.699 1 89.31 118 LEU B C 1
ATOM 3009 O O . LEU B 1 118 ? -17.906 0.308 -1.865 1 89.31 118 LEU B O 1
ATOM 3013 N N . VAL B 1 119 ? -18.344 1.33 -3.855 1 89 119 VAL B N 1
ATOM 3014 C CA . VAL B 1 119 ? -19.625 0.631 -3.971 1 89 119 VAL B CA 1
ATOM 3015 C C . VAL B 1 119 ? -19.5 -0.516 -4.969 1 89 119 VAL B C 1
ATOM 3017 O O . VAL B 1 119 ? -20.359 -1.391 -5.035 1 89 119 VAL B O 1
ATOM 3020 N N . HIS B 1 120 ? -18.453 -0.453 -5.75 1 90.81 120 HIS B N 1
ATOM 3021 C CA . HIS B 1 120 ? -18.25 -1.537 -6.707 1 90.81 120 HIS B CA 1
ATOM 3022 C C . HIS B 1 120 ? -17.578 -2.732 -6.055 1 90.81 120 HIS B C 1
ATOM 3024 O O . HIS B 1 120 ? -16.5 -2.596 -5.473 1 90.81 120 HIS B O 1
ATOM 3030 N N . HIS B 1 121 ? -18.219 -3.803 -6.133 1 94.19 121 HIS B N 1
ATOM 3031 C CA . HIS B 1 121 ? -17.672 -5.051 -5.621 1 94.19 121 HIS B CA 1
ATOM 3032 C C . HIS B 1 121 ? -17.062 -5.887 -6.746 1 94.19 121 HIS B C 1
ATOM 3034 O O . HIS B 1 121 ? -17.719 -6.172 -7.742 1 94.19 121 HIS B O 1
ATOM 3040 N N . VAL B 1 122 ? -15.789 -6.188 -6.57 1 95.19 122 VAL B N 1
ATOM 3041 C CA . VAL B 1 122 ? -15.102 -6.852 -7.672 1 95.19 122 VAL B CA 1
ATOM 3042 C C . VAL B 1 122 ? -14.406 -8.109 -7.16 1 95.19 122 VAL B C 1
ATOM 3044 O O . VAL B 1 122 ? -13.891 -8.133 -6.039 1 95.19 122 VAL B O 1
ATOM 3047 N N . ARG B 1 123 ? -14.453 -9.117 -7.996 1 97.31 123 ARG B N 1
ATOM 3048 C CA . ARG B 1 123 ? -13.617 -10.297 -7.797 1 97.31 123 ARG B CA 1
ATOM 3049 C C . ARG B 1 123 ? -12.344 -10.219 -8.641 1 97.31 123 ARG B C 1
ATOM 3051 O O . ARG B 1 123 ? -12.414 -10.109 -9.867 1 97.31 123 ARG B O 1
ATOM 3058 N N . LEU B 1 124 ? -11.25 -10.227 -7.965 1 97.12 124 LEU B N 1
ATOM 3059 C CA . LEU B 1 124 ? -9.953 -10.133 -8.617 1 97.12 124 LEU B CA 1
ATOM 3060 C C . LEU B 1 124 ? -9.188 -11.445 -8.484 1 97.12 124 LEU B C 1
ATOM 3062 O O . LEU B 1 124 ? -9.219 -12.086 -7.43 1 97.12 124 LEU B O 1
ATOM 3066 N N . CYS B 1 125 ? -8.578 -11.836 -9.547 1 97.44 125 CYS B N 1
ATOM 3067 C CA . CYS B 1 125 ? -7.68 -12.992 -9.547 1 97.44 125 CYS B CA 1
ATOM 3068 C C . CYS B 1 125 ? -6.234 -12.562 -9.766 1 97.44 125 CYS B C 1
ATOM 3070 O O . CYS B 1 125 ? -5.887 -12.062 -10.836 1 97.44 125 CYS B O 1
ATOM 3072 N N . LEU B 1 126 ? -5.477 -12.688 -8.734 1 97 126 LEU B N 1
ATOM 3073 C CA . LEU B 1 126 ? -4.066 -12.32 -8.797 1 97 126 LEU B CA 1
ATOM 3074 C C . LEU B 1 126 ? -3.221 -13.477 -9.312 1 97 126 LEU B C 1
ATOM 3076 O O . LEU B 1 126 ? -3.127 -14.516 -8.656 1 97 126 LEU B O 1
ATOM 3080 N N . ASP B 1 127 ? -2.621 -13.242 -10.422 1 95.75 127 ASP B N 1
ATOM 3081 C CA . ASP B 1 127 ? -1.77 -14.211 -11.102 1 95.75 127 ASP B CA 1
ATOM 3082 C C . ASP B 1 127 ? -0.295 -13.828 -10.984 1 95.75 127 ASP B C 1
ATOM 3084 O O . ASP B 1 127 ? 0.156 -12.867 -11.609 1 95.75 127 ASP B O 1
ATOM 3088 N N . GLY B 1 128 ? 0.378 -14.664 -10.07 1 93.56 128 GLY B N 1
ATOM 3089 C CA . GLY B 1 128 ? 1.806 -14.398 -9.977 1 93.56 128 GLY B CA 1
ATOM 3090 C C . GLY B 1 128 ? 2.234 -13.906 -8.609 1 93.56 128 GLY B C 1
ATOM 3091 O O . GLY B 1 128 ? 3.428 -13.734 -8.352 1 93.56 128 GLY B O 1
ATOM 3092 N N . LEU B 1 129 ? 1.299 -13.609 -7.734 1 94.38 129 LEU B N 1
ATOM 3093 C CA . LEU B 1 129 ? 1.691 -13.219 -6.383 1 94.38 129 LEU B CA 1
ATOM 3094 C C . LEU B 1 129 ? 2.383 -14.375 -5.664 1 94.38 129 LEU B C 1
ATOM 3096 O O . LEU B 1 129 ? 1.852 -15.484 -5.617 1 94.38 129 LEU B O 1
ATOM 3100 N N . PRO B 1 130 ? 3.596 -14.125 -5.172 1 92.56 130 PRO B N 1
ATOM 3101 C CA . PRO B 1 130 ? 4.281 -15.234 -4.504 1 92.56 130 PRO B CA 1
ATOM 3102 C C . PRO B 1 130 ? 3.475 -15.812 -3.346 1 92.56 130 PRO B C 1
ATOM 3104 O O . PRO B 1 130 ? 2.791 -15.078 -2.633 1 92.56 130 PRO B O 1
ATOM 3107 N N . LEU B 1 131 ? 3.662 -17.047 -3.066 1 93.56 131 LEU B N 1
ATOM 3108 C CA . LEU B 1 131 ? 2.795 -17.781 -2.15 1 93.56 131 LEU B CA 1
ATOM 3109 C C . LEU B 1 131 ? 2.939 -17.266 -0.727 1 93.56 131 LEU B C 1
ATOM 3111 O O . LEU B 1 131 ? 1.971 -17.25 0.037 1 93.56 131 LEU B O 1
ATOM 3115 N N . GLN B 1 132 ? 4.117 -16.844 -0.367 1 92.06 132 GLN B N 1
ATOM 3116 C CA . GLN B 1 132 ? 4.32 -16.359 0.991 1 92.06 132 GLN B CA 1
ATOM 3117 C C . GLN B 1 132 ? 3.561 -15.055 1.221 1 92.06 132 GLN B C 1
ATOM 3119 O O . GLN B 1 132 ? 3.395 -14.617 2.363 1 92.06 132 GLN B O 1
ATOM 3124 N N . ALA B 1 133 ? 3.123 -14.445 0.138 1 92.88 133 ALA B N 1
ATOM 3125 C CA . ALA B 1 133 ? 2.43 -13.164 0.232 1 92.88 133 ALA B CA 1
ATOM 3126 C C . ALA B 1 133 ? 0.919 -13.344 0.116 1 92.88 133 ALA B C 1
ATOM 3128 O O . ALA B 1 133 ? 0.181 -12.375 -0.061 1 92.88 133 ALA B O 1
ATOM 3129 N N . TRP B 1 134 ? 0.462 -14.633 0.183 1 95.06 134 TRP B N 1
ATOM 3130 C CA . TRP B 1 134 ? -0.973 -14.883 0.105 1 95.06 134 TRP B CA 1
ATOM 3131 C C . TRP B 1 134 ? -1.639 -14.656 1.458 1 95.06 134 TRP B C 1
ATOM 3133 O O . TRP B 1 134 ? -2.232 -15.57 2.027 1 95.06 134 TRP B O 1
ATOM 3143 N N . ASP B 1 135 ? -1.59 -13.469 1.954 1 92.12 135 ASP B N 1
ATOM 3144 C CA . ASP B 1 135 ? -2.266 -13.062 3.182 1 92.12 135 ASP B CA 1
ATOM 3145 C C . ASP B 1 135 ? -2.914 -11.688 3.016 1 92.12 135 ASP B C 1
ATOM 3147 O O . ASP B 1 135 ? -2.732 -11.031 1.988 1 92.12 135 ASP B O 1
ATOM 3151 N N . ASP B 1 136 ? -3.73 -11.305 3.988 1 90.12 136 ASP B N 1
ATOM 3152 C CA . ASP B 1 136 ? -4.535 -10.094 3.877 1 90.12 136 ASP B CA 1
ATOM 3153 C C . ASP B 1 136 ? -3.652 -8.859 3.715 1 90.12 136 ASP B C 1
ATOM 3155 O O . ASP B 1 136 ? -3.973 -7.957 2.941 1 90.12 136 ASP B O 1
ATOM 3159 N N . HIS B 1 137 ? -2.578 -8.836 4.383 1 85.62 137 HIS B N 1
ATOM 3160 C CA . HIS B 1 137 ? -1.688 -7.68 4.383 1 85.62 137 HIS B CA 1
ATOM 3161 C C . HIS B 1 137 ? -1.085 -7.449 3.002 1 85.62 137 HIS B C 1
ATOM 3163 O O . HIS B 1 137 ? -1.204 -6.359 2.441 1 85.62 137 HIS B O 1
ATOM 3169 N N . ALA B 1 138 ? -0.478 -8.43 2.486 1 90.69 138 ALA B N 1
ATOM 3170 C CA . ALA B 1 138 ? 0.183 -8.312 1.189 1 90.69 138 ALA B CA 1
ATOM 3171 C C . ALA B 1 138 ? -0.837 -8.156 0.066 1 90.69 138 ALA B C 1
ATOM 3173 O O . ALA B 1 138 ? -0.639 -7.355 -0.853 1 90.69 138 ALA B O 1
ATOM 3174 N N . VAL B 1 139 ? -1.911 -8.859 0.169 1 94 139 VAL B N 1
ATOM 3175 C CA . VAL B 1 139 ? -2.924 -8.844 -0.881 1 94 139 VAL B CA 1
ATOM 3176 C C . VAL B 1 139 ? -3.564 -7.457 -0.957 1 94 139 VAL B C 1
ATOM 3178 O O . VAL B 1 139 ? -3.803 -6.938 -2.049 1 94 139 VAL B O 1
ATOM 3181 N N . ALA B 1 140 ? -3.805 -6.844 0.14 1 90.25 140 ALA B N 1
ATOM 3182 C CA . ALA B 1 140 ? -4.387 -5.504 0.169 1 90.25 140 ALA B CA 1
ATOM 3183 C C . ALA B 1 140 ? -3.52 -4.512 -0.602 1 90.25 140 ALA B C 1
ATOM 3185 O O . ALA B 1 140 ? -4.039 -3.613 -1.266 1 90.25 140 ALA B O 1
ATOM 3186 N N . GLN B 1 141 ? -2.307 -4.727 -0.553 1 87.69 141 GLN B N 1
ATOM 3187 C CA . GLN B 1 141 ? -1.382 -3.83 -1.241 1 87.69 141 GLN B CA 1
ATOM 3188 C C . GLN B 1 141 ? -1.239 -4.211 -2.713 1 87.69 141 GLN B C 1
ATOM 3190 O O . GLN B 1 141 ? -1.102 -3.34 -3.574 1 87.69 141 GLN B O 1
ATOM 3195 N N . ALA B 1 142 ? -1.349 -5.434 -2.977 1 90.88 142 ALA B N 1
ATOM 3196 C CA . ALA B 1 142 ? -1.114 -5.941 -4.324 1 90.88 142 ALA B CA 1
ATOM 3197 C C . ALA B 1 142 ? -2.268 -5.574 -5.258 1 90.88 142 ALA B C 1
ATOM 3199 O O . ALA B 1 142 ? -2.061 -5.352 -6.453 1 90.88 142 ALA B O 1
ATOM 3200 N N . ILE B 1 143 ? -3.471 -5.645 -4.785 1 90 143 ILE B N 1
ATOM 3201 C CA . ILE B 1 143 ? -4.629 -5.438 -5.648 1 90 143 ILE B CA 1
ATOM 3202 C C . ILE B 1 143 ? -4.727 -3.961 -6.031 1 90 143 ILE B C 1
ATOM 3204 O O . ILE B 1 143 ? -5.504 -3.592 -6.914 1 90 143 ILE B O 1
ATOM 3208 N N . GLY B 1 144 ? -3.902 -3.254 -5.531 1 71 144 GLY B N 1
ATOM 3209 C CA . GLY B 1 144 ? -3.777 -1.899 -6.043 1 71 144 GLY B CA 1
ATOM 3210 C C . GLY B 1 144 ? -4.41 -0.858 -5.141 1 71 144 GLY B C 1
ATOM 3211 O O . GLY B 1 144 ? -5.242 -1.189 -4.289 1 71 144 GLY B O 1
ATOM 3212 N N . PRO B 1 145 ? -4.004 0.326 -5.488 1 65.44 145 PRO B N 1
ATOM 3213 C CA . PRO B 1 145 ? -4.242 1.462 -4.594 1 65.44 145 PRO B CA 1
ATOM 3214 C C . PRO B 1 145 ? -5.719 1.854 -4.516 1 65.44 145 PRO B C 1
ATOM 3216 O O . PRO B 1 145 ? -6.156 2.424 -3.516 1 65.44 145 PRO B O 1
ATOM 3219 N N . GLY B 1 146 ? -6.496 1.443 -5.375 1 75.69 146 GLY B N 1
ATOM 3220 C CA . GLY B 1 146 ? -7.867 1.924 -5.328 1 75.69 146 GLY B CA 1
ATOM 3221 C C . GLY B 1 146 ? -8.852 0.881 -4.828 1 75.69 146 GLY B C 1
ATOM 3222 O O . GLY B 1 146 ? -10.062 1.041 -4.973 1 75.69 146 GLY B O 1
ATOM 3223 N N . CYS B 1 147 ? -8.305 -0.126 -4.188 1 88.69 147 CYS B N 1
ATOM 3224 C CA . CYS B 1 147 ? -9.172 -1.22 -3.768 1 88.69 147 CYS B CA 1
ATOM 3225 C C . CYS B 1 147 ? -9.031 -1.483 -2.273 1 88.69 147 CYS B C 1
ATOM 3227 O O . CYS B 1 147 ? -7.941 -1.355 -1.715 1 88.69 147 CYS B O 1
ATOM 3229 N N . SER B 1 148 ? -10.188 -1.808 -1.699 1 89.56 148 SER B N 1
ATOM 3230 C CA . SER B 1 148 ? -10.234 -2.283 -0.321 1 89.56 148 SER B CA 1
ATOM 3231 C C . SER B 1 148 ? -10.617 -3.758 -0.257 1 89.56 148 SER B C 1
ATOM 3233 O O . SER B 1 148 ? -11.695 -4.145 -0.702 1 89.56 148 SER B O 1
ATOM 3235 N N . ILE B 1 149 ? -9.766 -4.465 0.358 1 91.56 149 ILE B N 1
ATOM 3236 C CA . ILE B 1 149 ? -10.016 -5.902 0.419 1 91.56 149 ILE B CA 1
ATOM 3237 C C . ILE B 1 149 ? -11.266 -6.176 1.248 1 91.56 149 ILE B C 1
ATOM 3239 O O . ILE B 1 149 ? -11.484 -5.539 2.283 1 91.56 149 ILE B O 1
ATOM 3243 N N . ASP B 1 150 ? -12.172 -6.992 0.728 1 92.88 150 ASP B N 1
ATOM 3244 C CA . ASP B 1 150 ? -13.273 -7.539 1.511 1 92.88 150 ASP B CA 1
ATOM 3245 C C . ASP B 1 150 ? -12.898 -8.891 2.115 1 92.88 150 ASP B C 1
ATOM 3247 O O . ASP B 1 150 ? -12.836 -9.031 3.34 1 92.88 150 ASP B O 1
ATOM 3251 N N . TYR B 1 151 ? -12.547 -9.812 1.186 1 93.94 151 TYR B N 1
ATOM 3252 C CA . TYR B 1 151 ? -12.055 -11.086 1.701 1 93.94 151 TYR B CA 1
ATOM 3253 C C . TYR B 1 151 ? -11.328 -11.867 0.618 1 93.94 151 TYR B C 1
ATOM 3255 O O . TYR B 1 151 ? -11.594 -11.688 -0.573 1 93.94 151 TYR B O 1
ATOM 3263 N N . ILE B 1 152 ? -10.398 -12.695 1.046 1 96.25 152 ILE B N 1
ATOM 3264 C CA . ILE B 1 152 ? -9.766 -13.688 0.182 1 96.25 152 ILE B CA 1
ATOM 3265 C C . ILE B 1 152 ? -10.609 -14.961 0.161 1 96.25 152 ILE B C 1
ATOM 3267 O O . ILE B 1 152 ? -11.039 -15.453 1.211 1 96.25 152 ILE B O 1
ATOM 3271 N N . GLU B 1 153 ? -10.859 -15.477 -0.981 1 97.19 153 GLU B N 1
ATOM 3272 C CA . GLU B 1 153 ? -11.672 -16.688 -1.064 1 97.19 153 GLU B CA 1
ATOM 3273 C C . GLU B 1 153 ? -11.023 -17.844 -0.294 1 97.19 153 GLU B C 1
ATOM 3275 O O . GLU B 1 153 ? -9.797 -17.969 -0.275 1 97.19 153 GLU B O 1
ATOM 3280 N N . ALA B 1 154 ? -11.836 -18.688 0.205 1 95.44 154 ALA B N 1
ATOM 3281 C CA . ALA B 1 154 ? -11.398 -19.766 1.095 1 95.44 154 ALA B CA 1
ATOM 3282 C C . ALA B 1 154 ? -10.406 -20.688 0.392 1 95.44 154 ALA B C 1
ATOM 3284 O O . ALA B 1 154 ? -9.383 -21.062 0.969 1 95.44 154 ALA B O 1
ATOM 3285 N N . ALA B 1 155 ? -10.672 -21.062 -0.817 1 94.25 155 ALA B N 1
ATOM 3286 C CA . ALA B 1 155 ? -9.789 -21.953 -1.567 1 94.25 155 ALA B CA 1
ATOM 3287 C C . ALA B 1 155 ? -8.391 -21.344 -1.692 1 94.25 155 ALA B C 1
ATOM 3289 O O . ALA B 1 155 ? -7.391 -22.062 -1.604 1 94.25 155 ALA B O 1
ATOM 3290 N N . SER B 1 156 ? -8.328 -20.047 -1.88 1 95.12 156 SER B N 1
ATOM 3291 C CA . SER B 1 156 ? -7.051 -19.359 -1.98 1 95.12 156 SER B CA 1
ATOM 3292 C C . SER B 1 156 ? -6.383 -19.234 -0.617 1 95.12 156 SER B C 1
ATOM 3294 O O . SER B 1 156 ? -5.172 -19.422 -0.495 1 95.12 156 SER B O 1
ATOM 3296 N N . ARG B 1 157 ? -7.145 -18.938 0.342 1 93.25 157 ARG B N 1
ATOM 3297 C CA . ARG B 1 157 ? -6.617 -18.781 1.694 1 93.25 157 ARG B CA 1
ATOM 3298 C C . ARG B 1 157 ? -5.977 -20.078 2.182 1 93.25 157 ARG B C 1
ATOM 3300 O O . ARG B 1 157 ? -4.938 -20.047 2.846 1 93.25 157 ARG B O 1
ATOM 3307 N N . LEU B 1 158 ? -6.613 -21.172 1.816 1 91.75 158 LEU B N 1
ATOM 3308 C CA . LEU B 1 158 ? -6.141 -22.484 2.254 1 91.75 158 LEU B CA 1
ATOM 3309 C C . LEU B 1 158 ? -5.16 -23.062 1.245 1 91.75 158 LEU B C 1
ATOM 3311 O O . LEU B 1 158 ? -4.695 -24.203 1.411 1 91.75 158 LEU B O 1
ATOM 3315 N N . LYS B 1 159 ? -4.926 -22.328 0.185 1 92.75 159 LYS B N 1
ATOM 3316 C CA . LYS B 1 159 ? -3.992 -22.719 -0.864 1 92.75 159 LYS B CA 1
ATOM 3317 C C . LYS B 1 159 ? -4.336 -24.109 -1.413 1 92.75 159 LYS B C 1
ATOM 3319 O O . LYS B 1 159 ? -3.457 -24.953 -1.569 1 92.75 159 LYS B O 1
ATOM 3324 N N . MET B 1 160 ? -5.664 -24.281 -1.65 1 91.31 160 MET B N 1
ATOM 3325 C CA . MET B 1 160 ? -6.156 -25.531 -2.248 1 91.31 160 MET B CA 1
ATOM 3326 C C . MET B 1 160 ? -5.859 -25.562 -3.744 1 91.31 160 MET B C 1
ATOM 3328 O O . MET B 1 160 ? -5.895 -26.625 -4.359 1 91.31 160 MET B O 1
ATOM 3332 N N . ASP B 1 161 ? -5.688 -24.453 -4.273 1 90.69 161 ASP B N 1
ATOM 3333 C CA . ASP B 1 161 ? -5.266 -24.172 -5.645 1 90.69 161 ASP B CA 1
ATOM 3334 C C . ASP B 1 161 ? -4.391 -22.922 -5.703 1 90.69 161 ASP B C 1
ATOM 3336 O O . ASP B 1 161 ? -4.781 -21.859 -5.219 1 90.69 161 ASP B O 1
ATOM 3340 N N . CYS B 1 162 ? -3.211 -23.125 -6.277 1 93.12 162 CYS B N 1
ATOM 3341 C CA . CYS B 1 162 ? -2.252 -22.031 -6.195 1 93.12 162 CYS B CA 1
ATOM 3342 C C . CYS B 1 162 ? -1.983 -21.438 -7.574 1 93.12 162 CYS B C 1
ATOM 3344 O O . CYS B 1 162 ? -0.925 -20.859 -7.805 1 93.12 162 CYS B O 1
ATOM 3346 N N . GLU B 1 163 ? -2.912 -21.656 -8.445 1 93.06 163 GLU B N 1
ATOM 3347 C CA . GLU B 1 163 ? -2.74 -21.078 -9.781 1 93.06 163 GLU B CA 1
ATOM 3348 C C . GLU B 1 163 ? -2.963 -19.562 -9.766 1 93.06 163 GLU B C 1
ATOM 3350 O O . GLU B 1 163 ? -2.197 -18.812 -10.375 1 93.06 163 GLU B O 1
ATOM 3355 N N . VAL B 1 164 ? -4.027 -19.234 -9.078 1 95.31 164 VAL B N 1
ATOM 3356 C CA . VAL B 1 164 ? -4.344 -17.812 -8.922 1 95.31 164 VAL B CA 1
ATOM 3357 C C . VAL B 1 164 ? -4.938 -17.562 -7.539 1 95.31 164 VAL B C 1
ATOM 3359 O O . VAL B 1 164 ? -5.598 -18.438 -6.977 1 95.31 164 VAL B O 1
ATOM 3362 N N . LEU B 1 165 ? -4.66 -16.422 -7.02 1 97.06 165 LEU B N 1
ATOM 3363 C CA . LEU B 1 165 ? -5.285 -16 -5.766 1 97.06 165 LEU B CA 1
ATOM 3364 C C . LEU B 1 165 ? -6.547 -15.188 -6.035 1 97.06 165 LEU B C 1
ATOM 3366 O O . LEU B 1 165 ? -6.488 -14.141 -6.68 1 97.06 165 LEU B O 1
ATOM 3370 N N . ALA B 1 166 ? -7.621 -15.734 -5.496 1 97.94 166 ALA B N 1
ATOM 3371 C CA . ALA B 1 166 ? -8.898 -15.047 -5.703 1 97.94 166 ALA B CA 1
ATOM 3372 C C . ALA B 1 166 ? -9.281 -14.227 -4.48 1 97.94 166 ALA B C 1
ATOM 3374 O O . ALA B 1 166 ? -9.266 -14.727 -3.354 1 97.94 166 ALA B O 1
ATOM 3375 N N . VAL B 1 167 ? -9.617 -12.969 -4.742 1 97.56 167 VAL B N 1
ATOM 3376 C CA . VAL B 1 167 ? -9.938 -12.039 -3.664 1 97.56 167 VAL B CA 1
ATOM 3377 C C . VAL B 1 167 ? -11.102 -11.141 -4.078 1 97.56 167 VAL B C 1
ATOM 3379 O O . VAL B 1 167 ? -11.219 -10.773 -5.25 1 97.56 167 VAL B O 1
ATOM 3382 N N . TRP B 1 168 ? -11.906 -10.898 -3.156 1 96.5 168 TRP B N 1
ATOM 3383 C CA . TRP B 1 168 ? -12.969 -9.914 -3.344 1 96.5 168 TRP B CA 1
ATOM 3384 C C . TRP B 1 168 ? -12.594 -8.578 -2.709 1 96.5 168 TRP B C 1
ATOM 3386 O O . TRP B 1 168 ? -12.047 -8.539 -1.607 1 96.5 168 TRP B O 1
ATOM 3396 N N . ALA B 1 169 ? -12.914 -7.512 -3.477 1 94.81 169 ALA B N 1
ATOM 3397 C CA . ALA B 1 169 ? -12.539 -6.18 -3.008 1 94.81 169 ALA B CA 1
ATOM 3398 C C . ALA B 1 169 ? -13.617 -5.156 -3.34 1 94.81 169 ALA B C 1
ATOM 3400 O O . ALA B 1 169 ? -14.461 -5.395 -4.211 1 94.81 169 ALA B O 1
ATOM 3401 N N . TRP B 1 170 ? -13.656 -4.109 -2.635 1 92.38 170 TRP B N 1
ATOM 3402 C CA . TRP B 1 170 ? -14.477 -2.936 -2.912 1 92.38 170 TRP B CA 1
ATOM 3403 C C . TRP B 1 170 ? -13.648 -1.827 -3.553 1 92.38 170 TRP B C 1
ATOM 3405 O O . TRP B 1 170 ? -12.5 -1.591 -3.154 1 92.38 170 TRP B O 1
ATOM 3415 N N . THR B 1 171 ? -14.188 -1.182 -4.547 1 90.75 171 THR B N 1
ATOM 3416 C CA . THR B 1 171 ? -13.516 -0.062 -5.191 1 90.75 171 THR B CA 1
ATOM 3417 C C . THR B 1 171 ? -14.516 1.022 -5.582 1 90.75 171 THR B C 1
ATOM 3419 O O . THR B 1 171 ? -15.711 0.749 -5.727 1 90.75 171 THR B O 1
ATOM 3422 N N . ALA B 1 172 ? -14 2.275 -5.621 1 86.44 172 ALA B N 1
ATOM 3423 C CA . ALA B 1 172 ? -14.844 3.371 -6.09 1 86.44 172 ALA B CA 1
ATOM 3424 C C . ALA B 1 172 ? -15.102 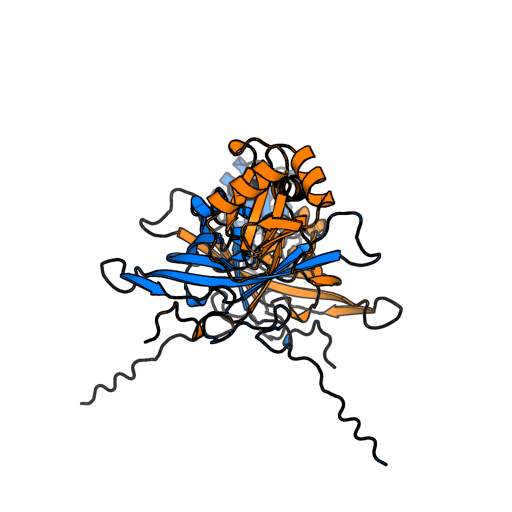3.262 -7.59 1 86.44 172 ALA B C 1
ATOM 3426 O O . ALA B 1 172 ? -16.141 3.695 -8.078 1 86.44 172 ALA B O 1
ATOM 3427 N N . SER B 1 173 ? -14.148 2.709 -8.242 1 86.38 173 SER B N 1
ATOM 3428 C CA . SER B 1 173 ? -14.234 2.537 -9.688 1 86.38 173 SER B CA 1
ATOM 3429 C C . SER B 1 173 ? -13.383 1.36 -10.156 1 86.38 173 SER B C 1
ATOM 3431 O O . SER B 1 173 ? -12.164 1.356 -9.969 1 86.38 173 SER B O 1
ATOM 3433 N N . PRO B 1 174 ? -13.992 0.426 -10.836 1 89.12 174 PRO B N 1
ATOM 3434 C CA . PRO B 1 174 ? -13.219 -0.703 -11.352 1 89.12 174 PRO B CA 1
ATOM 3435 C C . PRO B 1 174 ? -12.133 -0.272 -12.344 1 89.12 174 PRO B C 1
ATOM 3437 O O . PRO B 1 174 ? -11.188 -1.024 -12.594 1 89.12 174 PRO B O 1
ATOM 3440 N N . ALA B 1 175 ? -12.336 0.928 -12.875 1 85.19 175 ALA B N 1
ATOM 3441 C CA . ALA B 1 175 ? -11.336 1.457 -13.805 1 85.19 175 ALA B CA 1
ATOM 3442 C C . ALA B 1 175 ? -10.023 1.763 -13.094 1 85.19 175 ALA B C 1
ATOM 3444 O O . ALA B 1 175 ? -8.992 1.959 -13.734 1 85.19 175 ALA B O 1
ATOM 3445 N N . ASN B 1 176 ? -10.055 1.674 -11.797 1 81.44 176 ASN B N 1
ATOM 3446 C CA . ASN B 1 176 ? -8.859 1.959 -11.016 1 81.44 176 ASN B CA 1
ATOM 3447 C C . ASN B 1 176 ? -8.047 0.692 -10.742 1 81.44 176 ASN B C 1
ATOM 3449 O O . ASN B 1 176 ? -6.938 0.76 -10.227 1 81.44 176 ASN B O 1
ATOM 3453 N N . VAL B 1 177 ? -8.57 -0.412 -11.148 1 89.25 177 VAL B N 1
ATOM 3454 C CA . VAL B 1 177 ? -7.867 -1.674 -10.922 1 89.25 177 VAL B CA 1
ATOM 3455 C C . VAL B 1 177 ? -6.801 -1.869 -12 1 89.25 177 VAL B C 1
ATOM 3457 O O . VAL B 1 177 ? -7.117 -1.971 -13.188 1 89.25 177 VAL B O 1
ATOM 3460 N N . PRO B 1 178 ? -5.613 -1.937 -11.578 1 89.38 178 PRO B N 1
ATOM 3461 C CA . PRO B 1 178 ? -4.582 -2.129 -12.602 1 89.38 178 PRO B CA 1
ATOM 3462 C C . PRO B 1 178 ? -4.621 -3.521 -13.227 1 89.38 178 PRO B C 1
ATOM 3464 O O . PRO B 1 178 ? -5.172 -4.453 -12.633 1 89.38 178 PRO B O 1
ATOM 3467 N N . ARG B 1 179 ? -4.035 -3.631 -14.375 1 93.06 179 ARG B N 1
ATOM 3468 C CA . ARG B 1 179 ? -3.951 -4.934 -15.031 1 93.06 179 ARG B CA 1
ATOM 3469 C C . ARG B 1 179 ? -2.713 -5.699 -14.578 1 93.06 179 ARG B C 1
ATOM 3471 O O . ARG B 1 179 ? -2.727 -6.93 -14.508 1 93.06 179 ARG B O 1
ATOM 3478 N N . VAL B 1 180 ? -1.672 -4.902 -14.359 1 92.31 180 VAL B N 1
ATOM 3479 C CA . VAL B 1 180 ? -0.433 -5.496 -13.867 1 92.31 180 VAL B CA 1
ATOM 3480 C C . VAL B 1 180 ? 0.097 -4.691 -12.688 1 92.31 180 VAL B C 1
ATOM 3482 O O . VAL B 1 180 ? 0.081 -3.457 -12.711 1 92.31 180 VAL B O 1
ATOM 3485 N N . ASN B 1 181 ? 0.463 -5.383 -11.68 1 91.75 181 ASN B N 1
ATOM 3486 C CA . ASN B 1 181 ? 1.198 -4.793 -10.562 1 91.75 181 ASN B CA 1
ATOM 3487 C C . ASN B 1 181 ? 2.572 -5.438 -10.398 1 91.75 181 ASN B C 1
ATOM 3489 O O . ASN B 1 181 ? 2.674 -6.645 -10.172 1 91.75 181 ASN B O 1
ATOM 3493 N N . TRP B 1 182 ? 3.564 -4.641 -10.555 1 90.56 182 TRP B N 1
ATOM 3494 C CA . TRP B 1 182 ? 4.906 -5.113 -10.227 1 90.56 182 TRP B CA 1
ATOM 3495 C C . TRP B 1 182 ? 5.172 -5.008 -8.727 1 90.56 182 TRP B C 1
ATOM 3497 O O . TRP B 1 182 ? 5.383 -3.912 -8.203 1 90.56 182 TRP B O 1
ATOM 3507 N N . VAL B 1 183 ? 5.195 -6.133 -8.117 1 91.12 183 VAL B N 1
ATOM 3508 C CA . VAL B 1 183 ? 5.293 -6.188 -6.664 1 91.12 183 VAL B CA 1
ATOM 3509 C C . VAL B 1 183 ? 6.734 -6.477 -6.25 1 91.12 183 VAL B C 1
ATOM 3511 O O . VAL B 1 183 ? 7.309 -7.488 -6.656 1 91.12 183 VAL B O 1
ATOM 3514 N N . THR B 1 184 ? 7.273 -5.582 -5.465 1 90.12 184 THR B N 1
ATOM 3515 C CA . THR B 1 184 ? 8.625 -5.758 -4.945 1 90.12 184 THR B CA 1
ATOM 3516 C C . THR B 1 184 ? 8.594 -6.113 -3.463 1 90.12 184 THR B C 1
ATOM 3518 O O . THR B 1 184 ? 7.961 -5.422 -2.666 1 90.12 184 THR B O 1
ATOM 3521 N N . LEU B 1 185 ? 9.211 -7.168 -3.141 1 89.19 185 LEU B N 1
ATOM 3522 C CA . LEU B 1 185 ? 9.414 -7.566 -1.752 1 89.19 185 LEU B CA 1
ATOM 3523 C C . LEU B 1 185 ? 10.859 -7.328 -1.328 1 89.19 185 LEU B C 1
ATOM 3525 O O . LEU B 1 185 ? 11.766 -8.031 -1.777 1 89.19 185 LEU B O 1
ATOM 3529 N N . PRO B 1 186 ? 10.977 -6.367 -0.488 1 81.62 186 PRO B N 1
ATOM 3530 C CA . PRO B 1 186 ? 12.352 -6.133 -0.038 1 81.62 186 PRO B CA 1
ATOM 3531 C C . PRO B 1 186 ? 12.938 -7.328 0.717 1 81.62 186 PRO B C 1
ATOM 3533 O O . PRO B 1 186 ? 12.219 -8.016 1.447 1 81.62 186 PRO B O 1
ATOM 3536 N N . THR B 1 187 ? 14.164 -7.504 0.441 1 75.62 187 THR B N 1
ATOM 3537 C CA . THR B 1 187 ? 14.859 -8.602 1.11 1 75.62 187 THR B CA 1
ATOM 3538 C C . THR B 1 187 ? 15.219 -8.219 2.543 1 75.62 187 THR B C 1
ATOM 3540 O O . THR B 1 187 ? 15.234 -7.035 2.891 1 75.62 187 THR B O 1
ATOM 3543 N N . ARG B 1 188 ? 15.18 -9.289 3.414 1 60.62 188 ARG B N 1
ATOM 3544 C CA . ARG B 1 188 ? 15.5 -9.07 4.82 1 60.62 188 ARG B CA 1
ATOM 3545 C C . ARG B 1 188 ? 16.875 -8.414 4.973 1 60.62 188 ARG B C 1
ATOM 3547 O O . ARG B 1 188 ? 17.703 -8.477 4.062 1 60.62 188 ARG B O 1
ATOM 3554 N N . ALA B 1 189 ? 16.875 -7.98 6.34 1 53.94 189 ALA B N 1
ATOM 3555 C CA . ALA B 1 189 ? 18.094 -7.383 6.891 1 53.94 189 ALA B CA 1
ATOM 3556 C C . ALA B 1 189 ? 19.234 -8.383 6.883 1 53.94 189 ALA B C 1
ATOM 3558 O O . ALA B 1 189 ? 19.062 -9.555 7.227 1 53.94 189 ALA B O 1
ATOM 3559 N N . GLY B 1 190 ? 20.266 -8.289 5.965 1 54 190 GLY B N 1
ATOM 3560 C CA . GLY B 1 190 ? 21.531 -8.984 5.844 1 54 190 GLY B CA 1
ATOM 3561 C C . GLY B 1 190 ? 22.047 -9.039 4.418 1 54 190 GLY B C 1
ATOM 3562 O O . GLY B 1 190 ? 23.25 -9.211 4.195 1 54 190 GLY B O 1
ATOM 3563 N N . ASP B 1 191 ? 21.156 -9.141 3.662 1 56.06 191 ASP B N 1
ATOM 3564 C CA . ASP B 1 191 ? 21.594 -9.172 2.271 1 56.06 191 ASP B CA 1
ATOM 3565 C C . ASP B 1 191 ? 21.594 -7.773 1.659 1 56.06 191 ASP B C 1
ATOM 3567 O O . ASP B 1 191 ? 21.5 -7.625 0.438 1 56.06 191 ASP B O 1
ATOM 3571 N N . GLU B 1 192 ? 21.562 -6.887 2.584 1 61.78 192 GLU B N 1
ATOM 3572 C CA . GLU B 1 192 ? 21.422 -5.527 2.076 1 61.78 192 GLU B CA 1
ATOM 3573 C C . GLU B 1 192 ? 22.734 -5 1.508 1 61.78 192 GLU B C 1
ATOM 3575 O O . GLU B 1 192 ? 23.812 -5.285 2.047 1 61.78 192 GLU B O 1
ATOM 3580 N N . PRO B 1 193 ? 22.562 -4.551 0.306 1 61.47 193 PRO B N 1
ATOM 3581 C CA . PRO B 1 193 ? 23.734 -3.893 -0.276 1 61.47 193 PRO B CA 1
ATOM 3582 C C . PRO B 1 193 ? 24.266 -2.752 0.592 1 61.47 193 PRO B C 1
ATOM 3584 O O . PRO B 1 193 ? 23.625 -2.365 1.569 1 61.47 193 PRO B O 1
ATOM 3587 N N . ALA B 1 194 ? 25.531 -2.463 0.336 1 61.94 194 ALA B N 1
ATOM 3588 C CA . ALA B 1 194 ? 26.156 -1.344 1.031 1 61.94 194 ALA B CA 1
ATOM 3589 C C . ALA B 1 194 ? 25.266 -0.107 1.007 1 61.94 194 ALA B C 1
ATOM 3591 O O . ALA B 1 194 ? 25.203 0.638 1.987 1 61.94 194 ALA B O 1
ATOM 3592 N N . PHE B 1 195 ? 24.547 0.046 -0.147 1 72.81 195 PHE B N 1
ATOM 3593 C CA . PHE B 1 195 ? 23.656 1.192 -0.324 1 72.81 195 PHE B CA 1
ATOM 3594 C C . PHE B 1 195 ? 22.328 0.761 -0.923 1 72.81 195 PHE B C 1
ATOM 3596 O O . PHE B 1 195 ? 22.281 -0.054 -1.848 1 72.81 195 PHE B O 1
ATOM 3603 N N . GLY B 1 196 ? 21.359 1.126 -0.135 1 81.81 196 GLY B N 1
ATOM 3604 C CA . GLY B 1 196 ? 20.047 0.845 -0.694 1 81.81 196 GLY B CA 1
ATOM 3605 C C . GLY B 1 196 ? 19.422 -0.425 -0.145 1 81.81 196 GLY B C 1
ATOM 3606 O O . GLY B 1 196 ? 19.766 -0.867 0.953 1 81.81 196 GLY B O 1
ATOM 3607 N N . ARG B 1 197 ? 18.406 -0.816 -0.749 1 83.75 197 ARG B N 1
ATOM 3608 C CA . ARG B 1 197 ? 17.688 -2.051 -0.426 1 83.75 197 ARG B CA 1
ATOM 3609 C C . ARG B 1 197 ? 17.578 -2.951 -1.65 1 83.75 197 ARG B C 1
ATOM 3611 O O . ARG B 1 197 ? 17.5 -2.465 -2.781 1 83.75 197 ARG B O 1
ATOM 3618 N N . ARG B 1 198 ? 17.844 -4.156 -1.348 1 86.5 198 ARG B N 1
ATOM 3619 C CA . ARG B 1 198 ? 17.594 -5.129 -2.404 1 86.5 198 ARG B CA 1
ATOM 3620 C C . ARG B 1 198 ? 16.203 -5.75 -2.268 1 86.5 198 ARG B C 1
ATOM 3622 O O . ARG B 1 198 ? 15.727 -5.961 -1.153 1 86.5 198 ARG B O 1
ATOM 3629 N N . GLY B 1 199 ? 15.578 -5.867 -3.473 1 87.25 199 GLY B N 1
ATOM 3630 C CA . GLY B 1 199 ? 14.258 -6.488 -3.453 1 87.25 199 GLY B CA 1
ATOM 3631 C C . GLY B 1 199 ? 14.047 -7.469 -4.594 1 87.25 199 GLY B C 1
ATOM 3632 O O . GLY B 1 199 ? 14.875 -7.562 -5.5 1 87.25 199 GLY B O 1
ATOM 3633 N N . ARG B 1 200 ? 13.117 -8.281 -4.434 1 89.31 200 ARG B N 1
ATOM 3634 C CA . ARG B 1 200 ? 12.656 -9.18 -5.484 1 89.31 200 ARG B CA 1
ATOM 3635 C C . ARG B 1 200 ? 11.328 -8.719 -6.062 1 89.31 200 ARG B C 1
ATOM 3637 O O . ARG B 1 200 ? 10.359 -8.531 -5.328 1 89.31 200 ARG B O 1
ATOM 3644 N N . GLU B 1 201 ? 11.398 -8.516 -7.324 1 91.12 201 GLU B N 1
ATOM 3645 C CA . GLU B 1 201 ? 10.211 -8.016 -8.008 1 91.12 201 GLU B CA 1
ATOM 3646 C C . GLU B 1 201 ? 9.539 -9.117 -8.828 1 91.12 201 GLU B C 1
ATOM 3648 O O . GLU B 1 201 ? 10.219 -9.898 -9.492 1 91.12 201 GLU B O 1
ATOM 3653 N N . ARG B 1 202 ? 8.219 -9.141 -8.766 1 92.12 202 ARG B N 1
ATOM 3654 C CA . ARG B 1 202 ? 7.41 -10.094 -9.523 1 92.12 202 ARG B CA 1
ATOM 3655 C C . ARG B 1 202 ? 6.266 -9.383 -10.242 1 92.12 202 ARG B C 1
ATOM 3657 O O . ARG B 1 202 ? 5.68 -8.445 -9.711 1 92.12 202 ARG B O 1
ATOM 3664 N N . ARG B 1 203 ? 6.059 -9.906 -11.422 1 93.62 203 ARG B N 1
ATOM 3665 C CA . ARG B 1 203 ? 4.875 -9.438 -12.141 1 93.62 203 ARG B CA 1
ATOM 3666 C C . ARG B 1 203 ? 3.615 -10.117 -11.617 1 93.62 203 ARG B C 1
ATOM 3668 O O . ARG B 1 203 ? 3.518 -11.352 -11.625 1 93.62 203 ARG B O 1
ATOM 3675 N N . VAL B 1 204 ? 2.719 -9.328 -11.18 1 94.44 204 VAL B N 1
ATOM 3676 C CA . VAL B 1 204 ? 1.411 -9.828 -10.773 1 94.44 204 VAL B CA 1
ATOM 3677 C C . VAL B 1 204 ? 0.342 -9.336 -11.742 1 94.44 204 VAL B C 1
ATOM 3679 O O . VAL B 1 204 ? 0.049 -8.141 -11.805 1 94.44 204 VAL B O 1
ATOM 3682 N N . ILE B 1 205 ? -0.191 -10.273 -12.484 1 95.38 205 ILE B N 1
ATOM 3683 C CA . ILE B 1 205 ? -1.297 -9.93 -13.375 1 95.38 205 ILE B CA 1
ATOM 3684 C C . ILE B 1 205 ? -2.609 -9.945 -12.586 1 95.38 205 ILE B C 1
ATOM 3686 O O . ILE B 1 205 ? -2.922 -10.922 -11.906 1 95.38 205 ILE B O 1
ATOM 3690 N N . ILE B 1 206 ? -3.336 -8.836 -12.656 1 96.12 206 ILE B N 1
ATOM 3691 C CA . ILE B 1 206 ? -4.598 -8.719 -11.938 1 96.12 206 ILE B CA 1
ATOM 3692 C C . ILE B 1 206 ? -5.766 -8.875 -12.914 1 96.12 206 ILE B C 1
ATOM 3694 O O . ILE B 1 206 ? -6.043 -7.969 -13.703 1 96.12 206 ILE B O 1
ATOM 3698 N N . HIS B 1 207 ? -6.438 -9.984 -12.797 1 96.31 207 HIS B N 1
ATOM 3699 C CA . HIS B 1 207 ? -7.602 -10.25 -13.633 1 96.31 207 HIS B CA 1
ATOM 3700 C C . HIS B 1 207 ? -8.891 -9.828 -12.93 1 96.31 207 HIS B C 1
ATOM 3702 O O . HIS B 1 207 ? -9.172 -10.273 -11.82 1 96.31 207 HIS B O 1
ATOM 3708 N N . LEU B 1 208 ? -9.57 -8.969 -13.539 1 96 208 LEU B N 1
ATOM 3709 C CA . LEU B 1 208 ? -10.938 -8.727 -13.094 1 96 208 LEU B CA 1
ATOM 3710 C C . LEU B 1 208 ? -11.875 -9.812 -13.602 1 96 208 LEU B C 1
ATOM 3712 O O . LEU B 1 208 ? -12.07 -9.953 -14.812 1 96 208 LEU B O 1
ATOM 3716 N N . SER B 1 209 ? -12.414 -10.57 -12.688 1 96.38 209 SER B N 1
ATOM 3717 C CA . SER B 1 209 ? -13.211 -11.727 -13.102 1 96.38 209 SER B CA 1
ATOM 3718 C C . SER B 1 209 ? -14.703 -11.445 -12.961 1 96.38 209 SER B C 1
ATOM 3720 O O . SER B 1 209 ? -15.508 -11.93 -13.758 1 96.38 209 SER B O 1
ATOM 3722 N N . ILE B 1 210 ? -15.062 -10.766 -11.906 1 96.19 210 ILE B N 1
ATOM 3723 C CA . ILE B 1 210 ? -16.469 -10.422 -11.688 1 96.19 210 ILE B CA 1
ATOM 3724 C C . ILE B 1 210 ? -16.562 -8.969 -11.219 1 96.19 210 ILE B C 1
ATOM 3726 O O . ILE B 1 210 ? -15.734 -8.5 -10.438 1 96.19 210 ILE B O 1
ATOM 3730 N N . HIS B 1 211 ? -17.5 -8.242 -11.742 1 94.56 211 HIS B N 1
ATOM 3731 C CA . HIS B 1 211 ? -17.844 -6.898 -11.305 1 94.56 211 HIS B CA 1
ATOM 3732 C C . HIS B 1 211 ? -19.328 -6.809 -10.938 1 94.56 211 HIS B C 1
ATOM 3734 O O . HIS B 1 211 ? -20.203 -7.039 -11.781 1 94.56 211 HIS B O 1
ATOM 3740 N N . GLU B 1 212 ? -19.594 -6.547 -9.727 1 92.69 212 GLU B N 1
ATOM 3741 C CA . GLU B 1 212 ? -20.938 -6.219 -9.242 1 92.69 212 GLU B CA 1
ATOM 3742 C C . GLU B 1 212 ? -21.141 -4.711 -9.156 1 92.69 212 GLU B C 1
ATOM 3744 O O . GLU B 1 212 ? -20.531 -4.047 -8.312 1 92.69 212 GLU B O 1
ATOM 3749 N N . ASP B 1 213 ? -21.969 -4.176 -10 1 87.31 213 ASP B N 1
ATOM 3750 C CA . ASP B 1 213 ? -22.172 -2.74 -10.148 1 87.31 213 ASP B CA 1
ATOM 3751 C C . ASP B 1 213 ? -23.531 -2.322 -9.594 1 87.31 213 ASP B C 1
ATOM 3753 O O . ASP B 1 213 ? -24.578 -2.627 -10.18 1 87.31 213 ASP B O 1
ATOM 3757 N N . PRO B 1 214 ? -23.516 -1.604 -8.539 1 83.81 214 PRO B N 1
ATOM 3758 C CA . PRO B 1 214 ? -24.797 -1.171 -7.973 1 83.81 214 PRO B CA 1
ATOM 3759 C C . PRO B 1 214 ? -25.359 0.064 -8.672 1 83.81 214 PRO B C 1
ATOM 3761 O O . PRO B 1 214 ? -26.484 0.482 -8.383 1 83.81 214 PRO B O 1
ATOM 3764 N N . THR B 1 215 ? -24.609 0.632 -9.539 1 78.94 215 THR B N 1
ATOM 3765 C CA . THR B 1 215 ? -25.016 1.919 -10.102 1 78.94 215 THR B CA 1
ATOM 3766 C C . THR B 1 215 ? -25.875 1.723 -11.352 1 78.94 215 THR B C 1
ATOM 3768 O O . THR B 1 215 ? -26.422 2.686 -11.891 1 78.94 215 THR B O 1
ATOM 3771 N N . GLN B 1 216 ? -26 0.608 -11.93 1 74.81 216 GLN B N 1
ATOM 3772 C CA . GLN B 1 216 ? -26.672 0.362 -13.203 1 74.81 216 GLN B CA 1
ATOM 3773 C C . GLN B 1 216 ? -28.172 0.182 -13.008 1 74.81 216 GLN B C 1
ATOM 3775 O O . GLN B 1 216 ? -28.922 0.122 -13.977 1 74.81 216 GLN B O 1
ATOM 3780 N N . GLY B 1 217 ? -28.719 0.2 -11.914 1 68.94 217 GLY B N 1
ATOM 3781 C CA . GLY B 1 217 ? -30.156 0.016 -11.719 1 68.94 217 GLY B CA 1
ATOM 3782 C C . GLY B 1 217 ? -30.531 -0.227 -10.273 1 68.94 217 GLY B C 1
ATOM 3783 O O . GLY B 1 217 ? -29.719 -0.026 -9.367 1 68.94 217 GLY B O 1
ATOM 3784 N N . PRO B 1 218 ? -31.75 -0.443 -10.141 1 75.88 218 PRO B N 1
ATOM 3785 C CA . PRO B 1 218 ? -32.25 -0.687 -8.789 1 75.88 218 PRO B CA 1
ATOM 3786 C C . PRO B 1 218 ? -31.672 -1.936 -8.148 1 75.88 218 PR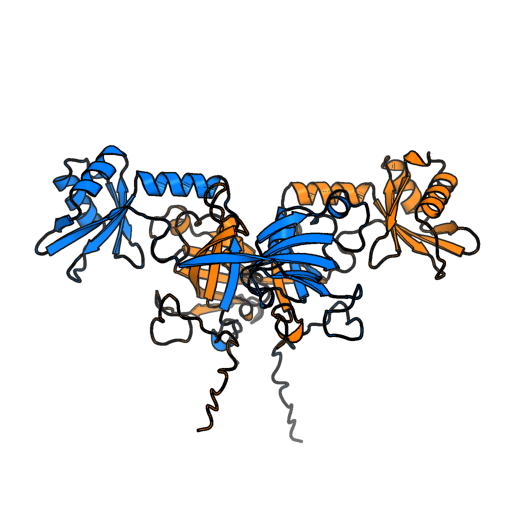O B C 1
ATOM 3788 O O . PRO B 1 218 ? -31.656 -2.055 -6.918 1 75.88 218 PRO B O 1
ATOM 3791 N N . ARG B 1 219 ? -31.344 -2.82 -9.078 1 82.75 219 ARG B N 1
ATOM 3792 C CA . ARG B 1 219 ? -30.688 -4.027 -8.578 1 82.75 219 ARG B CA 1
ATOM 3793 C C . ARG B 1 219 ? -29.219 -4.066 -8.992 1 82.75 219 ARG B C 1
ATOM 3795 O O . ARG B 1 219 ? -28.844 -3.453 -9.992 1 82.75 219 ARG B O 1
ATOM 3802 N N . VAL B 1 220 ? -28.406 -4.719 -8.188 1 85.69 220 VAL B N 1
ATOM 3803 C CA . VAL B 1 220 ? -26.984 -4.895 -8.484 1 85.69 220 VAL B CA 1
ATOM 3804 C C . VAL B 1 220 ? -26.812 -5.746 -9.742 1 85.69 220 VAL B C 1
ATOM 3806 O O . VAL B 1 220 ? -27.422 -6.816 -9.859 1 85.69 220 VAL B O 1
ATOM 3809 N N . VAL B 1 221 ? -26.156 -5.16 -10.727 1 88.19 221 VAL B N 1
ATOM 3810 C CA . VAL B 1 221 ? -25.891 -5.887 -11.961 1 88.19 221 VAL B CA 1
ATOM 3811 C C . VAL B 1 221 ? -24.5 -6.539 -11.875 1 88.19 221 VAL B C 1
ATOM 3813 O O . VAL B 1 221 ? -23.531 -5.898 -11.469 1 88.19 221 VAL B O 1
ATOM 3816 N N . THR B 1 222 ? -24.453 -7.84 -12.227 1 91.62 222 THR B N 1
ATOM 3817 C CA . THR B 1 222 ? -23.203 -8.586 -12.164 1 91.62 222 THR B CA 1
ATOM 3818 C C . THR B 1 222 ? -22.672 -8.875 -13.57 1 91.62 222 THR B C 1
ATOM 3820 O O . THR B 1 222 ? -23.422 -9.352 -14.43 1 91.62 222 THR B O 1
ATOM 3823 N N . LYS B 1 223 ? -21.484 -8.508 -13.773 1 92.5 223 LYS B N 1
ATOM 3824 C CA . LYS B 1 223 ? -20.828 -8.805 -15.039 1 92.5 223 LYS B CA 1
ATOM 3825 C C . LYS B 1 223 ? -19.609 -9.695 -14.828 1 92.5 223 LYS B C 1
ATOM 3827 O O . LYS B 1 223 ? -18.797 -9.438 -13.938 1 92.5 223 LYS B O 1
ATOM 3832 N N . GLY B 1 224 ? -19.5 -10.719 -15.672 1 93.31 224 GLY B N 1
ATOM 3833 C CA . GLY B 1 224 ? -18.344 -11.602 -15.656 1 93.31 224 GLY B CA 1
ATOM 3834 C C . GLY B 1 224 ? -17.344 -11.297 -16.766 1 93.31 224 GLY B C 1
ATOM 3835 O O . GLY B 1 224 ? -17.734 -10.875 -17.844 1 93.31 224 GLY B O 1
ATOM 3836 N N . TYR B 1 225 ? -16.109 -11.445 -16.406 1 92.94 225 TYR B N 1
ATOM 3837 C CA . TYR B 1 225 ? -15.031 -11.281 -17.375 1 92.94 225 TYR B CA 1
ATOM 3838 C C . TYR B 1 225 ? -14.195 -12.547 -17.469 1 92.94 225 TYR B C 1
ATOM 3840 O O . TYR B 1 225 ? -13.828 -13.141 -16.453 1 92.94 225 TYR B O 1
ATOM 3848 N N . ASN B 1 226 ? -13.938 -12.93 -18.703 1 92.38 226 ASN B N 1
ATOM 3849 C CA . ASN B 1 226 ? -13.031 -14.055 -18.922 1 92.38 226 ASN B CA 1
ATOM 3850 C C . ASN B 1 226 ? -11.57 -13.602 -18.953 1 92.38 226 ASN B C 1
ATOM 3852 O O . ASN B 1 226 ? -11.273 -12.477 -19.359 1 92.38 226 ASN B O 1
ATOM 3856 N N . PHE B 1 227 ? -10.805 -14.438 -18.438 1 93.81 227 PHE B N 1
ATOM 3857 C CA . PHE B 1 227 ? -9.375 -14.156 -18.5 1 93.81 227 PHE B CA 1
ATOM 3858 C C . PHE B 1 227 ? -8.586 -15.445 -18.703 1 93.81 227 PHE B C 1
ATOM 3860 O O . PHE B 1 227 ? -9.109 -16.547 -18.516 1 93.81 227 PHE B O 1
ATOM 3867 N N . GLN B 1 228 ? -7.422 -15.289 -19.203 1 93.56 228 GLN B N 1
ATOM 3868 C CA . GLN B 1 228 ? -6.473 -16.391 -19.375 1 93.56 228 GLN B CA 1
ATOM 3869 C C . GLN B 1 228 ? -5.262 -16.203 -18.453 1 93.56 228 GLN B C 1
ATOM 3871 O O . GLN B 1 228 ? -4.641 -15.141 -18.453 1 93.56 228 GLN B O 1
ATOM 3876 N N . LYS B 1 229 ? -5.008 -17.266 -17.797 1 92.5 229 LYS B N 1
ATOM 3877 C CA . LYS B 1 229 ? -3.844 -17.219 -16.906 1 92.5 229 LYS B CA 1
ATOM 3878 C C . LYS B 1 229 ? -2.572 -16.906 -17.703 1 92.5 229 LYS B C 1
ATOM 3880 O O . LYS B 1 229 ? -2.365 -17.438 -18.781 1 92.5 229 LYS B O 1
ATOM 3885 N N . GLY B 1 230 ? -1.777 -16.062 -17.062 1 93.31 230 GLY B N 1
ATOM 3886 C CA . GLY B 1 230 ? -0.498 -15.719 -17.672 1 93.31 230 GLY B CA 1
ATOM 3887 C C . GLY B 1 230 ? -0.604 -14.633 -18.719 1 93.31 230 GLY B C 1
ATOM 3888 O O . GLY B 1 230 ? 0.411 -14.133 -19.203 1 93.31 230 GLY B O 1
ATOM 3889 N N . VAL B 1 231 ? -1.806 -14.273 -19.078 1 94.69 231 VAL B N 1
ATOM 3890 C CA . VAL B 1 231 ? -1.997 -13.273 -20.125 1 94.69 231 VAL B CA 1
ATOM 3891 C C . VAL B 1 231 ? -2.666 -12.031 -19.547 1 94.69 231 VAL B C 1
ATOM 3893 O O . VAL B 1 231 ? -3.711 -12.125 -18.891 1 94.69 231 VAL B O 1
ATOM 3896 N N . VAL B 1 232 ? -2.072 -10.914 -19.766 1 94.88 232 VAL B N 1
ATOM 3897 C CA . VAL B 1 232 ? -2.625 -9.656 -19.281 1 94.88 232 VAL B CA 1
ATOM 3898 C C . VAL B 1 232 ? -3.982 -9.406 -19.938 1 94.88 232 VAL B C 1
ATOM 3900 O O . VAL B 1 232 ? -4.152 -9.617 -21.141 1 94.88 232 VAL B O 1
ATOM 3903 N N . ASN B 1 233 ? -4.902 -8.898 -19.109 1 92.94 233 ASN B N 1
ATOM 3904 C CA . ASN B 1 233 ? -6.223 -8.594 -19.656 1 92.94 233 ASN B CA 1
ATOM 3905 C C . ASN B 1 233 ? -6.133 -7.66 -20.859 1 92.94 233 ASN B C 1
ATOM 3907 O O . ASN B 1 233 ? -5.5 -6.609 -20.797 1 92.94 233 ASN B O 1
ATOM 3911 N N . GLY B 1 234 ? -6.773 -8.008 -21.969 1 90.62 234 GLY B N 1
ATOM 3912 C CA . GLY B 1 234 ? -6.762 -7.191 -23.172 1 90.62 234 GLY B CA 1
ATOM 3913 C C . GLY B 1 234 ? -5.711 -7.625 -24.188 1 90.62 234 GLY B C 1
ATOM 3914 O O . GLY B 1 234 ? -5.699 -7.148 -25.312 1 90.62 234 GLY B O 1
ATOM 3915 N N . GLU B 1 235 ? -4.828 -8.516 -23.75 1 91.69 235 GLU B N 1
ATOM 3916 C CA . GLU B 1 235 ? -3.801 -9.016 -24.656 1 91.69 235 GLU B CA 1
ATOM 3917 C C . GLU B 1 235 ? -4.133 -10.43 -25.141 1 91.69 235 GLU B C 1
ATOM 3919 O O . GLU B 1 235 ? -4.934 -11.125 -24.516 1 91.69 235 GLU B O 1
ATOM 3924 N N . ARG B 1 236 ? -3.543 -10.859 -26.203 1 89.94 236 ARG B N 1
ATOM 3925 C CA . ARG B 1 236 ? -3.877 -12.141 -26.797 1 89.94 236 ARG B CA 1
ATOM 3926 C C . ARG B 1 236 ? -2.9 -13.227 -26.359 1 89.94 236 ARG B C 1
ATOM 3928 O O . ARG B 1 236 ? -3.248 -14.406 -26.328 1 89.94 236 ARG B O 1
ATOM 3935 N N . GLN B 1 237 ? -1.729 -12.727 -26.047 1 91.06 237 GLN B N 1
ATOM 3936 C CA . GLN B 1 237 ? -0.704 -13.695 -25.672 1 91.06 237 GLN B CA 1
ATOM 3937 C C . GLN B 1 237 ? 0.093 -13.203 -24.469 1 91.06 237 GLN B C 1
ATOM 3939 O O . GLN B 1 237 ? 0.099 -12.008 -24.156 1 91.06 237 GLN B O 1
ATOM 3944 N N . ALA B 1 238 ? 0.667 -14.234 -23.859 1 90.88 238 ALA B N 1
ATOM 3945 C CA . ALA B 1 238 ? 1.507 -13.922 -22.719 1 90.88 238 ALA B CA 1
ATOM 3946 C C . ALA B 1 238 ? 2.719 -13.086 -23.125 1 90.88 238 ALA B C 1
ATOM 3948 O O . ALA B 1 238 ? 3.305 -13.32 -24.188 1 90.88 238 ALA B O 1
ATOM 3949 N N . ARG B 1 239 ? 3.082 -12.188 -22.25 1 85.62 239 ARG B N 1
ATOM 3950 C CA . ARG B 1 239 ? 4.273 -11.359 -22.438 1 85.62 239 ARG B CA 1
ATOM 3951 C C . ARG B 1 239 ? 5.492 -12 -21.781 1 85.62 239 ARG B C 1
ATOM 3953 O O . ARG B 1 239 ? 5.355 -12.922 -20.969 1 85.62 239 ARG B O 1
ATOM 3960 N N . ASP B 1 240 ? 6.59 -11.43 -22.281 1 84.69 240 ASP B N 1
ATOM 3961 C CA . ASP B 1 240 ? 7.793 -11.734 -21.516 1 84.69 240 ASP B CA 1
ATOM 3962 C C . ASP B 1 240 ? 7.613 -11.375 -20.047 1 84.69 240 ASP B C 1
ATOM 3964 O O . ASP B 1 240 ? 7.125 -10.289 -19.719 1 84.69 240 ASP B O 1
ATOM 3968 N N . PRO B 1 241 ? 7.891 -12.352 -19.25 1 79.69 241 PRO B N 1
ATOM 3969 C CA . PRO B 1 241 ? 7.676 -12.125 -17.812 1 79.69 241 PRO B CA 1
ATOM 3970 C C . PRO B 1 241 ? 8.375 -10.867 -17.312 1 79.69 241 PRO B C 1
ATOM 3972 O O . PRO B 1 241 ? 7.992 -10.328 -16.266 1 79.69 241 PRO B O 1
ATOM 3975 N N . ARG B 1 242 ? 9.359 -10.414 -17.984 1 78.44 242 ARG B N 1
ATOM 3976 C CA . ARG B 1 242 ? 10.094 -9.227 -17.547 1 78.44 242 ARG B CA 1
ATOM 3977 C C . ARG B 1 242 ? 9.703 -8.016 -18.391 1 78.44 242 ARG B C 1
ATOM 3979 O O . ARG B 1 242 ? 10.164 -6.898 -18.125 1 78.44 242 ARG B O 1
ATOM 3986 N N . GLY B 1 243 ? 8.797 -8.242 -19.266 1 80.25 243 GLY B N 1
ATOM 3987 C CA . GLY B 1 243 ? 8.422 -7.172 -20.172 1 80.25 243 GLY B CA 1
ATOM 3988 C C . GLY B 1 243 ? 7.402 -6.219 -19.578 1 80.25 243 GLY B C 1
ATOM 3989 O O . GLY B 1 243 ? 6.352 -6.648 -19.109 1 80.25 243 GLY B O 1
ATOM 3990 N N . ARG B 1 244 ? 7.73 -4.902 -19.609 1 81.31 244 ARG B N 1
ATOM 3991 C CA . ARG B 1 244 ? 6.809 -3.865 -19.156 1 81.31 244 ARG B CA 1
ATOM 3992 C C . ARG B 1 244 ? 5.805 -3.512 -20.25 1 81.31 244 ARG B C 1
ATOM 3994 O O . ARG B 1 244 ? 6.066 -3.723 -21.438 1 81.31 244 ARG B O 1
ATOM 4001 N N . ILE B 1 245 ? 4.602 -3.197 -19.734 1 75.44 245 ILE B N 1
ATOM 4002 C CA . ILE B 1 245 ? 3.605 -2.777 -20.703 1 75.44 245 ILE B CA 1
ATOM 4003 C C . ILE B 1 245 ? 3.934 -1.373 -21.219 1 75.44 245 ILE B C 1
ATOM 4005 O O . ILE B 1 245 ? 3.916 -1.119 -22.422 1 75.44 245 ILE B O 1
ATOM 4009 N N . SER B 1 246 ? 3.906 -0.496 -20.234 1 64.06 246 SER B N 1
ATOM 4010 C CA . SER B 1 246 ? 4.242 0.879 -20.578 1 64.06 246 SER B CA 1
ATOM 4011 C C . SER B 1 246 ? 5.75 1.069 -20.688 1 64.06 246 SER B C 1
ATOM 4013 O O . SER B 1 246 ? 6.516 0.494 -19.922 1 64.06 246 SER B O 1
ATOM 4015 N N . ARG B 1 247 ? 6.359 1.227 -21.969 1 50.5 247 ARG B N 1
ATOM 4016 C CA . ARG B 1 247 ? 7.777 1.5 -22.156 1 50.5 247 ARG B CA 1
ATOM 4017 C C . ARG B 1 247 ? 8.289 2.494 -21.125 1 50.5 247 ARG B C 1
ATOM 4019 O O . ARG B 1 247 ? 7.668 3.535 -20.891 1 50.5 247 ARG B O 1
ATOM 4026 N N . PRO B 1 248 ? 9.07 2.01 -20.219 1 42.91 248 PRO B N 1
ATOM 4027 C CA . PRO B 1 248 ? 9.711 3.123 -19.516 1 42.91 248 PRO B CA 1
ATOM 4028 C C . PRO B 1 248 ? 10.117 4.258 -20.453 1 42.91 248 PRO B C 1
ATOM 4030 O O . PRO B 1 248 ? 10.406 4.02 -21.625 1 42.91 248 PRO B O 1
ATOM 4033 N N . ASP B 1 249 ? 9.539 5.375 -20.391 1 38.75 249 ASP B N 1
ATOM 4034 C CA . ASP B 1 249 ? 10.203 6.414 -21.172 1 38.75 249 ASP B CA 1
ATOM 4035 C C . ASP B 1 249 ? 11.719 6.27 -21.109 1 38.75 249 ASP B C 1
ATOM 4037 O O . ASP B 1 249 ? 12.352 6.723 -20.156 1 38.75 249 ASP B O 1
ATOM 4041 N N . ASN B 1 250 ? 12.195 5.191 -21.141 1 35.19 250 ASN B N 1
ATOM 4042 C CA . ASN B 1 250 ? 13.656 5.238 -21.172 1 35.19 250 ASN B CA 1
ATOM 4043 C C . ASN B 1 250 ? 14.164 6.387 -22.031 1 35.19 250 ASN B C 1
ATOM 4045 O O . ASN B 1 250 ? 13.406 6.969 -22.812 1 35.19 250 ASN B O 1
ATOM 4049 N N . ASN B 1 251 ? 15.414 6.016 -22.766 1 32.81 251 ASN B N 1
ATOM 4050 C CA . ASN B 1 251 ? 16.688 6.445 -23.344 1 32.81 251 ASN B CA 1
ATOM 4051 C C . ASN B 1 251 ? 16.484 7.215 -24.641 1 32.81 251 ASN B C 1
ATOM 4053 O O . ASN B 1 251 ? 15.828 6.723 -25.562 1 32.81 251 ASN B O 1
ATOM 4057 N N . HIS B 1 252 ? 16.609 8.508 -24.516 1 31.91 252 HIS B N 1
ATOM 4058 C CA . HIS B 1 252 ? 17.422 9.172 -25.531 1 31.91 252 HIS B CA 1
ATOM 4059 C C . HIS B 1 252 ? 18.5 8.242 -26.062 1 31.91 252 HIS B C 1
ATOM 4061 O O . HIS B 1 252 ? 19.5 7.996 -25.391 1 31.91 252 HIS B O 1
ATOM 4067 N N . ARG B 1 253 ? 18.281 7.289 -26.812 1 30.03 253 ARG B N 1
ATOM 4068 C CA . ARG B 1 253 ? 19.391 6.898 -27.672 1 30.03 253 ARG B CA 1
ATOM 4069 C C . ARG B 1 253 ? 20.172 8.117 -2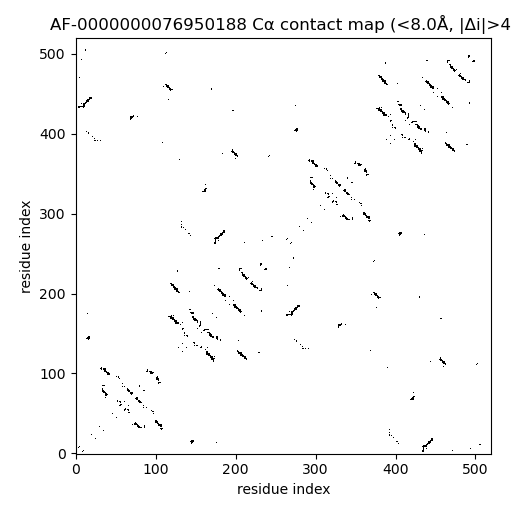8.156 1 30.03 253 ARG B C 1
ATOM 4071 O O . ARG B 1 253 ? 19.609 9.016 -28.781 1 30.03 253 ARG B O 1
ATOM 4078 N N . ARG B 1 254 ? 21.328 8.422 -27.469 1 33.12 254 ARG B N 1
ATOM 4079 C CA . ARG B 1 254 ? 22.359 9.195 -28.141 1 33.12 254 ARG B CA 1
ATOM 4080 C C . ARG B 1 254 ? 22.562 8.711 -29.578 1 33.12 254 ARG B C 1
ATOM 4082 O O . ARG B 1 254 ? 22.906 7.551 -29.812 1 33.12 254 ARG B O 1
ATOM 4089 N N . ASP B 1 255 ? 21.797 9.203 -30.422 1 31.3 255 ASP B N 1
ATOM 4090 C CA . ASP B 1 255 ? 22.328 9.172 -31.781 1 31.3 255 ASP B CA 1
ATOM 4091 C C . ASP B 1 255 ? 23.828 9.391 -31.781 1 31.3 255 ASP B C 1
ATOM 4093 O O . ASP B 1 255 ? 24.312 10.438 -31.344 1 31.3 255 ASP B O 1
ATOM 4097 N N . ARG B 1 256 ? 24.734 8.391 -31.609 1 32.75 256 ARG B N 1
ATOM 4098 C CA . ARG B 1 256 ? 26.109 8.406 -32.094 1 32.75 256 ARG B CA 1
ATOM 4099 C C . ARG B 1 256 ? 26.172 8.953 -33.531 1 32.75 256 ARG B C 1
ATOM 4101 O O . ARG B 1 256 ? 25.859 8.25 -34.469 1 32.75 256 ARG B O 1
ATOM 4108 N N . ASP B 1 257 ? 25.688 10.195 -33.656 1 31.08 257 ASP B N 1
ATOM 4109 C CA . ASP B 1 257 ? 26.25 10.82 -34.844 1 31.08 257 ASP B CA 1
ATOM 4110 C C . ASP B 1 257 ? 27.781 10.805 -34.812 1 31.08 257 ASP B C 1
ATOM 4112 O O . ASP B 1 257 ? 28.391 11.578 -34.094 1 31.08 257 ASP B O 1
ATOM 4116 N N . ASP B 1 258 ? 28.453 9.609 -34.562 1 30.7 258 ASP B N 1
ATOM 4117 C CA . ASP B 1 258 ? 29.797 9.594 -35.125 1 30.7 258 ASP B CA 1
ATOM 4118 C C . ASP B 1 258 ? 29.797 10 -36.594 1 30.7 258 ASP B C 1
ATOM 4120 O O . ASP B 1 258 ? 29.234 9.297 -37.438 1 30.7 258 ASP B O 1
ATOM 4124 N N . ASP B 1 259 ? 29.75 11.297 -36.781 1 29.97 259 ASP B N 1
ATOM 4125 C CA . ASP B 1 259 ? 30.406 11.852 -37.938 1 29.97 259 ASP B CA 1
ATOM 4126 C C . ASP B 1 259 ? 31.828 11.32 -38.062 1 29.97 259 ASP B C 1
ATOM 4128 O O . ASP B 1 259 ? 32.625 11.406 -37.125 1 29.97 259 ASP B O 1
ATOM 4132 N N . GLN B 1 260 ? 32.062 10.398 -39.094 1 21.66 260 GLN B N 1
ATOM 4133 C CA . GLN B 1 260 ? 33.219 10.438 -39.969 1 21.66 260 GLN B CA 1
ATOM 4134 C C . GLN B 1 260 ? 33.344 11.805 -40.625 1 21.66 260 GLN B C 1
ATOM 4136 O O . GLN B 1 260 ? 32.344 12.406 -41.031 1 21.66 260 GLN B O 1
#

Foldseek 3Di:
DDDCPDPVQDDDDFFADDDDDPVNVVVQVQLQQFKKFKAWPDPDDDDQLLVLVQLCVVLVHDSVQWGWDQDPPGGIMIGGNDSVSVVVCCVVQWGDDDPTIMGIHRDDPCPPDDDADQDKKFKKKKAKPDLVQLDLVNVSPQQGRFWAWDFWDPCSSVPVDDRITITMITGSDPVNGDQKDWDWDWDDDPVQDPDDTDTDIFIIGMDTAKIFDCPPDVDTDIDGDDDDHQPGPPDDDHDDRPDDDPPSPDDPPPPPPPDD/DDDCPDPVQDDDDFFADDDDDPVNVVVQVQLQQFKKFKAWPDPDDDDQLLVLVQLCVVLVHDSVQWGWDQDPPGGIMIGGNDSVSVVVLCVVQWGDRVPTIMGIDRDDPPPPDDDADQDKKFKKKKAKPDLVQLDLVNVSPQQGRFWAWPFWDPCSSVPVDDRITITMITGSDPVNGDQKDWDWDWDDDPVQDPDDTDTDIFIIGMDTAKIFDCPPDVDTDIDGDDDDHQPGPPDDDHDDRPDDDPPSPDDPPPPPPPDD

Solvent-accessible surface area (backbone atoms only — not comparable to full-atom values): 27987 Å² total; per-residue (Å²): 128,81,55,57,67,37,55,90,60,20,45,64,64,48,48,30,46,46,77,77,45,75,67,29,51,52,40,41,52,49,41,55,50,19,26,30,34,31,39,57,82,52,99,64,95,69,56,46,65,57,52,23,45,45,50,14,60,76,69,72,46,56,53,88,40,34,45,45,26,47,21,54,92,51,54,28,34,36,37,35,73,45,49,66,59,34,55,54,50,60,72,56,41,54,42,80,43,90,97,45,43,34,40,45,44,70,42,55,88,62,62,85,38,42,85,41,60,18,49,30,38,32,36,35,33,36,34,55,66,55,76,44,46,67,42,73,71,48,41,40,58,59,61,21,33,44,30,40,71,71,45,64,39,65,54,35,65,68,55,62,37,48,47,45,41,40,31,33,28,29,15,67,44,56,30,52,39,34,28,25,28,39,38,26,37,54,56,63,96,77,70,48,48,100,64,52,43,35,23,40,31,27,56,23,33,37,37,65,38,33,41,36,35,52,83,80,44,97,54,72,43,75,44,78,40,88,79,51,89,79,29,47,69,90,52,92,58,62,63,59,82,83,59,68,82,69,69,70,84,66,75,79,69,73,73,78,71,70,76,127,129,82,58,56,67,36,56,90,60,19,45,65,66,47,48,31,47,46,78,77,44,74,66,31,52,52,41,40,52,49,41,54,50,19,27,31,35,31,39,58,80,52,100,63,95,69,56,47,66,58,52,24,44,44,51,14,60,76,69,73,48,56,52,89,42,34,47,46,24,47,19,54,93,54,53,27,35,36,37,35,74,45,49,66,60,33,55,55,49,61,73,55,40,53,43,80,44,91,97,44,44,33,39,44,43,70,41,57,87,61,61,86,40,40,84,39,61,18,50,30,39,33,33,35,34,37,33,54,64,58,74,44,44,67,43,72,72,49,42,40,57,59,63,23,33,44,28,40,68,71,46,64,38,64,55,35,66,68,53,62,36,49,48,45,42,39,32,34,28,29,14,68,44,56,30,52,39,37,29,25,29,38,38,25,37,54,56,62,97,78,70,50,47,98,66,52,43,35,24,39,30,26,56,23,33,36,37,66,38,34,41,35,35,53,83,81,45,98,52,72,42,76,45,78,42,88,79,51,89,78,30,46,67,89,53,94,55,62,65,59,82,84,58,67,83,68,70,70,83,68,72,79,71,73,74,75,73,72,75,129

Secondary structure (DSSP, 8-state):
---TT-GGGS-SEEEEE-PPPHHHHHHHHHHHHHEEEEEESS-----HHHHHHHHHHHHT--GGGEEEEEBSSSSEEEEESSHHHHHHHHHHSEEEETTEEEEEEE--TTTT-EEEEE-EEEEEEEES--GGG-SHHHHHHHT-TTEEEEEE-HHHHTTS-BS-EEEEEEES-GGGS-SEEEEEEEPPTTS--SSSEEEEEEEEEEEEEEEEETTSSSS-EEEE----TTS-TT-SSPPPTT--SS--------------/---TT-GGGS-SEEEEE-PPPHHHHHHHHHHHHHEEEEEESS-----HHHHHHHHHHHHT--GGGEEEEEBSSSSEEEEESSHHHHHHHHHHSEEEETTEEEEEEE--TTTT-EEEEE-EEEEEEEES--GGG-SHHHHHHHT-TTEEEEEE-HHHHTTS-BS-EEEEEEES-GGGS-SEEEEEEEPPTTS--SSSEEEEEEEEEEEEEEEEETTSSSS-EEEE----TTS-TT-SSPPPTT--SS--------------